Protein AF-A0A2N3BG70-F1 (afdb_monomer_lite)

pLDDT: mean 71.89, std 24.48, range [23.64, 97.94]

Sequence (502 aa):
MFNMMNWIKLAGASIATLLVFLLGNWAANTLYSTGSGAEVAHAPAATSTPAATAPAAPAAPAAPAAPAAPAAEAAAPAAGPFVAPALSAPVDTLLAAADLTAGEKVWAKCKACHRLDGKNGVGPALDGIFGRHTGSVEGYKYSDANKGANITWTPAVMIDYLSDPKGFMPGTKMTLAGIASEADRVNVVAWLAANGGDASAAPAAEAAAPAAEAAAPAAAPAAEAVAAAGDATTLVARLATADVAAGGKVFEQCAACHTLDGTNSVGPYLNGVLGRATGQATGYEYSEANIAAAQTWTASTIYKYLVDPQSVLPGTKMTFAGLPNDQDRINVIAWLLSNGGVADKDVTSAQDALALGAAQAAAAAATPAAAAPAAVADAAAPAVAAEAPAAAGSDFAARMAAADVEAGAKVFAKCKACHKVDGKNAVGPHLDGLFGRVSGAVEGFKYSDANKEAGVTWTAEVLDAYLADPKAYMPGNKMTFVGLPKPEDRANVIAWLQANGG

Secondary structure (DSSP, 8-state):
---HHHHHHHHHHHHHHHHHHHHHHHHHHHH-----PPP-------------------------PPPPPPPP--PPPPPPSP-PPPPSS-HHHHHHT--HHHHHHHHTTTTT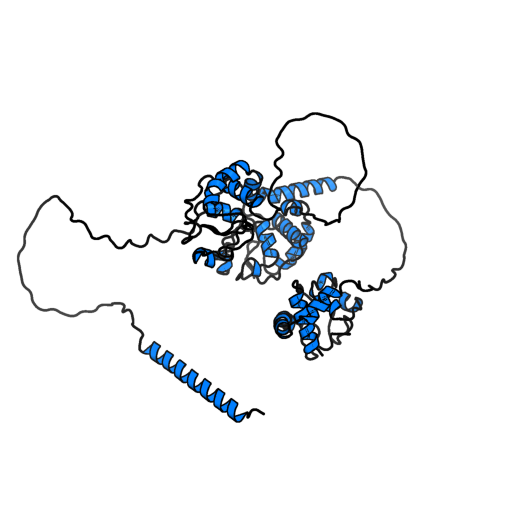T--SSS---SS---TT-TTPBTT-STT----HHHHHT--B--HHHHHHHTT-HHHHSTT----------HHHHHHHHHHHHHHSS-SS-----PPP--------------------------HHHHHHT--HHHHHHHHHHHHTT--SSS---SS---TT-TTPBTT-STT----HHHHHT--B--HHHHHHHTT-HHHHSTT-S--------HHHHHHHHHHHHHHT--S-GGGHHHHHHHHHHHHHHHHHT-S------------PPPP---------HHHHHHHHHT--HHHHHHHHTTTTTT--SSS--SSS---TT-TTPBTT-STT----HHHHHS--B--HHHHHHHHH-HHHHSTT-S-------SHHHHHHHHHHHHHH--

Structure (mmCIF, N/CA/C/O backbone):
data_AF-A0A2N3BG70-F1
#
_entry.id   AF-A0A2N3BG70-F1
#
loop_
_atom_site.group_PDB
_atom_site.id
_atom_site.type_symbol
_atom_site.label_atom_id
_atom_site.label_alt_id
_atom_site.label_comp_id
_atom_site.label_asym_id
_atom_site.label_entity_id
_atom_site.label_seq_id
_atom_site.pdbx_PDB_ins_code
_atom_site.Cartn_x
_atom_site.Cartn_y
_atom_site.Cartn_z
_atom_site.occupancy
_atom_site.B_iso_or_equiv
_atom_site.auth_seq_id
_atom_site.auth_comp_id
_atom_site.auth_asym_id
_atom_site.auth_atom_id
_atom_site.pdbx_PDB_model_num
ATOM 1 N N . MET A 1 1 ? -51.391 -9.653 -7.844 1.00 53.22 1 MET A N 1
ATOM 2 C CA . MET A 1 1 ? -51.138 -10.736 -6.866 1.00 53.22 1 MET A CA 1
ATOM 3 C C . MET A 1 1 ? -50.565 -11.924 -7.625 1.00 53.22 1 MET A C 1
ATOM 5 O O . MET A 1 1 ? -51.257 -12.441 -8.492 1.00 53.22 1 MET A O 1
ATOM 9 N N . PHE A 1 2 ? -49.314 -12.318 -7.378 1.00 67.00 2 PHE A N 1
ATOM 10 C CA . PHE A 1 2 ? -48.713 -13.476 -8.055 1.00 67.00 2 PHE A CA 1
ATOM 11 C C . PHE A 1 2 ? -49.004 -14.758 -7.267 1.00 67.00 2 PHE A C 1
ATOM 13 O O . PHE A 1 2 ? -48.823 -14.796 -6.054 1.00 67.00 2 PHE A O 1
ATOM 20 N N . ASN A 1 3 ? -49.492 -15.798 -7.946 1.00 83.38 3 ASN A N 1
ATOM 21 C CA . ASN A 1 3 ? -49.908 -17.036 -7.291 1.00 83.38 3 ASN A CA 1
ATOM 22 C C . ASN A 1 3 ? -48.685 -17.899 -6.925 1.00 83.38 3 ASN A C 1
ATOM 24 O O . ASN A 1 3 ? -47.957 -18.347 -7.812 1.00 83.38 3 ASN A O 1
ATOM 28 N N . MET A 1 4 ? -48.505 -18.173 -5.628 1.00 84.62 4 MET A N 1
ATOM 29 C CA . MET A 1 4 ? -47.436 -19.021 -5.073 1.00 84.62 4 MET A CA 1
ATOM 30 C C . MET A 1 4 ? -47.332 -20.387 -5.779 1.00 84.62 4 MET A C 1
ATOM 32 O O . MET A 1 4 ? -46.237 -20.889 -6.028 1.00 84.62 4 MET A O 1
ATOM 36 N N . MET A 1 5 ? -48.473 -20.955 -6.188 1.00 90.25 5 MET A N 1
ATOM 37 C CA . MET A 1 5 ? -48.559 -22.235 -6.897 1.00 90.25 5 MET A CA 1
ATOM 38 C C . MET A 1 5 ? -47.812 -22.236 -8.244 1.00 90.25 5 MET A C 1
ATOM 40 O O . MET A 1 5 ? -47.326 -23.279 -8.679 1.00 90.25 5 MET A O 1
ATOM 44 N N . ASN A 1 6 ? -47.696 -21.082 -8.910 1.00 91.06 6 ASN A N 1
ATOM 45 C CA . ASN A 1 6 ? -46.983 -20.972 -10.185 1.00 91.06 6 ASN A CA 1
ATOM 46 C C . ASN A 1 6 ? -45.465 -20.874 -9.980 1.00 91.06 6 ASN A C 1
ATOM 48 O O . ASN A 1 6 ? -44.716 -21.464 -10.754 1.00 91.06 6 ASN A O 1
ATOM 52 N N . TRP A 1 7 ? -45.013 -20.210 -8.910 1.00 89.25 7 TRP A N 1
ATOM 53 C CA . TRP A 1 7 ? -43.594 -20.162 -8.540 1.00 89.25 7 TRP A CA 1
ATOM 54 C C . TRP A 1 7 ? -43.045 -21.544 -8.176 1.00 89.25 7 TRP A C 1
ATOM 56 O O . TRP A 1 7 ? -41.981 -21.920 -8.663 1.00 89.25 7 TRP A O 1
ATOM 66 N N . ILE A 1 8 ? -43.802 -22.337 -7.409 1.00 92.88 8 ILE A N 1
ATOM 67 C CA . ILE A 1 8 ? -43.425 -23.719 -7.059 1.00 92.88 8 ILE A CA 1
ATOM 68 C C . ILE A 1 8 ? -43.271 -24.583 -8.323 1.00 92.88 8 ILE A C 1
ATOM 70 O O . ILE A 1 8 ? -42.290 -25.314 -8.458 1.00 92.88 8 ILE A O 1
ATOM 74 N N . LYS A 1 9 ? -44.195 -24.465 -9.287 1.00 88.94 9 LYS A N 1
ATOM 75 C CA . LYS A 1 9 ? -44.122 -25.191 -10.569 1.00 88.94 9 LYS A CA 1
ATOM 76 C C . LYS A 1 9 ? -42.919 -24.768 -11.418 1.00 88.94 9 LYS A C 1
ATOM 78 O O . LYS A 1 9 ? -42.254 -25.630 -11.986 1.00 88.94 9 LYS A O 1
ATOM 83 N N . LEU A 1 10 ? -42.625 -23.468 -11.482 1.00 90.69 10 LEU A N 1
ATOM 84 C CA . LEU A 1 10 ? -41.489 -22.937 -12.240 1.00 90.69 10 LEU A CA 1
ATOM 85 C C . LEU A 1 10 ? -40.144 -23.388 -11.643 1.00 90.69 10 LEU A C 1
ATOM 87 O O . LEU A 1 10 ? -39.274 -23.846 -12.380 1.00 90.69 10 LEU A O 1
ATOM 91 N N . ALA A 1 11 ? -40.004 -23.331 -10.314 1.00 89.75 11 ALA A N 1
ATOM 92 C CA . ALA A 1 11 ? -38.816 -23.805 -9.602 1.00 89.75 11 ALA A CA 1
ATOM 93 C C . ALA A 1 11 ? -38.620 -25.328 -9.728 1.00 89.75 11 ALA A C 1
ATOM 95 O O . ALA A 1 11 ? -37.500 -25.796 -9.922 1.00 89.75 11 ALA A O 1
ATOM 96 N N . GLY A 1 12 ? -39.702 -26.112 -9.679 1.00 93.81 12 GLY A N 1
ATOM 97 C CA . GLY A 1 12 ? -39.631 -27.559 -9.901 1.00 93.81 12 GLY A CA 1
ATOM 98 C C . GLY A 1 12 ? -39.123 -27.920 -11.304 1.00 93.81 12 GLY A C 1
ATOM 99 O O . GLY A 1 12 ? -38.288 -28.813 -11.445 1.00 93.81 12 GLY A O 1
ATOM 100 N N . ALA A 1 13 ? -39.570 -27.195 -12.335 1.00 93.12 13 ALA A N 1
ATOM 101 C CA . ALA A 1 13 ? -39.145 -27.421 -13.718 1.00 93.12 13 ALA A CA 1
ATOM 102 C C . ALA A 1 13 ? -37.658 -27.096 -13.956 1.00 93.12 13 ALA A C 1
ATOM 104 O O . ALA A 1 13 ? -36.964 -27.859 -14.635 1.00 93.12 13 ALA A O 1
ATOM 105 N N . SER A 1 14 ? -37.140 -26.002 -13.385 1.00 91.06 14 SER A N 1
ATOM 106 C CA . SER A 1 14 ? -35.718 -25.655 -13.513 1.00 91.06 14 SER A CA 1
ATOM 107 C C . SER A 1 14 ? -34.808 -26.635 -12.762 1.00 91.06 14 SER A C 1
ATOM 109 O O . SER A 1 14 ? -33.800 -27.065 -13.323 1.00 91.06 14 SER A O 1
ATOM 111 N N . ILE A 1 15 ? -35.191 -27.076 -11.557 1.00 92.62 15 ILE A N 1
ATOM 112 C CA . ILE A 1 15 ? -34.446 -28.096 -10.794 1.00 92.62 15 ILE A CA 1
ATOM 113 C C . ILE A 1 15 ? -34.413 -29.436 -11.546 1.00 92.62 15 ILE A C 1
ATOM 115 O O . ILE A 1 15 ? -33.344 -30.030 -11.688 1.00 92.62 15 ILE A O 1
ATOM 119 N N . ALA A 1 16 ? -35.549 -29.895 -12.084 1.00 93.88 16 ALA A N 1
ATOM 120 C CA . ALA A 1 16 ? -35.607 -31.130 -12.870 1.00 93.88 16 ALA A CA 1
ATOM 121 C C . ALA A 1 16 ? -34.701 -31.069 -14.116 1.00 93.88 16 ALA A C 1
ATOM 123 O O . ALA A 1 16 ? -33.982 -32.024 -14.410 1.00 93.88 16 ALA A O 1
ATOM 124 N N . THR A 1 17 ? -34.684 -29.926 -14.808 1.00 94.50 17 THR A N 1
ATOM 125 C CA . THR A 1 17 ? -33.840 -29.707 -15.995 1.00 94.50 17 THR A CA 1
ATOM 126 C C . THR A 1 17 ? -32.347 -29.740 -15.643 1.00 94.50 17 THR A C 1
ATOM 128 O O . THR A 1 17 ? -31.560 -30.377 -16.344 1.00 94.50 17 THR A O 1
ATOM 131 N N . LEU A 1 18 ? -31.956 -29.117 -14.524 1.00 94.19 18 LEU A N 1
ATOM 132 C CA . LEU A 1 18 ? -30.574 -29.115 -14.036 1.00 94.19 18 LEU A CA 1
ATOM 133 C C . LEU A 1 18 ? -30.085 -30.529 -13.678 1.00 94.19 18 LEU A C 1
ATOM 135 O O . LEU A 1 18 ? -28.970 -30.905 -14.038 1.00 94.19 18 LEU A O 1
ATOM 139 N N . LEU A 1 19 ? -30.923 -31.332 -13.014 1.00 95.25 19 LEU A N 1
ATOM 140 C CA . LEU A 1 19 ? -30.589 -32.710 -12.636 1.00 95.25 19 LEU A CA 1
ATOM 141 C C . LEU A 1 19 ? -30.352 -33.610 -13.858 1.00 95.25 19 LEU A C 1
ATOM 143 O O . LEU A 1 19 ? -29.389 -34.376 -13.865 1.00 95.25 19 LEU A O 1
ATOM 147 N N . VAL A 1 20 ? -31.170 -33.482 -14.911 1.00 95.06 20 VAL A N 1
ATOM 148 C CA . VAL A 1 20 ? -30.963 -34.207 -16.180 1.00 95.06 20 VAL A CA 1
ATOM 149 C C . VAL A 1 20 ? -29.625 -33.827 -16.823 1.00 95.06 20 VAL A C 1
ATOM 151 O O . VAL A 1 20 ? -28.898 -34.707 -17.281 1.00 95.06 20 VAL A O 1
ATOM 154 N N . PHE A 1 21 ? -29.259 -32.541 -16.811 1.00 93.44 21 PHE A N 1
ATOM 155 C CA . PHE A 1 21 ? -27.990 -32.076 -17.379 1.00 93.44 21 PHE A CA 1
ATOM 156 C C . PHE A 1 21 ? -26.770 -32.608 -16.605 1.00 93.44 21 PHE A C 1
ATOM 158 O O . PHE A 1 21 ? -25.804 -33.077 -17.207 1.00 93.44 21 PHE A O 1
ATOM 165 N N . LEU A 1 22 ? -26.830 -32.605 -15.268 1.00 93.31 22 LEU A N 1
ATOM 166 C CA . LEU A 1 22 ? -25.765 -33.133 -14.406 1.00 93.31 22 LEU A CA 1
ATOM 167 C C . LEU A 1 22 ? -25.588 -34.655 -14.557 1.00 93.31 22 LEU A C 1
ATOM 169 O O . LEU A 1 22 ? -24.455 -35.131 -14.656 1.00 93.31 22 LEU A O 1
ATOM 173 N N . LEU A 1 23 ? -26.689 -35.411 -14.641 1.00 94.12 23 LEU A N 1
ATOM 174 C CA . LEU A 1 23 ? -26.664 -36.854 -14.920 1.00 94.12 23 LEU A CA 1
ATOM 175 C C . LEU A 1 23 ? -26.091 -37.159 -16.313 1.00 94.12 23 LEU A C 1
ATOM 177 O O . LEU A 1 23 ? -25.274 -38.069 -16.450 1.00 94.12 23 LEU A O 1
ATOM 181 N N . GLY A 1 24 ? -26.460 -36.372 -17.329 1.00 93.44 24 GLY A N 1
ATOM 182 C CA . GLY A 1 24 ? -25.904 -36.486 -18.680 1.00 93.44 24 GLY A CA 1
ATOM 183 C C . GLY A 1 24 ? -24.393 -36.240 -18.722 1.00 93.44 24 GLY A C 1
ATOM 184 O O . GLY A 1 24 ? -23.663 -37.010 -19.342 1.00 93.44 24 GLY A O 1
ATOM 185 N N . ASN A 1 25 ? -23.905 -35.225 -18.004 1.00 85.88 25 ASN A N 1
ATOM 186 C CA . ASN A 1 25 ? -22.475 -34.928 -17.908 1.00 85.88 25 ASN A CA 1
ATOM 187 C C . ASN A 1 25 ? -21.685 -36.056 -17.212 1.00 85.88 25 ASN A C 1
ATOM 189 O O . ASN A 1 25 ? -20.601 -36.425 -17.663 1.00 85.88 25 ASN A O 1
ATOM 193 N N . TRP A 1 26 ? -22.240 -36.657 -16.154 1.00 90.12 26 TRP A N 1
ATOM 194 C CA . TRP A 1 26 ? -21.634 -37.815 -15.482 1.00 90.12 26 TRP A CA 1
ATOM 195 C C . TRP A 1 26 ? -21.583 -39.065 -16.383 1.00 90.12 26 TRP A C 1
ATOM 197 O O . TRP A 1 26 ? -20.559 -39.752 -16.438 1.00 90.12 26 TRP A O 1
ATOM 207 N N . ALA A 1 27 ? -22.649 -39.327 -17.146 1.00 88.94 27 ALA A N 1
ATOM 208 C CA . ALA A 1 27 ? -22.694 -40.419 -18.120 1.00 88.94 27 ALA A CA 1
ATOM 209 C C . ALA A 1 27 ? -21.707 -40.209 -19.286 1.00 88.94 27 ALA A C 1
ATOM 211 O O . ALA A 1 27 ? -21.041 -41.148 -19.714 1.00 88.94 27 ALA A O 1
ATOM 212 N N . ALA A 1 28 ? -21.549 -38.975 -19.773 1.00 84.44 28 ALA A N 1
ATOM 213 C CA . ALA A 1 28 ? -20.567 -38.663 -20.811 1.00 84.44 28 ALA A CA 1
ATOM 214 C C . ALA A 1 28 ? -19.130 -38.922 -20.326 1.00 84.44 28 ALA A C 1
ATOM 216 O O . ALA A 1 28 ? -18.354 -39.590 -21.011 1.00 84.44 28 ALA A O 1
ATOM 217 N N . ASN A 1 29 ? -18.792 -38.462 -19.117 1.00 78.94 29 ASN A N 1
ATOM 218 C CA . ASN A 1 29 ? -17.437 -38.573 -18.570 1.00 78.94 29 ASN A CA 1
ATOM 219 C C . ASN A 1 29 ? -17.037 -40.022 -18.215 1.00 78.94 29 ASN A C 1
ATOM 221 O O . ASN A 1 29 ? -15.853 -40.344 -18.168 1.00 78.94 29 ASN A O 1
ATOM 225 N N . THR A 1 30 ? -18.015 -40.908 -17.992 1.00 79.88 30 THR A N 1
ATOM 226 C CA . THR A 1 30 ? -17.784 -42.350 -17.785 1.00 79.88 30 THR A CA 1
ATOM 227 C C . THR A 1 30 ? -17.702 -43.143 -19.094 1.00 79.88 30 THR A C 1
ATOM 229 O O . THR A 1 30 ? -17.025 -44.168 -19.126 1.00 79.88 30 THR A O 1
ATOM 232 N N . LEU A 1 31 ? -18.322 -42.668 -20.183 1.00 79.50 31 LEU A N 1
ATOM 233 C CA . LEU A 1 31 ? -18.295 -43.326 -21.498 1.00 79.50 31 LEU A CA 1
ATOM 234 C C . LEU A 1 31 ? -17.120 -42.902 -22.398 1.00 79.50 31 LEU A C 1
ATOM 236 O O . LEU A 1 31 ? -16.692 -43.695 -23.233 1.00 79.50 31 LEU A O 1
ATOM 240 N N . TYR A 1 32 ? -16.592 -41.681 -22.247 1.00 69.75 32 TYR A N 1
ATOM 241 C CA . TYR A 1 32 ? -15.592 -41.098 -23.162 1.00 69.75 32 TYR A CA 1
ATOM 242 C C . TYR A 1 32 ? -14.164 -40.981 -22.593 1.00 69.75 32 TYR A C 1
ATOM 244 O O . TYR A 1 32 ? -13.338 -40.248 -23.134 1.00 69.75 32 TYR A O 1
ATOM 252 N N . SER A 1 33 ? -13.832 -41.725 -21.534 1.00 64.44 33 SER A N 1
ATOM 253 C CA . SER A 1 33 ? -12.461 -41.772 -21.004 1.00 64.44 33 SER A CA 1
ATOM 254 C C . SER A 1 33 ? -11.533 -42.597 -21.910 1.00 64.44 33 SER A C 1
ATOM 256 O O . SER A 1 33 ? -11.440 -43.821 -21.797 1.00 64.44 33 SER A O 1
ATOM 258 N N . THR A 1 34 ? -10.833 -41.931 -22.833 1.00 51.03 34 THR A N 1
ATOM 259 C CA . THR A 1 34 ? -9.814 -42.552 -23.695 1.00 51.03 34 THR A CA 1
ATOM 260 C C . THR A 1 34 ? -8.520 -42.786 -22.912 1.00 51.03 34 THR A C 1
ATOM 262 O O . THR A 1 34 ? -7.638 -41.927 -22.875 1.00 51.03 34 THR A O 1
ATOM 265 N N . GLY A 1 35 ? -8.409 -43.945 -22.263 1.00 49.50 35 GLY A N 1
ATOM 266 C CA . GLY A 1 35 ? -7.236 -44.306 -21.466 1.00 49.50 35 GLY A CA 1
ATOM 267 C C . GLY A 1 35 ? -5.957 -44.453 -22.298 1.00 49.50 35 GLY A C 1
ATOM 268 O O . GLY A 1 35 ? -5.886 -45.284 -23.201 1.00 49.50 35 GLY A O 1
ATOM 269 N N . SER A 1 36 ? -4.916 -43.694 -21.949 1.00 45.22 36 SER A N 1
ATOM 270 C CA . SER A 1 36 ? -3.551 -43.906 -22.443 1.00 45.22 36 SER A CA 1
ATOM 271 C C . SER A 1 36 ? -2.963 -45.170 -21.806 1.00 45.22 36 SER A C 1
ATOM 273 O O . SER A 1 36 ? -2.548 -45.148 -20.646 1.00 45.22 36 SER A O 1
ATOM 275 N N . GLY A 1 37 ? -2.968 -46.282 -22.542 1.00 38.88 37 GLY A N 1
ATOM 276 C CA . GLY A 1 37 ? -2.495 -47.575 -22.044 1.00 38.88 37 GLY A CA 1
ATOM 277 C C . GLY A 1 37 ? -0.999 -47.579 -21.717 1.00 38.88 37 GLY A C 1
ATOM 278 O O . GLY A 1 37 ? -0.178 -47.248 -22.567 1.00 38.88 37 GLY A O 1
ATOM 279 N N . ALA A 1 38 ? -0.651 -47.998 -20.499 1.00 38.62 38 ALA A N 1
ATOM 280 C CA . ALA A 1 38 ? 0.714 -48.368 -20.138 1.00 38.62 38 ALA A CA 1
ATOM 281 C C . ALA A 1 38 ? 0.952 -49.845 -20.492 1.00 38.62 38 ALA A C 1
ATOM 283 O O . ALA A 1 38 ? 0.157 -50.711 -20.124 1.00 38.62 38 ALA A O 1
ATOM 284 N N . GLU A 1 39 ? 2.031 -50.130 -21.215 1.00 35.28 39 GLU A N 1
ATOM 285 C CA . GLU A 1 39 ? 2.307 -51.455 -21.774 1.00 35.28 39 GLU A CA 1
ATOM 286 C C . GLU A 1 39 ? 3.137 -52.315 -20.803 1.00 35.28 39 GLU A C 1
ATOM 288 O O . GLU A 1 39 ? 4.204 -51.901 -20.350 1.00 35.28 39 GLU A O 1
ATOM 293 N N . VAL A 1 40 ? 2.656 -53.522 -20.477 1.00 37.41 40 VAL A N 1
ATOM 294 C CA . VAL A 1 40 ? 3.380 -54.514 -19.661 1.00 37.41 40 VAL A CA 1
ATOM 295 C C . VAL A 1 40 ? 3.210 -55.894 -20.295 1.00 37.41 40 VAL A C 1
ATOM 297 O O . VAL A 1 40 ? 2.094 -56.318 -20.589 1.00 37.41 40 VAL A O 1
ATOM 300 N N . ALA A 1 41 ? 4.321 -56.589 -20.539 1.00 38.41 41 ALA A N 1
ATOM 301 C CA . ALA A 1 41 ? 4.366 -57.724 -21.458 1.00 38.41 41 ALA A CA 1
ATOM 302 C C . ALA A 1 41 ? 4.184 -59.108 -20.805 1.00 38.41 41 ALA A C 1
ATOM 304 O O . ALA A 1 41 ? 4.742 -59.399 -19.742 1.00 38.41 41 ALA A O 1
ATOM 305 N N . HIS A 1 42 ? 3.538 -60.022 -21.539 1.00 33.44 42 HIS A N 1
ATOM 306 C CA . HIS A 1 42 ? 3.841 -61.454 -21.460 1.00 33.44 42 HIS A CA 1
ATOM 307 C C . HIS A 1 42 ? 3.604 -62.181 -22.794 1.00 33.44 42 HIS A C 1
ATOM 309 O O . HIS A 1 42 ? 2.742 -61.789 -23.576 1.00 33.44 42 HIS A O 1
ATOM 315 N N . ALA A 1 43 ? 4.394 -63.227 -23.059 1.00 35.31 43 ALA A N 1
ATOM 316 C CA . ALA A 1 43 ? 4.344 -64.028 -24.291 1.00 35.31 43 ALA A CA 1
ATOM 317 C C . ALA A 1 43 ? 3.394 -65.243 -24.160 1.00 35.31 43 ALA A C 1
ATOM 319 O O . ALA A 1 43 ? 2.938 -65.534 -23.050 1.00 35.31 43 ALA A O 1
ATOM 320 N N . PRO A 1 44 ? 3.121 -65.992 -25.255 1.00 45.50 44 PRO A N 1
ATOM 321 C CA . PRO A 1 44 ? 3.968 -67.177 -25.493 1.00 45.50 44 PRO A CA 1
ATOM 322 C C . PRO A 1 44 ? 4.206 -67.630 -26.964 1.00 45.50 44 PRO A C 1
ATOM 324 O O . PRO A 1 44 ? 3.400 -67.413 -27.857 1.00 45.50 44 PRO A O 1
ATOM 327 N N . ALA A 1 45 ? 5.302 -68.386 -27.137 1.00 29.88 45 ALA A N 1
ATOM 328 C CA . ALA A 1 45 ? 5.486 -69.566 -28.012 1.00 29.88 45 ALA A CA 1
ATOM 329 C C . ALA A 1 45 ? 5.201 -69.540 -29.548 1.00 29.88 45 ALA A C 1
ATOM 331 O O . ALA A 1 45 ? 4.139 -69.932 -30.011 1.00 29.88 45 ALA A O 1
ATOM 332 N N . ALA A 1 46 ? 6.277 -69.298 -30.314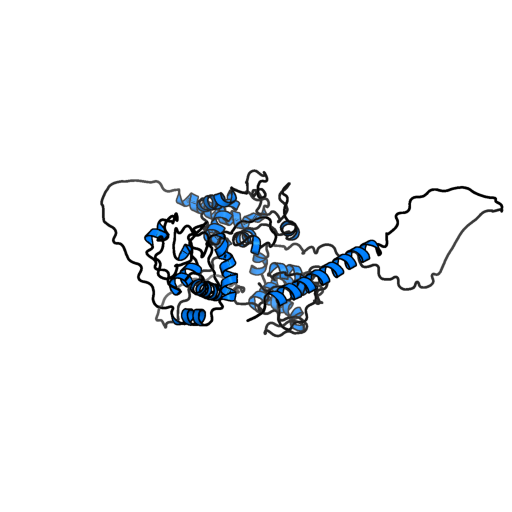 1.00 32.88 46 ALA A N 1
ATOM 333 C CA . ALA A 1 46 ? 6.902 -70.205 -31.309 1.00 32.88 46 ALA A CA 1
ATOM 334 C C . ALA A 1 46 ? 6.115 -70.908 -32.453 1.00 32.88 46 ALA A C 1
ATOM 336 O O . ALA A 1 46 ? 5.221 -71.714 -32.214 1.00 32.88 46 ALA A O 1
ATOM 337 N N . THR A 1 47 ? 6.672 -70.849 -33.681 1.00 31.30 47 THR A N 1
ATOM 338 C CA . THR A 1 47 ? 6.972 -72.052 -34.512 1.00 31.30 47 THR A CA 1
ATOM 339 C C . THR A 1 47 ? 7.971 -71.798 -35.673 1.00 31.30 47 THR A C 1
ATOM 341 O O . THR A 1 47 ? 7.905 -70.775 -36.340 1.00 31.30 47 THR A O 1
ATOM 344 N N . SER A 1 48 ? 8.879 -72.766 -35.898 1.00 34.50 48 SER A N 1
ATOM 345 C CA . SER A 1 48 ? 9.671 -73.097 -37.121 1.00 34.50 48 SER A CA 1
ATOM 346 C C . SER A 1 48 ? 10.416 -72.033 -37.977 1.00 34.50 48 SER A C 1
ATOM 348 O O . SER A 1 48 ? 9.820 -71.288 -38.747 1.00 34.50 48 SER A O 1
ATOM 350 N N . THR A 1 49 ? 11.756 -72.140 -37.969 1.00 34.91 49 THR A N 1
ATOM 351 C CA . THR A 1 49 ? 12.774 -71.734 -38.985 1.00 34.91 49 THR A CA 1
ATOM 352 C C . THR A 1 49 ? 12.787 -72.661 -40.232 1.00 34.91 49 THR A C 1
ATOM 354 O O . THR A 1 49 ? 11.972 -73.589 -40.243 1.00 34.91 49 THR A O 1
ATOM 357 N N . PRO A 1 50 ? 13.687 -72.535 -41.258 1.00 52.59 50 PRO A N 1
ATOM 358 C CA . PRO A 1 50 ? 14.866 -71.650 -41.487 1.00 52.59 50 PRO A CA 1
ATOM 359 C C . PRO A 1 50 ? 14.673 -70.702 -42.716 1.00 52.59 50 PRO A C 1
ATOM 361 O O . PRO A 1 50 ? 13.531 -70.497 -43.103 1.00 52.59 50 PRO A O 1
ATOM 364 N N . ALA A 1 51 ? 15.640 -70.040 -43.386 1.00 32.97 51 ALA A N 1
ATOM 365 C CA . ALA A 1 51 ? 17.127 -69.995 -43.427 1.00 32.97 51 ALA A CA 1
ATOM 366 C C . ALA A 1 51 ? 17.590 -68.551 -43.859 1.00 32.97 51 ALA A C 1
ATOM 368 O O . ALA A 1 51 ? 16.749 -67.660 -43.837 1.00 32.97 51 ALA A O 1
ATOM 369 N N . ALA A 1 52 ? 18.825 -68.169 -44.258 1.00 34.75 52 ALA A N 1
ATOM 370 C CA . ALA A 1 52 ? 20.107 -68.847 -44.540 1.00 34.75 52 ALA A CA 1
ATOM 371 C C . ALA A 1 52 ? 21.339 -67.886 -44.424 1.00 34.75 52 ALA A C 1
ATOM 373 O O . ALA A 1 52 ? 21.181 -66.675 -44.343 1.00 34.75 52 ALA A O 1
ATOM 374 N N . THR A 1 53 ? 22.547 -68.472 -44.464 1.00 35.59 53 THR A N 1
ATOM 375 C CA . THR A 1 53 ? 23.895 -68.002 -44.908 1.00 35.59 53 THR A CA 1
ATOM 376 C C . THR A 1 53 ? 24.296 -66.502 -44.935 1.00 35.59 53 THR A C 1
ATOM 378 O O . THR A 1 53 ? 23.723 -65.698 -45.659 1.00 35.59 53 THR A O 1
ATOM 381 N N . ALA A 1 54 ? 25.438 -66.184 -44.296 1.00 37.47 54 ALA A N 1
ATOM 382 C CA . ALA A 1 54 ? 26.255 -64.955 -44.456 1.00 37.47 54 ALA A CA 1
ATOM 383 C C . ALA A 1 54 ? 27.642 -65.298 -45.085 1.00 37.47 54 ALA A C 1
ATOM 385 O O . ALA A 1 54 ? 27.937 -66.498 -45.145 1.00 37.47 54 ALA A O 1
ATOM 386 N N . PRO A 1 55 ? 28.511 -64.347 -45.544 1.00 48.06 55 PRO A N 1
ATOM 387 C CA . PRO A 1 55 ? 29.384 -63.595 -44.605 1.00 48.06 55 PRO A CA 1
ATOM 388 C C . PRO A 1 55 ? 29.983 -62.213 -45.051 1.00 48.06 55 PRO A C 1
ATOM 390 O O . PRO A 1 55 ? 30.050 -61.887 -46.229 1.00 48.06 55 PRO A O 1
ATOM 393 N N . ALA A 1 56 ? 30.593 -61.513 -44.073 1.00 32.44 56 ALA A N 1
ATOM 394 C CA . ALA A 1 56 ? 31.767 -60.603 -44.166 1.00 32.44 56 ALA A CA 1
ATOM 395 C C . ALA A 1 56 ? 31.692 -59.203 -44.860 1.00 32.44 56 ALA A C 1
ATOM 397 O O . ALA A 1 56 ? 30.776 -58.875 -45.601 1.00 32.44 56 ALA A O 1
ATOM 398 N N . ALA A 1 57 ? 32.685 -58.356 -44.527 1.00 39.59 57 ALA A N 1
ATOM 399 C CA . ALA A 1 57 ? 32.836 -56.902 -44.800 1.00 39.59 57 ALA A CA 1
ATOM 400 C C . ALA A 1 57 ? 34.180 -56.625 -45.571 1.00 39.59 57 ALA A C 1
ATOM 402 O O . ALA A 1 57 ? 34.793 -57.636 -45.925 1.00 39.59 57 ALA A O 1
ATOM 403 N N . PRO A 1 58 ? 34.728 -55.386 -45.813 1.00 50.25 58 PRO A N 1
ATOM 404 C CA . PRO A 1 58 ? 34.419 -54.054 -45.230 1.00 50.25 58 PRO A CA 1
ATOM 405 C C . PRO A 1 58 ? 34.562 -52.769 -46.130 1.00 50.25 58 PRO A C 1
ATOM 407 O O . PRO A 1 58 ? 34.934 -52.833 -47.293 1.00 50.25 58 PRO A O 1
ATOM 410 N N . ALA A 1 59 ? 34.366 -51.593 -45.493 1.00 32.12 59 ALA A N 1
ATOM 411 C CA . ALA A 1 59 ? 34.994 -50.261 -45.729 1.00 32.12 59 ALA A CA 1
ATOM 412 C C . ALA A 1 59 ? 34.622 -49.326 -46.932 1.00 32.12 59 ALA A C 1
ATOM 414 O O . ALA A 1 59 ? 35.108 -49.510 -48.036 1.00 32.12 59 ALA A O 1
ATOM 415 N N . ALA A 1 60 ? 33.888 -48.231 -46.612 1.00 33.97 60 ALA A N 1
ATOM 416 C CA . ALA A 1 60 ? 34.174 -46.776 -46.823 1.00 33.97 60 ALA A CA 1
ATOM 417 C C . ALA A 1 60 ? 34.667 -46.178 -48.188 1.00 33.97 60 ALA A C 1
ATOM 419 O O . ALA A 1 60 ? 35.445 -46.831 -48.875 1.00 33.97 60 ALA A O 1
ATOM 420 N N . PRO A 1 61 ? 34.434 -44.864 -48.508 1.00 47.66 61 PRO A N 1
ATOM 421 C CA . PRO A 1 61 ? 33.467 -43.865 -47.979 1.00 47.66 61 PRO A CA 1
ATOM 422 C C . PRO A 1 61 ? 32.784 -42.924 -49.041 1.00 47.66 61 PRO A C 1
ATOM 424 O O . PRO A 1 61 ? 33.079 -42.977 -50.227 1.00 47.66 61 PRO A O 1
ATOM 427 N N . ALA A 1 62 ? 31.984 -41.960 -48.536 1.00 31.67 62 ALA A N 1
ATOM 428 C CA . ALA A 1 62 ? 31.788 -40.564 -49.019 1.00 31.67 62 ALA A CA 1
ATOM 429 C C . ALA A 1 62 ? 30.681 -40.152 -50.044 1.00 31.67 62 ALA A C 1
ATOM 431 O O . ALA A 1 62 ? 30.864 -40.245 -51.250 1.00 31.67 62 ALA A O 1
ATOM 432 N N . ALA A 1 63 ? 29.671 -39.440 -49.496 1.00 31.72 63 ALA A N 1
ATOM 433 C CA . ALA A 1 63 ? 28.967 -38.241 -50.022 1.00 31.72 63 ALA A CA 1
ATOM 434 C C . ALA A 1 63 ? 28.057 -38.326 -51.285 1.00 31.72 63 ALA A C 1
ATOM 436 O O . ALA A 1 63 ? 28.208 -39.233 -52.096 1.00 31.72 63 ALA A O 1
ATOM 437 N N . PRO A 1 64 ? 27.138 -37.346 -51.508 1.00 40.75 64 PRO A N 1
ATOM 438 C CA . PRO A 1 64 ? 26.692 -36.240 -50.640 1.00 40.75 64 PRO A CA 1
ATOM 439 C C . PRO A 1 64 ? 25.243 -36.408 -50.117 1.00 40.75 64 PRO A C 1
ATOM 441 O O . PRO A 1 64 ? 24.526 -37.327 -50.503 1.00 40.75 64 PRO A O 1
ATOM 444 N N . ALA A 1 65 ? 24.793 -35.503 -49.240 1.00 34.47 65 ALA A N 1
ATOM 445 C CA . ALA A 1 65 ? 23.428 -35.509 -48.702 1.00 34.47 65 ALA A CA 1
ATOM 446 C C . ALA A 1 65 ? 22.407 -34.830 -49.638 1.00 34.47 65 ALA A C 1
ATOM 448 O O . ALA A 1 65 ? 22.684 -33.777 -50.213 1.00 34.47 65 ALA A O 1
ATOM 449 N N . ALA A 1 66 ? 21.200 -35.395 -49.723 1.00 35.41 66 ALA A N 1
ATOM 450 C CA . ALA A 1 66 ? 20.022 -34.704 -50.250 1.00 35.41 66 ALA A CA 1
ATOM 451 C C . ALA A 1 66 ? 19.463 -33.719 -49.195 1.00 35.41 66 ALA A C 1
ATOM 453 O O . ALA A 1 66 ? 19.615 -33.976 -47.997 1.00 35.41 66 ALA A O 1
ATOM 454 N N . PRO A 1 67 ? 18.814 -32.608 -49.595 1.00 35.72 67 PRO A N 1
ATOM 455 C CA . PRO A 1 67 ? 18.263 -31.650 -48.643 1.00 35.72 67 PRO A CA 1
ATOM 456 C C . PRO A 1 67 ? 17.108 -32.274 -47.854 1.00 35.72 67 PRO A C 1
ATOM 458 O O . PRO A 1 67 ? 16.112 -32.715 -48.429 1.00 35.72 67 PRO A O 1
ATOM 461 N N . ALA A 1 68 ? 17.229 -32.282 -46.527 1.00 33.31 68 ALA A N 1
ATOM 462 C CA . ALA A 1 68 ? 16.105 -32.590 -45.656 1.00 33.31 68 ALA A CA 1
ATOM 463 C C . ALA A 1 68 ? 15.018 -31.512 -45.804 1.00 33.31 68 ALA A C 1
ATOM 465 O O . ALA A 1 68 ? 15.322 -30.327 -45.965 1.00 33.31 68 ALA A O 1
ATOM 466 N N . ALA A 1 69 ? 13.750 -31.917 -45.704 1.00 33.69 69 ALA A N 1
ATOM 467 C CA . ALA A 1 69 ? 12.664 -30.972 -45.464 1.00 33.69 69 ALA A CA 1
ATOM 468 C C . ALA A 1 69 ? 12.957 -30.174 -44.175 1.00 33.69 69 ALA A C 1
ATOM 470 O O . ALA A 1 69 ? 13.594 -30.726 -43.270 1.00 33.69 69 ALA A O 1
ATOM 471 N N . PRO A 1 70 ? 12.515 -28.906 -44.061 1.00 33.38 70 PRO A N 1
ATOM 472 C CA . PRO A 1 70 ? 12.704 -28.147 -42.833 1.00 33.38 70 PRO A CA 1
ATOM 473 C C . PRO A 1 70 ? 12.081 -28.924 -41.674 1.00 33.38 70 PRO A C 1
ATOM 475 O O . PRO A 1 70 ? 10.883 -29.215 -41.682 1.00 33.38 70 PRO A O 1
ATOM 478 N N . ALA A 1 71 ? 12.908 -29.280 -40.690 1.00 30.12 71 ALA A N 1
ATOM 479 C CA . ALA A 1 71 ? 12.404 -29.797 -39.432 1.00 30.12 71 ALA A CA 1
ATOM 480 C C . ALA A 1 71 ? 11.430 -28.763 -38.859 1.00 30.12 71 ALA A C 1
ATOM 482 O O . ALA A 1 71 ? 11.719 -27.564 -38.892 1.00 30.12 71 ALA A O 1
ATOM 483 N N . ALA A 1 72 ? 10.289 -29.218 -38.336 1.00 31.02 72 ALA A N 1
ATOM 484 C CA . ALA A 1 72 ? 9.465 -28.357 -37.503 1.00 31.02 72 ALA A CA 1
ATOM 485 C C . ALA A 1 72 ? 10.364 -27.832 -36.379 1.00 31.02 72 ALA A C 1
ATOM 487 O O . ALA A 1 72 ? 10.990 -28.634 -35.682 1.00 31.02 72 ALA A O 1
ATOM 488 N N . GLU A 1 73 ? 10.489 -26.508 -36.275 1.00 31.58 73 GLU A N 1
ATOM 489 C CA . GLU A 1 73 ? 11.401 -25.867 -35.332 1.00 31.58 73 GLU A CA 1
ATOM 490 C C . GLU A 1 73 ? 11.023 -26.323 -33.923 1.00 31.58 73 GLU A C 1
ATOM 492 O O . GLU A 1 73 ? 9.963 -25.966 -33.403 1.00 31.58 73 GLU A O 1
ATOM 497 N N . ALA A 1 74 ? 11.849 -27.204 -33.349 1.00 29.86 74 ALA A N 1
ATOM 498 C CA . ALA A 1 74 ? 11.616 -27.742 -32.022 1.00 29.86 74 ALA A CA 1
ATOM 499 C C . ALA A 1 74 ? 11.600 -26.552 -31.068 1.00 29.86 74 ALA A C 1
ATOM 501 O O . ALA A 1 74 ? 12.613 -25.860 -30.956 1.00 29.86 74 ALA A O 1
ATOM 502 N N . ALA A 1 75 ? 10.431 -26.290 -30.470 1.00 31.42 75 ALA A N 1
ATOM 503 C CA . ALA A 1 75 ? 10.167 -25.056 -29.744 1.00 31.42 75 ALA A CA 1
ATOM 504 C C . ALA A 1 75 ? 11.330 -24.764 -28.795 1.00 31.42 75 ALA A C 1
ATOM 506 O O . ALA A 1 75 ? 11.644 -25.599 -27.940 1.00 31.42 75 ALA A O 1
ATOM 507 N N . ALA A 1 76 ? 11.993 -23.620 -29.010 1.00 32.47 76 ALA A N 1
ATOM 508 C CA . ALA A 1 76 ? 13.209 -23.274 -28.288 1.00 32.47 76 ALA A CA 1
ATOM 509 C C . ALA A 1 76 ? 12.967 -23.464 -26.782 1.00 32.47 76 ALA A C 1
ATOM 511 O O . ALA A 1 76 ? 11.909 -23.040 -26.299 1.00 32.47 76 ALA A O 1
ATOM 512 N N . PRO A 1 77 ? 13.884 -24.136 -26.054 1.00 32.69 77 PRO A N 1
ATOM 513 C CA . PRO A 1 77 ? 13.663 -24.477 -24.655 1.00 32.69 77 PRO A CA 1
ATOM 514 C C . PRO A 1 77 ? 13.285 -23.204 -23.908 1.00 32.69 77 PRO A C 1
ATOM 516 O O . PRO A 1 77 ? 13.985 -22.198 -24.036 1.00 32.69 77 PRO A O 1
ATOM 519 N N . ALA A 1 78 ? 12.139 -23.248 -23.218 1.00 32.97 78 ALA A N 1
ATOM 520 C CA . ALA A 1 78 ? 11.504 -22.064 -22.654 1.00 32.97 78 ALA A CA 1
ATOM 521 C C . ALA A 1 78 ? 12.546 -21.230 -21.907 1.00 32.97 78 ALA A C 1
ATOM 523 O O . ALA A 1 78 ? 13.220 -21.749 -21.013 1.00 32.97 78 ALA A O 1
ATOM 524 N N . ALA A 1 79 ? 12.713 -19.975 -22.337 1.00 39.59 79 ALA A N 1
ATOM 525 C CA . ALA A 1 79 ? 13.747 -19.104 -21.802 1.00 39.59 79 ALA A CA 1
ATOM 526 C C . ALA A 1 79 ? 13.643 -19.086 -20.274 1.00 39.59 79 ALA A C 1
ATOM 528 O O . ALA A 1 79 ? 12.548 -18.930 -19.727 1.00 39.59 79 ALA A O 1
ATOM 529 N N . GLY A 1 80 ? 14.778 -19.301 -19.602 1.00 41.06 80 GLY A N 1
ATOM 530 C CA . GLY A 1 80 ? 14.828 -19.289 -18.144 1.00 41.06 80 GLY A CA 1
ATOM 531 C C . GLY A 1 80 ? 14.294 -17.966 -17.581 1.00 41.06 80 GLY A C 1
ATOM 532 O O . GLY A 1 80 ? 14.259 -16.970 -18.311 1.00 41.06 80 GLY A O 1
ATOM 533 N N . PRO A 1 81 ? 13.879 -17.937 -16.301 1.00 55.16 81 PRO A N 1
ATOM 534 C CA . PRO A 1 81 ? 13.397 -16.712 -15.674 1.00 55.16 81 PRO A CA 1
ATOM 535 C C . PRO A 1 81 ? 14.408 -15.586 -15.901 1.00 55.16 81 PRO A C 1
ATOM 537 O O . PRO A 1 81 ? 15.607 -15.775 -15.689 1.00 55.16 81 PRO A O 1
ATOM 540 N N . PHE A 1 82 ? 13.919 -14.442 -16.380 1.00 65.06 82 PHE A N 1
ATOM 541 C CA . PHE A 1 82 ? 14.763 -13.308 -16.732 1.00 65.06 82 PHE A CA 1
ATOM 542 C C . PHE A 1 82 ? 15.639 -12.892 -15.547 1.00 65.06 82 PHE A C 1
ATOM 544 O O . PHE A 1 82 ? 15.145 -12.639 -14.449 1.00 65.06 82 PHE A O 1
ATOM 551 N N . VAL A 1 83 ? 16.944 -12.800 -15.798 1.00 67.06 83 VAL A N 1
ATOM 552 C CA . VAL A 1 83 ? 17.928 -12.311 -14.834 1.00 67.06 83 VAL A CA 1
ATOM 553 C C . VAL A 1 83 ? 18.309 -10.897 -15.247 1.00 67.06 83 VAL A C 1
ATOM 555 O O . VAL A 1 83 ? 18.954 -10.703 -16.279 1.00 67.06 83 VAL A O 1
ATOM 558 N N . ALA A 1 84 ? 17.910 -9.913 -14.441 1.00 68.81 84 ALA A N 1
ATOM 559 C CA . ALA A 1 84 ? 18.330 -8.532 -14.631 1.00 68.81 84 ALA A CA 1
ATOM 560 C C . ALA A 1 84 ? 19.865 -8.422 -14.537 1.00 68.81 84 ALA A C 1
ATOM 562 O O . ALA A 1 84 ? 20.465 -9.062 -13.666 1.00 68.81 84 ALA A O 1
ATOM 563 N N . PRO A 1 85 ? 20.527 -7.610 -15.383 1.00 75.94 85 PRO A N 1
ATOM 564 C CA . PRO A 1 85 ? 21.929 -7.277 -15.176 1.00 75.94 85 PRO A CA 1
ATOM 565 C C . PRO A 1 85 ? 22.096 -6.597 -13.815 1.00 75.94 85 PRO A C 1
ATOM 567 O O . PRO A 1 85 ? 21.441 -5.589 -13.551 1.00 75.94 85 PRO A O 1
ATOM 570 N N . ALA A 1 86 ? 22.973 -7.139 -12.968 1.00 75.00 86 ALA A N 1
ATOM 571 C CA . ALA A 1 86 ? 23.269 -6.550 -11.667 1.00 75.00 86 ALA A CA 1
ATOM 572 C C . ALA A 1 86 ? 23.740 -5.096 -11.835 1.00 75.00 86 ALA A C 1
ATOM 574 O O . ALA A 1 86 ? 24.628 -4.826 -12.645 1.00 75.00 86 ALA A O 1
ATOM 575 N N . LEU A 1 87 ? 23.125 -4.184 -11.081 1.00 73.88 87 LEU A N 1
ATOM 576 C CA . LEU A 1 87 ? 23.396 -2.752 -11.167 1.00 73.88 87 LEU A CA 1
ATOM 577 C C . LEU A 1 87 ? 24.646 -2.375 -10.363 1.00 73.88 87 LEU A C 1
ATOM 579 O O . LEU A 1 87 ? 24.886 -2.934 -9.292 1.00 73.88 87 LEU A O 1
ATOM 583 N N . SER A 1 88 ? 25.426 -1.411 -10.853 1.00 85.69 88 SER A N 1
ATOM 584 C CA . SER A 1 88 ? 26.686 -0.995 -10.216 1.00 85.69 88 SER A CA 1
ATOM 585 C C . SER A 1 88 ? 26.510 -0.257 -8.880 1.00 85.69 88 SER A C 1
ATOM 587 O O . SER A 1 88 ? 27.442 -0.208 -8.078 1.00 85.69 88 SER A O 1
ATOM 589 N N . ALA A 1 89 ? 25.318 0.290 -8.626 1.00 77.94 89 ALA A N 1
ATOM 590 C CA . ALA A 1 89 ? 24.915 0.930 -7.376 1.00 77.94 89 ALA A CA 1
ATOM 591 C C . ALA A 1 89 ? 23.381 0.823 -7.184 1.00 77.94 89 ALA A C 1
ATOM 593 O O . ALA A 1 89 ? 22.673 0.426 -8.116 1.00 77.94 89 ALA A O 1
ATOM 594 N N . PRO A 1 90 ? 22.826 1.177 -6.006 1.00 78.62 90 PRO A N 1
ATOM 595 C CA . PRO A 1 90 ? 21.379 1.236 -5.806 1.00 78.62 90 PRO A CA 1
ATOM 596 C C . PRO A 1 90 ? 20.689 2.168 -6.811 1.00 78.62 90 PRO A C 1
ATOM 598 O O . PRO A 1 90 ? 21.218 3.225 -7.154 1.00 78.62 90 PRO A O 1
ATOM 601 N N . VAL A 1 91 ? 19.475 1.808 -7.241 1.00 65.62 91 VAL A N 1
ATOM 602 C CA . VAL A 1 91 ? 18.713 2.551 -8.266 1.00 65.62 91 VAL A CA 1
ATOM 603 C C . VAL A 1 91 ? 18.559 4.034 -7.920 1.00 65.62 91 VAL A C 1
ATOM 605 O O . VAL A 1 91 ? 18.761 4.876 -8.788 1.00 65.62 91 VAL A O 1
ATOM 608 N N . ASP A 1 92 ? 18.279 4.370 -6.660 1.00 64.56 92 ASP A N 1
ATOM 609 C CA . ASP A 1 92 ? 18.121 5.765 -6.233 1.00 64.56 92 ASP A CA 1
ATOM 610 C C . ASP A 1 92 ? 19.447 6.551 -6.323 1.00 64.56 92 ASP A C 1
ATOM 612 O O . ASP A 1 92 ? 19.449 7.717 -6.712 1.00 64.56 92 ASP A O 1
ATOM 616 N N . THR A 1 93 ? 20.589 5.906 -6.050 1.00 68.69 93 THR A N 1
ATOM 617 C CA . THR A 1 93 ? 21.933 6.487 -6.233 1.00 68.69 93 THR A CA 1
ATOM 618 C C . THR A 1 93 ? 22.242 6.714 -7.710 1.00 68.69 93 THR A C 1
ATOM 620 O O . THR A 1 93 ? 22.733 7.777 -8.082 1.00 68.69 93 THR A O 1
ATOM 623 N N . LEU A 1 94 ? 21.921 5.735 -8.560 1.00 74.75 94 LEU A N 1
ATOM 624 C CA . LEU A 1 94 ? 22.111 5.827 -10.006 1.00 74.75 94 LEU A CA 1
ATOM 625 C C . LEU A 1 94 ? 21.255 6.945 -10.617 1.00 74.75 94 LEU A C 1
ATOM 627 O O . LEU A 1 94 ? 21.761 7.742 -11.402 1.00 74.75 94 LEU A O 1
ATOM 631 N N . LEU A 1 95 ? 19.982 7.049 -10.225 1.00 69.19 95 LEU A N 1
ATOM 632 C CA . LEU A 1 95 ? 19.068 8.092 -10.703 1.00 69.19 95 LEU A CA 1
ATOM 633 C C . LEU A 1 95 ? 19.441 9.489 -10.187 1.00 69.19 95 LEU A C 1
ATOM 635 O O . LEU A 1 95 ? 19.292 10.459 -10.926 1.00 69.19 95 LEU A O 1
ATOM 639 N N . ALA A 1 96 ? 19.966 9.605 -8.963 1.00 73.38 96 ALA A N 1
ATOM 640 C CA . ALA A 1 96 ? 20.497 10.867 -8.442 1.00 73.38 96 ALA A CA 1
ATOM 641 C C . ALA A 1 96 ? 21.785 11.317 -9.161 1.00 73.38 96 ALA A C 1
ATOM 643 O O . ALA A 1 96 ? 22.033 12.514 -9.279 1.00 73.38 96 ALA A O 1
ATOM 644 N N . ALA A 1 97 ? 22.583 10.372 -9.668 1.00 81.88 97 ALA A N 1
ATOM 645 C CA . ALA A 1 97 ? 23.794 10.624 -10.454 1.00 81.88 97 ALA A CA 1
ATOM 646 C C . ALA A 1 97 ? 23.552 10.683 -11.981 1.00 81.88 97 ALA A C 1
ATOM 648 O O . ALA A 1 97 ? 24.511 10.712 -12.754 1.00 81.88 97 ALA A O 1
ATOM 649 N N . ALA A 1 98 ? 22.294 10.668 -12.434 1.00 83.94 98 ALA A N 1
ATOM 650 C CA . ALA A 1 98 ? 21.954 10.520 -13.845 1.00 83.94 98 ALA A CA 1
ATOM 651 C C . ALA A 1 98 ? 22.191 11.796 -14.676 1.00 83.94 98 ALA A C 1
ATOM 653 O O . ALA A 1 98 ? 21.697 12.878 -14.354 1.00 83.94 98 ALA A O 1
ATOM 654 N N . ASP A 1 99 ? 22.856 11.654 -15.827 1.00 90.44 99 ASP A N 1
ATOM 655 C CA . ASP A 1 99 ? 22.952 12.720 -16.829 1.00 90.44 99 ASP A CA 1
ATOM 656 C C . ASP A 1 99 ? 21.661 12.767 -17.660 1.00 90.44 99 ASP A C 1
ATOM 658 O O . ASP A 1 99 ? 21.472 12.003 -18.612 1.00 90.44 99 ASP A O 1
ATOM 662 N N . LEU A 1 100 ? 20.776 13.710 -17.330 1.00 82.50 100 LEU A N 1
ATOM 663 C CA . LEU A 1 100 ? 19.534 13.957 -18.070 1.00 82.50 100 LEU A CA 1
ATOM 664 C C . LEU A 1 100 ? 19.792 14.330 -19.547 1.00 82.50 100 LEU A C 1
ATOM 666 O O . LEU A 1 100 ? 18.991 13.988 -20.415 1.00 82.50 100 LEU A O 1
ATOM 670 N N . THR A 1 101 ? 20.930 14.952 -19.869 1.00 90.38 101 THR A N 1
ATOM 671 C CA . THR A 1 101 ? 21.326 15.304 -21.248 1.00 90.38 101 THR A CA 1
ATOM 672 C C . THR A 1 101 ? 21.749 14.068 -22.042 1.00 90.38 101 THR A C 1
ATOM 674 O O . THR A 1 101 ? 21.526 13.989 -23.253 1.00 90.38 101 THR A O 1
ATOM 677 N N . ALA A 1 102 ? 22.372 13.080 -21.398 1.00 90.00 102 ALA A N 1
ATOM 678 C CA . ALA A 1 102 ? 22.542 11.748 -21.977 1.00 90.00 102 ALA A CA 1
ATOM 679 C C . ALA A 1 102 ? 21.195 11.019 -22.082 1.00 90.00 102 ALA A C 1
ATOM 681 O O . ALA A 1 102 ? 20.927 10.384 -23.102 1.00 90.00 102 ALA A O 1
ATOM 682 N N . GLY A 1 103 ? 20.320 11.172 -21.088 1.00 92.31 103 GLY A N 1
ATOM 683 C CA . GLY A 1 103 ? 18.974 10.603 -21.073 1.00 92.31 103 GLY A CA 1
ATOM 684 C C . GLY A 1 103 ? 18.134 11.016 -22.279 1.00 92.31 103 GLY A C 1
ATOM 685 O O . GLY A 1 103 ? 17.577 10.152 -22.954 1.00 92.31 103 GLY A O 1
ATOM 686 N N . GLU A 1 104 ? 18.137 12.301 -22.641 1.00 92.56 104 GLU A N 1
ATOM 687 C CA . GLU A 1 104 ? 17.457 12.804 -23.843 1.00 92.56 104 GLU A CA 1
ATOM 688 C C . GLU A 1 104 ? 18.020 12.184 -25.140 1.00 92.56 104 GLU A C 1
ATOM 690 O O . GLU A 1 104 ? 17.278 11.806 -26.056 1.00 92.56 104 GLU A O 1
ATOM 695 N N . LYS A 1 105 ? 19.348 12.015 -25.217 1.00 94.56 105 LYS A N 1
ATOM 696 C CA . LYS A 1 105 ? 20.022 11.381 -26.366 1.00 94.56 105 LYS A CA 1
ATOM 697 C C . LYS A 1 105 ? 19.651 9.901 -26.485 1.00 94.56 105 LYS A C 1
ATOM 699 O O . LYS A 1 105 ? 19.481 9.408 -27.599 1.00 94.56 105 LYS A O 1
ATOM 704 N N . VAL A 1 106 ? 19.468 9.194 -25.368 1.00 95.19 106 VAL A N 1
ATOM 705 C CA . VAL A 1 106 ? 18.955 7.813 -25.368 1.00 95.19 106 VAL A CA 1
ATOM 706 C C . VAL A 1 106 ? 17.458 7.782 -25.696 1.00 95.19 106 VAL A C 1
ATOM 708 O O . VAL A 1 106 ? 17.041 6.941 -26.493 1.00 95.19 106 VAL A O 1
ATOM 711 N N . TRP A 1 107 ? 16.659 8.733 -25.202 1.00 93.31 107 TRP A N 1
ATOM 712 C CA . TRP A 1 107 ? 15.236 8.884 -25.538 1.00 93.31 107 TRP A CA 1
ATOM 713 C C . TRP A 1 107 ? 14.989 9.084 -27.043 1.00 93.31 107 TRP A C 1
ATOM 715 O O . TRP A 1 107 ? 13.936 8.697 -27.560 1.00 93.31 107 TRP A O 1
ATOM 725 N N . ALA A 1 108 ? 15.973 9.582 -27.799 1.00 90.31 108 ALA A N 1
ATOM 726 C CA . ALA A 1 108 ? 15.906 9.615 -29.261 1.00 90.31 108 ALA A CA 1
ATOM 727 C C . ALA A 1 108 ? 15.675 8.229 -29.905 1.00 90.31 108 ALA A C 1
ATOM 729 O O . ALA A 1 108 ? 15.066 8.163 -30.973 1.00 90.31 108 ALA A O 1
ATOM 730 N N . LYS A 1 109 ? 16.079 7.133 -29.241 1.00 91.19 109 LYS A N 1
ATOM 731 C CA . LYS A 1 109 ? 15.792 5.739 -29.639 1.00 91.19 109 LYS A CA 1
ATOM 732 C C . LYS A 1 109 ? 14.311 5.366 -29.418 1.00 91.19 109 LYS A C 1
ATOM 734 O O . LYS A 1 109 ? 13.774 4.526 -30.133 1.00 91.19 109 LYS A O 1
ATOM 739 N N . CYS A 1 110 ? 13.643 5.999 -28.451 1.00 93.44 110 CYS A N 1
ATOM 740 C CA . CYS A 1 110 ? 12.277 5.687 -28.010 1.00 93.44 110 CYS A CA 1
ATOM 741 C C . CYS A 1 110 ? 11.202 6.534 -28.717 1.00 93.44 110 CYS A C 1
ATOM 743 O O . CYS A 1 110 ? 10.134 6.018 -29.065 1.00 93.44 110 CYS A O 1
ATOM 745 N N . LYS A 1 111 ? 11.488 7.820 -28.973 1.00 92.06 111 LYS A N 1
ATOM 746 C CA . LYS A 1 111 ? 10.530 8.811 -29.516 1.00 92.06 111 LYS A CA 1
ATOM 747 C C . LYS A 1 111 ? 10.031 8.548 -30.944 1.00 92.06 111 LYS A C 1
ATOM 749 O O . LYS A 1 111 ? 9.116 9.218 -31.411 1.00 92.06 111 LYS A O 1
ATOM 754 N N . ALA A 1 112 ? 10.621 7.575 -31.641 1.00 90.38 112 ALA A N 1
ATOM 755 C CA . ALA A 1 112 ? 10.113 7.076 -32.919 1.00 90.38 112 ALA A CA 1
ATOM 756 C C . ALA A 1 112 ? 8.821 6.247 -32.758 1.00 90.38 112 ALA A C 1
ATOM 758 O O . ALA A 1 112 ? 7.991 6.220 -33.665 1.00 90.38 112 ALA A O 1
ATOM 759 N N . CYS A 1 113 ? 8.638 5.597 -31.602 1.00 94.50 113 CYS A N 1
ATOM 760 C CA . CYS A 1 113 ? 7.484 4.742 -31.318 1.00 94.50 113 CYS A CA 1
ATOM 761 C C . CYS A 1 113 ? 6.557 5.322 -30.244 1.00 94.50 113 CYS A C 1
ATOM 763 O O . CYS A 1 113 ? 5.338 5.172 -30.353 1.00 94.50 113 CYS A O 1
ATOM 765 N N . HIS A 1 114 ? 7.130 5.964 -29.225 1.00 95.12 114 HIS A N 1
ATOM 766 C CA . HIS A 1 114 ? 6.440 6.456 -28.034 1.00 95.12 114 HIS A CA 1
ATOM 767 C C . HIS A 1 114 ? 6.319 7.983 -28.009 1.00 95.12 114 HIS A C 1
ATOM 769 O O . HIS A 1 114 ? 7.088 8.689 -28.663 1.00 95.12 114 HIS A O 1
ATOM 775 N N . ARG A 1 115 ? 5.371 8.492 -27.216 1.00 89.75 115 ARG A N 1
ATOM 776 C CA . ARG A 1 115 ? 5.139 9.927 -26.991 1.00 89.75 115 ARG A CA 1
ATOM 777 C C . ARG A 1 115 ? 4.913 10.221 -25.509 1.00 89.75 115 ARG A C 1
ATOM 779 O O . ARG A 1 115 ? 4.684 9.289 -24.743 1.00 89.75 115 ARG A O 1
ATOM 786 N N . LEU A 1 116 ? 4.978 11.505 -25.155 1.00 87.50 116 LEU A N 1
ATOM 787 C CA . LEU A 1 116 ? 4.764 12.059 -23.808 1.00 87.50 116 LEU A CA 1
ATOM 788 C C . LEU A 1 116 ? 3.672 13.151 -23.823 1.00 87.50 116 LEU A C 1
ATOM 790 O O . LEU A 1 116 ? 3.701 14.088 -23.035 1.00 87.50 116 LEU A O 1
ATOM 794 N N . ASP A 1 117 ? 2.764 13.090 -24.800 1.00 84.25 117 ASP A N 1
ATOM 795 C CA . ASP A 1 117 ? 1.718 14.087 -25.060 1.00 84.25 117 ASP A CA 1
ATOM 796 C C . ASP A 1 117 ? 0.298 13.500 -24.934 1.00 84.25 117 ASP A C 1
ATOM 798 O O . ASP A 1 117 ? -0.639 13.987 -25.586 1.00 84.25 117 ASP A O 1
ATOM 802 N N . GLY A 1 118 ? 0.162 12.412 -24.165 1.00 82.81 118 GLY A N 1
ATOM 803 C CA . GLY A 1 118 ? -1.061 11.631 -23.967 1.00 82.81 118 GLY A CA 1
ATOM 804 C C . GLY A 1 118 ? -1.444 10.738 -25.149 1.00 82.81 118 GLY A C 1
ATOM 805 O O . GLY A 1 118 ? -2.418 9.989 -25.069 1.00 82.81 118 GLY A O 1
ATOM 806 N N . LYS A 1 119 ? -0.725 10.807 -26.281 1.00 88.88 119 LYS A N 1
ATOM 807 C CA . LYS A 1 119 ? -1.143 10.159 -27.532 1.00 88.88 119 LYS A CA 1
ATOM 808 C C . LYS A 1 119 ? -0.371 8.873 -27.787 1.00 88.88 119 LYS A C 1
ATOM 810 O O . LYS A 1 119 ? 0.856 8.840 -27.844 1.00 88.88 119 LYS A O 1
ATOM 815 N N . ASN A 1 120 ? -1.117 7.806 -28.044 1.00 90.81 120 ASN A N 1
ATOM 816 C CA . ASN A 1 120 ? -0.554 6.547 -28.511 1.00 90.81 120 ASN A CA 1
ATOM 817 C C . ASN A 1 120 ? 0.114 6.701 -29.894 1.00 90.81 120 ASN A C 1
ATOM 819 O O . ASN A 1 120 ? -0.304 7.504 -30.732 1.00 90.81 120 ASN A O 1
ATOM 823 N N . GLY A 1 121 ? 1.157 5.909 -30.134 1.00 88.62 121 GLY A N 1
ATOM 824 C CA . GLY A 1 121 ? 1.896 5.833 -31.393 1.00 88.62 121 GLY A CA 1
ATOM 825 C C . GLY A 1 121 ? 2.055 4.384 -31.851 1.00 88.62 121 GLY A C 1
ATOM 826 O O . GLY A 1 121 ? 1.103 3.605 -31.816 1.00 88.62 121 GLY A O 1
ATOM 827 N N . VAL A 1 122 ? 3.269 4.015 -32.268 1.00 94.06 122 VAL A N 1
ATOM 828 C CA . VAL A 1 122 ? 3.632 2.604 -32.513 1.00 94.06 122 VAL A CA 1
ATOM 829 C C . VAL A 1 122 ? 3.737 1.846 -31.183 1.00 94.06 122 VAL A C 1
ATOM 831 O O . VAL A 1 122 ? 3.416 0.663 -31.126 1.00 94.06 122 VAL A O 1
ATOM 834 N N . GLY A 1 123 ? 4.143 2.538 -30.113 1.00 92.88 123 GLY A N 1
ATOM 835 C CA . GLY A 1 123 ? 3.991 2.116 -28.721 1.00 92.88 123 GLY A CA 1
ATOM 836 C C . GLY A 1 123 ? 2.927 2.946 -27.981 1.00 92.88 123 GLY A C 1
ATOM 837 O O . GLY A 1 123 ? 2.427 3.935 -28.525 1.00 92.88 123 GLY A O 1
ATOM 838 N N . PRO A 1 124 ? 2.573 2.576 -26.737 1.00 94.31 124 PRO A N 1
ATOM 839 C CA . PRO A 1 124 ? 1.684 3.376 -25.898 1.00 94.31 124 PRO A CA 1
ATOM 840 C C . PRO A 1 124 ? 2.319 4.721 -25.515 1.00 94.31 124 PRO A C 1
ATOM 842 O O . PRO A 1 124 ? 3.549 4.861 -25.526 1.00 94.31 124 PRO A O 1
ATOM 845 N N . ALA A 1 125 ? 1.478 5.677 -25.121 1.00 91.69 125 ALA A N 1
ATOM 846 C CA . ALA A 1 125 ? 1.900 6.903 -24.444 1.00 91.69 125 ALA A CA 1
ATOM 847 C C . ALA A 1 125 ? 2.700 6.581 -23.161 1.00 91.69 125 ALA A C 1
ATOM 849 O O . ALA A 1 125 ? 2.344 5.664 -22.414 1.00 91.69 125 ALA A O 1
ATOM 850 N N . LEU A 1 126 ? 3.802 7.295 -22.918 1.00 92.44 126 LEU A N 1
ATOM 851 C CA . LEU A 1 126 ? 4.698 7.080 -21.770 1.00 92.44 126 LEU A CA 1
ATOM 852 C C . LEU A 1 126 ? 4.692 8.235 -20.761 1.00 92.44 126 LEU A C 1
ATOM 854 O O . LEU A 1 126 ? 5.315 8.095 -19.716 1.00 92.44 126 LEU A O 1
ATOM 858 N N . ASP A 1 127 ? 3.952 9.315 -21.018 1.00 82.75 127 ASP A N 1
ATOM 859 C CA . ASP A 1 127 ? 3.543 10.255 -19.970 1.00 82.75 127 ASP A CA 1
ATOM 860 C C . ASP A 1 127 ? 2.813 9.518 -18.835 1.00 82.75 127 ASP A C 1
ATOM 862 O O . ASP A 1 127 ? 2.066 8.566 -19.080 1.00 82.75 127 ASP A O 1
ATOM 866 N N . GLY A 1 128 ? 3.081 9.905 -17.586 1.00 76.50 128 GLY A N 1
ATOM 867 C CA . GLY A 1 128 ? 2.506 9.278 -16.394 1.00 76.50 128 GLY A CA 1
ATOM 868 C C . GLY A 1 128 ? 2.831 7.785 -16.252 1.00 76.50 128 GLY A C 1
ATOM 869 O O . GLY A 1 128 ? 1.998 7.030 -15.750 1.00 76.50 128 GLY A O 1
ATOM 870 N N . ILE A 1 129 ? 3.982 7.309 -16.752 1.00 84.38 129 ILE A N 1
ATOM 871 C CA . ILE A 1 129 ? 4.288 5.870 -16.706 1.00 84.38 129 ILE A CA 1
ATOM 872 C C . ILE A 1 129 ? 4.642 5.358 -15.309 1.00 84.38 129 ILE A C 1
ATOM 874 O O . ILE A 1 129 ? 4.225 4.257 -14.956 1.00 84.38 129 ILE A O 1
ATOM 878 N N . PHE A 1 130 ? 5.392 6.109 -14.504 1.00 80.38 130 PHE A N 1
ATOM 879 C CA . PHE A 1 130 ? 5.814 5.619 -13.192 1.00 80.38 130 PHE A CA 1
ATOM 880 C C . PHE A 1 130 ? 4.637 5.592 -12.208 1.00 80.38 130 PHE A C 1
ATOM 882 O O . PHE A 1 130 ? 3.885 6.553 -12.094 1.00 80.38 130 PHE A O 1
ATOM 889 N N . GLY A 1 131 ? 4.448 4.452 -11.539 1.00 58.97 131 GLY A N 1
ATOM 890 C CA . GLY A 1 131 ? 3.260 4.147 -10.732 1.00 58.97 131 GLY A CA 1
ATOM 891 C C . GLY A 1 131 ? 2.096 3.517 -11.515 1.00 58.97 131 GLY A C 1
ATOM 892 O O . GLY A 1 131 ? 1.159 3.011 -10.902 1.00 58.97 131 GLY A O 1
ATOM 893 N N . ARG A 1 132 ? 2.149 3.474 -12.854 1.00 80.00 132 ARG A N 1
ATOM 894 C CA . ARG A 1 132 ? 1.098 2.889 -13.705 1.00 80.00 132 ARG A CA 1
ATOM 895 C C . ARG A 1 132 ? 1.356 1.403 -13.987 1.00 80.00 132 ARG A C 1
ATOM 897 O O . ARG A 1 132 ? 2.500 0.982 -14.132 1.00 80.00 132 ARG A O 1
ATOM 904 N N . HIS A 1 133 ? 0.302 0.594 -14.114 1.00 79.94 133 HIS A N 1
ATOM 905 C CA . HIS A 1 133 ? 0.430 -0.839 -14.429 1.00 79.94 133 HIS A CA 1
ATOM 906 C C . HIS A 1 133 ? 0.711 -1.111 -15.918 1.00 79.94 133 HIS A C 1
ATOM 908 O O . HIS A 1 133 ? 0.294 -0.357 -16.805 1.00 79.94 133 HIS A O 1
ATOM 914 N N . THR A 1 134 ? 1.369 -2.230 -16.219 1.00 79.75 134 THR A N 1
ATOM 915 C CA . THR A 1 134 ? 1.473 -2.790 -17.573 1.00 79.75 134 THR A CA 1
ATOM 916 C C . THR A 1 134 ? 0.090 -2.972 -18.202 1.00 79.75 134 THR A C 1
ATOM 918 O O . THR A 1 134 ? -0.846 -3.403 -17.536 1.00 79.75 134 THR A O 1
ATOM 921 N N . GLY A 1 135 ? -0.045 -2.662 -19.495 1.00 82.94 135 GLY A N 1
ATOM 922 C CA . GLY A 1 135 ? -1.277 -2.942 -20.241 1.00 82.94 135 GLY A CA 1
ATOM 923 C C . GLY A 1 135 ? -2.424 -1.937 -20.062 1.00 82.94 135 GLY A C 1
ATOM 924 O O . GLY A 1 135 ? -3.497 -2.173 -20.610 1.00 82.94 135 GLY A O 1
ATOM 925 N N . SER A 1 136 ? -2.217 -0.837 -19.326 1.00 84.69 136 SER A N 1
ATOM 926 C CA . SER A 1 136 ? -3.305 0.030 -18.834 1.00 84.69 136 SER A CA 1
ATOM 927 C C . SER A 1 136 ? -3.564 1.341 -19.597 1.00 84.69 136 SER A C 1
ATOM 929 O O . SER A 1 136 ? -4.552 2.006 -19.297 1.00 84.69 136 SER A O 1
ATOM 931 N N . VAL A 1 137 ? -2.738 1.740 -20.577 1.00 86.06 137 VAL A N 1
ATOM 932 C CA . VAL A 1 137 ? -3.004 2.969 -21.358 1.00 86.06 137 VAL A CA 1
ATOM 933 C C . VAL A 1 137 ? -4.212 2.769 -22.274 1.00 86.06 137 VAL A C 1
ATOM 935 O O . VAL A 1 137 ? -4.226 1.866 -23.116 1.00 86.06 137 VAL A O 1
ATOM 938 N N . GLU A 1 138 ? -5.215 3.635 -22.124 1.00 86.12 138 GLU A N 1
ATOM 939 C CA . GLU A 1 138 ? -6.466 3.566 -22.877 1.00 86.12 138 GLU A CA 1
ATOM 940 C C . GLU A 1 138 ? -6.233 3.646 -24.397 1.00 86.12 138 GLU A C 1
ATOM 942 O O . GLU A 1 138 ? -5.312 4.300 -24.893 1.00 86.12 138 GLU A O 1
ATOM 947 N N . GLY A 1 139 ? -7.054 2.920 -25.160 1.00 87.75 139 GLY A N 1
ATOM 948 C CA . GLY A 1 139 ? -7.000 2.880 -26.623 1.00 87.75 139 GLY A CA 1
ATOM 949 C C . GLY A 1 139 ? -5.812 2.116 -27.232 1.00 87.75 139 GLY A C 1
ATOM 950 O O . GLY A 1 139 ? -5.834 1.851 -28.437 1.00 87.75 139 GLY A O 1
ATOM 951 N N . TYR A 1 140 ? -4.795 1.717 -26.456 1.00 93.25 140 TYR A N 1
ATOM 952 C CA . TYR A 1 140 ? -3.621 1.022 -26.995 1.00 93.25 140 TYR A CA 1
ATOM 953 C C . TYR A 1 140 ? -3.792 -0.507 -27.080 1.00 93.25 140 TYR A C 1
ATOM 955 O O . TYR A 1 140 ? -4.256 -1.179 -26.158 1.00 93.25 140 TYR A O 1
ATOM 963 N N . LYS A 1 141 ? -3.354 -1.102 -28.199 1.00 94.12 141 LYS A N 1
ATOM 964 C CA . LYS A 1 141 ? -3.499 -2.541 -28.490 1.00 94.12 141 LYS A CA 1
ATOM 965 C C . LYS A 1 141 ? -2.290 -3.364 -28.026 1.00 94.12 141 LYS A C 1
ATOM 967 O O . LYS A 1 141 ? -1.547 -3.923 -28.841 1.00 94.12 141 LYS A O 1
ATOM 972 N N . TYR A 1 142 ? -2.136 -3.480 -26.709 1.00 91.31 142 TYR A N 1
ATOM 973 C CA . TYR A 1 142 ? -1.154 -4.337 -26.023 1.00 91.31 142 TYR A CA 1
ATOM 974 C C . TYR A 1 142 ? -1.142 -5.806 -26.498 1.00 91.31 142 TYR A C 1
ATOM 976 O O . TYR A 1 142 ? -2.087 -6.277 -27.139 1.00 91.31 142 TYR A O 1
ATOM 984 N N . SER A 1 143 ? -0.060 -6.547 -26.233 1.00 92.31 143 SER A N 1
ATOM 985 C CA . SER A 1 143 ? -0.103 -8.020 -26.245 1.00 92.31 143 SER A CA 1
ATOM 986 C C . SER A 1 143 ? -0.661 -8.549 -24.929 1.00 92.31 143 SER A C 1
ATOM 988 O O . SER A 1 143 ? -0.756 -7.820 -23.943 1.00 92.31 143 SER A O 1
ATOM 990 N N . ASP A 1 144 ? -1.022 -9.825 -24.905 1.00 86.12 144 ASP A N 1
ATOM 991 C CA . ASP A 1 144 ? -1.606 -10.444 -23.717 1.00 86.12 144 ASP A CA 1
ATOM 992 C C . ASP A 1 144 ? -0.573 -10.627 -22.594 1.00 86.12 144 ASP A C 1
ATOM 994 O O . AS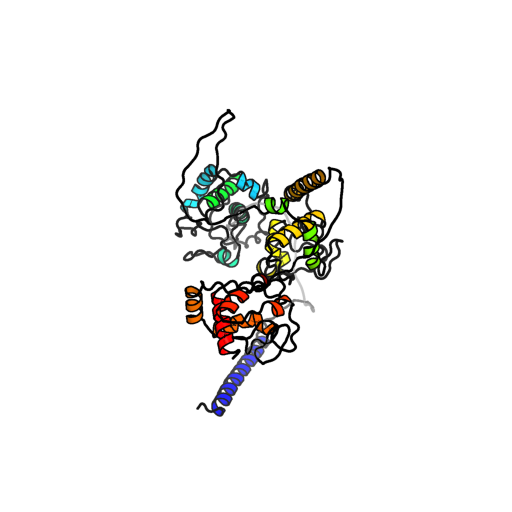P A 1 144 ? -0.935 -10.508 -21.429 1.00 86.12 144 ASP A O 1
ATOM 998 N N . ALA A 1 145 ? 0.723 -10.726 -22.924 1.00 77.44 145 ALA A N 1
ATOM 999 C CA . ALA A 1 145 ? 1.820 -10.612 -21.958 1.00 77.44 145 ALA A CA 1
ATOM 1000 C C . ALA A 1 145 ? 1.808 -9.256 -21.221 1.00 77.44 145 ALA A C 1
ATOM 1002 O O . ALA A 1 145 ? 1.816 -9.217 -19.993 1.00 77.44 145 ALA A O 1
ATOM 1003 N N . ASN A 1 146 ? 1.688 -8.136 -21.951 1.00 84.69 146 ASN A N 1
ATOM 1004 C CA . ASN A 1 146 ? 1.585 -6.807 -21.336 1.00 84.69 146 ASN A CA 1
ATOM 1005 C C . ASN A 1 146 ? 0.308 -6.626 -20.490 1.00 84.69 146 ASN A C 1
ATOM 1007 O O . ASN A 1 146 ? 0.314 -5.786 -19.597 1.00 84.69 146 ASN A O 1
ATOM 1011 N N . LYS A 1 147 ? -0.782 -7.355 -20.769 1.00 83.56 147 LYS A N 1
ATOM 1012 C CA . LYS A 1 147 ? -2.018 -7.304 -19.961 1.00 83.56 147 LYS A CA 1
ATOM 1013 C C . LYS A 1 147 ? -1.919 -8.185 -18.713 1.00 83.56 147 LYS A C 1
ATOM 1015 O O . LYS A 1 147 ? -2.324 -7.767 -17.637 1.00 83.56 147 LYS A O 1
ATOM 1020 N N . GLY A 1 148 ? -1.402 -9.405 -18.868 1.00 65.25 148 GLY A N 1
ATOM 1021 C CA . GLY A 1 148 ? -1.367 -10.428 -17.823 1.00 65.25 148 GLY A CA 1
ATOM 1022 C C . GLY A 1 148 ? -0.266 -10.239 -16.781 1.00 65.25 148 GLY A C 1
ATOM 1023 O O . GLY A 1 148 ? -0.402 -10.750 -15.677 1.00 65.25 148 GLY A O 1
ATOM 1024 N N . ALA A 1 149 ? 0.797 -9.490 -17.096 1.00 63.69 149 ALA A N 1
ATOM 1025 C CA . ALA A 1 149 ? 1.920 -9.290 -16.179 1.00 63.69 149 ALA A CA 1
ATOM 1026 C C . ALA A 1 149 ? 1.546 -8.555 -14.875 1.00 63.69 149 ALA A C 1
ATOM 1028 O O . ALA A 1 149 ? 2.168 -8.798 -13.847 1.00 63.69 149 ALA A O 1
ATOM 1029 N N . ASN A 1 150 ? 0.555 -7.653 -14.909 1.00 67.62 150 ASN A N 1
ATOM 1030 C CA . ASN A 1 150 ? 0.120 -6.814 -13.777 1.00 67.62 150 ASN A CA 1
ATOM 1031 C C . ASN A 1 150 ? 1.235 -5.986 -13.081 1.00 67.62 150 ASN A C 1
ATOM 1033 O O . ASN A 1 150 ? 1.040 -5.465 -11.984 1.00 67.62 150 ASN A O 1
ATOM 1037 N N . ILE A 1 151 ? 2.403 -5.823 -13.708 1.00 69.56 151 ILE A N 1
ATOM 1038 C CA . ILE A 1 151 ? 3.561 -5.149 -13.107 1.00 69.56 151 ILE A CA 1
ATOM 1039 C C . ILE A 1 151 ? 3.303 -3.640 -13.030 1.00 69.56 151 ILE A C 1
ATOM 1041 O O . ILE A 1 151 ? 2.931 -3.018 -14.024 1.00 69.56 151 ILE A O 1
ATOM 1045 N N . THR A 1 152 ? 3.549 -3.025 -11.874 1.00 71.69 152 THR A N 1
ATOM 1046 C CA . THR A 1 152 ? 3.624 -1.563 -11.748 1.00 71.69 152 THR A CA 1
ATOM 1047 C C . THR A 1 152 ? 4.973 -1.072 -12.271 1.00 71.69 152 THR A C 1
ATOM 1049 O O . THR A 1 152 ? 6.024 -1.511 -11.799 1.00 71.69 152 THR A O 1
ATOM 1052 N N . TRP A 1 153 ? 4.972 -0.137 -13.221 1.00 78.62 153 TRP A N 1
ATOM 1053 C CA . TRP A 1 153 ? 6.200 0.486 -13.705 1.00 78.62 153 TRP A CA 1
ATOM 1054 C C . TRP A 1 153 ? 6.824 1.354 -12.608 1.00 78.62 153 TRP A C 1
ATOM 1056 O O . TRP A 1 153 ? 6.291 2.397 -12.233 1.00 78.62 153 TRP A O 1
ATOM 1066 N N . THR A 1 154 ? 7.984 0.940 -12.111 1.00 78.56 154 THR A N 1
ATOM 1067 C CA . THR A 1 154 ? 8.861 1.751 -11.257 1.00 78.56 154 THR A CA 1
ATOM 1068 C C . THR A 1 154 ? 10.144 2.089 -12.023 1.00 78.56 154 THR A C 1
ATOM 1070 O O . THR A 1 154 ? 10.431 1.436 -13.031 1.00 78.56 154 THR A O 1
ATOM 1073 N N . PRO A 1 155 ? 10.945 3.073 -11.578 1.00 79.19 155 PRO A N 1
ATOM 1074 C CA . PRO A 1 155 ? 12.239 3.354 -12.196 1.00 79.19 155 PRO A CA 1
ATOM 1075 C C . PRO A 1 155 ? 13.157 2.122 -12.256 1.00 79.19 155 PRO A C 1
ATOM 1077 O O . PRO A 1 155 ? 13.722 1.845 -13.309 1.00 79.19 155 PRO A O 1
ATOM 1080 N N . ALA A 1 156 ? 13.212 1.320 -11.185 1.00 73.50 156 ALA A N 1
ATOM 1081 C CA . ALA A 1 156 ? 13.953 0.054 -11.145 1.00 73.50 156 ALA A CA 1
ATOM 1082 C C . ALA A 1 156 ? 13.452 -0.946 -12.204 1.00 73.50 156 ALA A C 1
ATOM 1084 O O . ALA A 1 156 ? 14.207 -1.358 -13.079 1.00 73.50 156 ALA A O 1
ATOM 1085 N N . VAL A 1 157 ? 12.146 -1.239 -12.200 1.00 74.12 157 VAL A N 1
ATOM 1086 C CA . VAL A 1 157 ? 11.499 -2.143 -13.170 1.00 74.12 157 VAL A CA 1
ATOM 1087 C C . VAL A 1 157 ? 11.723 -1.684 -14.615 1.00 74.12 157 VAL A C 1
ATOM 1089 O O . VAL A 1 157 ? 11.871 -2.514 -15.508 1.00 74.12 157 VAL A O 1
ATOM 1092 N N . MET A 1 158 ? 11.765 -0.372 -14.865 1.00 88.88 158 MET A N 1
ATOM 1093 C CA . MET A 1 158 ? 12.055 0.172 -16.191 1.00 88.88 158 MET A CA 1
ATOM 1094 C C . MET A 1 158 ? 13.536 0.022 -16.572 1.00 88.88 158 MET A C 1
ATOM 1096 O O . MET A 1 158 ? 13.820 -0.318 -17.717 1.00 88.88 158 MET A O 1
ATOM 1100 N N . ILE A 1 159 ? 14.480 0.220 -15.643 1.00 85.50 159 ILE A N 1
ATOM 1101 C CA . ILE A 1 159 ? 15.912 -0.044 -15.875 1.00 85.50 159 ILE A CA 1
ATOM 1102 C C . ILE A 1 159 ? 16.136 -1.526 -16.212 1.00 85.50 159 ILE A C 1
ATOM 1104 O O . ILE A 1 159 ? 16.902 -1.826 -17.129 1.00 85.50 159 ILE A O 1
ATOM 1108 N N . ASP A 1 160 ? 15.444 -2.444 -15.542 1.00 81.38 160 ASP A N 1
ATOM 1109 C CA . ASP A 1 160 ? 15.554 -3.879 -15.816 1.00 81.38 160 ASP A CA 1
ATOM 1110 C C . ASP A 1 160 ? 14.914 -4.240 -17.165 1.00 81.38 160 ASP A C 1
ATOM 1112 O O . ASP A 1 160 ? 15.565 -4.840 -18.023 1.00 81.38 160 ASP A O 1
ATOM 1116 N N . TYR A 1 161 ? 13.677 -3.798 -17.412 1.00 88.75 161 TYR A N 1
ATOM 1117 C CA . TYR A 1 161 ? 12.955 -4.030 -18.669 1.00 88.75 161 TYR A CA 1
ATOM 1118 C C . TYR A 1 161 ? 13.674 -3.447 -19.894 1.00 88.75 161 TYR A C 1
ATOM 1120 O O . TYR A 1 161 ? 13.643 -4.041 -20.968 1.00 88.75 161 TYR A O 1
ATOM 1128 N N . LEU A 1 162 ? 14.366 -2.312 -19.756 1.00 95.81 162 LEU A N 1
ATOM 1129 C CA . LEU A 1 162 ? 15.162 -1.728 -20.840 1.00 95.81 162 LEU A CA 1
ATOM 1130 C C . LEU A 1 162 ? 16.454 -2.506 -21.144 1.00 95.81 162 LEU A C 1
ATOM 1132 O O . LEU A 1 162 ? 17.071 -2.236 -22.175 1.00 95.81 162 LEU A O 1
ATOM 1136 N N . SER A 1 163 ? 16.880 -3.451 -20.298 1.00 92.69 163 SER A N 1
ATOM 1137 C CA . SER A 1 163 ? 18.072 -4.270 -20.565 1.00 92.69 163 SER A CA 1
ATOM 1138 C C . SER A 1 163 ? 17.812 -5.373 -21.596 1.00 92.69 163 SER A C 1
ATOM 1140 O O . SER A 1 163 ? 18.590 -5.489 -22.538 1.00 92.69 163 SER A O 1
ATOM 1142 N N . ASP A 1 164 ? 16.686 -6.084 -21.488 1.00 91.88 164 ASP A N 1
ATOM 1143 C CA . ASP A 1 164 ? 16.096 -6.929 -22.534 1.00 91.88 164 ASP A CA 1
ATOM 1144 C C . ASP A 1 164 ? 14.562 -6.979 -22.359 1.00 91.88 164 ASP A C 1
ATOM 1146 O O . ASP A 1 164 ? 14.053 -7.756 -21.545 1.00 91.88 164 ASP A O 1
ATOM 1150 N N . PRO A 1 165 ? 13.797 -6.201 -23.149 1.00 92.69 165 PRO A N 1
ATOM 1151 C CA . PRO A 1 165 ? 12.338 -6.195 -23.075 1.00 92.69 165 PRO A CA 1
ATOM 1152 C C . PRO A 1 165 ? 11.684 -7.553 -23.356 1.00 92.69 165 PRO A C 1
ATOM 1154 O O . PRO A 1 165 ? 10.592 -7.818 -22.850 1.00 92.69 165 PRO A O 1
ATOM 1157 N N . LYS A 1 166 ? 12.309 -8.401 -24.186 1.00 90.69 166 LYS A N 1
ATOM 1158 C CA . LYS A 1 166 ? 11.737 -9.679 -24.640 1.00 90.69 166 LYS A CA 1
ATOM 1159 C C . LYS A 1 166 ? 12.050 -10.823 -23.688 1.00 90.69 166 LYS A C 1
ATOM 1161 O O . LYS A 1 166 ? 11.187 -11.678 -23.506 1.00 90.69 166 LYS A O 1
ATOM 1166 N N . GLY A 1 167 ? 13.230 -10.816 -23.074 1.00 86.31 167 GLY A N 1
ATOM 1167 C CA . GLY A 1 167 ? 13.558 -11.667 -21.935 1.00 86.31 167 GLY A CA 1
ATOM 1168 C C . GLY A 1 167 ? 12.706 -11.313 -20.719 1.00 86.31 167 GLY A C 1
ATOM 1169 O O . GLY A 1 167 ? 12.030 -12.187 -20.185 1.00 86.31 167 GLY A O 1
ATOM 1170 N N . PHE A 1 168 ? 12.661 -10.031 -20.331 1.00 84.62 168 PHE A N 1
ATOM 1171 C CA . PHE A 1 168 ? 11.867 -9.552 -19.189 1.00 84.62 168 PHE A CA 1
ATOM 1172 C C . PHE A 1 168 ? 10.371 -9.852 -19.358 1.00 84.62 168 PHE A C 1
ATOM 1174 O O . PHE A 1 168 ? 9.700 -10.252 -18.409 1.00 84.62 168 PHE A O 1
ATOM 1181 N N . MET A 1 169 ? 9.827 -9.656 -20.564 1.00 80.62 169 MET A N 1
ATOM 1182 C CA . MET A 1 169 ? 8.416 -9.904 -20.859 1.00 80.62 169 MET A CA 1
ATOM 1183 C C . MET A 1 169 ? 8.250 -10.717 -22.150 1.00 80.62 169 MET A C 1
ATOM 1185 O O . MET A 1 169 ? 8.004 -10.141 -23.219 1.00 80.62 169 MET A O 1
ATOM 1189 N N . PRO A 1 170 ? 8.328 -12.058 -22.071 1.00 87.44 170 PRO A N 1
ATOM 1190 C CA . PRO A 1 170 ? 8.112 -12.935 -23.215 1.00 87.44 170 PRO A CA 1
ATOM 1191 C C . PRO A 1 170 ? 6.746 -12.667 -23.858 1.00 87.44 170 PRO A C 1
ATOM 1193 O O . PRO A 1 170 ? 5.706 -12.719 -23.205 1.00 87.44 170 PRO A O 1
ATOM 1196 N N . GLY A 1 171 ? 6.746 -12.324 -25.148 1.00 87.69 171 GLY A N 1
ATOM 1197 C CA . GLY A 1 171 ? 5.536 -11.906 -25.865 1.00 87.69 171 GLY A CA 1
ATOM 1198 C C . GLY A 1 171 ? 5.183 -10.414 -25.760 1.00 87.69 171 GLY A C 1
ATOM 1199 O O . GLY A 1 171 ? 4.097 -10.021 -26.197 1.00 87.69 171 GLY A O 1
ATOM 1200 N N . THR A 1 172 ? 6.059 -9.547 -25.236 1.00 91.88 172 THR A N 1
ATOM 1201 C CA . THR A 1 172 ? 5.939 -8.091 -25.451 1.00 91.88 172 THR A CA 1
ATOM 1202 C C . THR A 1 172 ? 5.966 -7.756 -26.946 1.00 91.88 172 THR A C 1
ATOM 1204 O O . THR A 1 172 ? 6.672 -8.385 -27.736 1.00 91.88 172 THR A O 1
ATOM 1207 N N . LYS A 1 173 ? 5.218 -6.723 -27.350 1.00 93.19 173 LYS A N 1
ATOM 1208 C CA . LYS A 1 173 ? 5.311 -6.142 -28.707 1.00 93.19 173 LYS A CA 1
ATOM 1209 C C . LYS A 1 173 ? 6.497 -5.182 -28.864 1.00 93.19 173 LYS A C 1
ATOM 1211 O O . LYS A 1 173 ? 6.735 -4.691 -29.964 1.00 93.19 173 LYS A O 1
ATOM 1216 N N . MET A 1 174 ? 7.229 -4.895 -27.788 1.00 92.44 174 MET A N 1
ATOM 1217 C CA . MET A 1 174 ? 8.380 -3.997 -27.815 1.00 92.44 174 MET A CA 1
ATOM 1218 C C . MET A 1 174 ? 9.543 -4.616 -28.602 1.00 92.44 174 MET A C 1
ATOM 1220 O O . MET A 1 174 ? 10.050 -5.686 -28.273 1.00 92.44 174 MET A O 1
ATOM 1224 N N . THR A 1 175 ? 9.962 -3.935 -29.667 1.00 91.56 175 THR A N 1
ATOM 1225 C CA . THR A 1 175 ? 11.017 -4.395 -30.586 1.00 91.56 175 THR A CA 1
ATOM 1226 C C . THR A 1 175 ? 12.414 -3.877 -30.241 1.00 91.56 175 THR A C 1
ATOM 1228 O O . THR A 1 175 ? 13.369 -4.254 -30.916 1.00 91.56 175 THR A O 1
ATOM 1231 N N . LEU A 1 176 ? 12.549 -3.050 -29.195 1.00 92.31 176 LEU A N 1
ATOM 1232 C CA . LEU A 1 176 ? 13.842 -2.604 -28.671 1.00 92.31 176 LEU A CA 1
ATOM 1233 C C . LEU A 1 176 ? 14.688 -3.829 -28.283 1.00 92.31 176 LEU A C 1
ATOM 1235 O O . LEU A 1 176 ? 14.253 -4.653 -27.485 1.00 92.31 176 LEU A O 1
ATOM 1239 N N . ALA A 1 177 ? 15.899 -3.925 -28.831 1.00 89.06 177 ALA A N 1
ATOM 1240 C CA . ALA A 1 177 ? 16.807 -5.063 -28.655 1.00 89.06 177 ALA A CA 1
ATOM 1241 C C . ALA A 1 177 ? 17.581 -5.060 -27.317 1.00 89.06 177 ALA A C 1
ATOM 1243 O O . ALA A 1 177 ? 18.613 -5.715 -27.209 1.00 89.06 177 ALA A O 1
ATOM 1244 N N . GLY A 1 178 ? 17.113 -4.291 -26.331 1.00 92.00 178 GLY A N 1
ATOM 1245 C CA . GLY A 1 178 ? 17.842 -4.015 -25.097 1.00 92.00 178 GLY A CA 1
ATOM 1246 C C . GLY A 1 178 ? 18.813 -2.832 -25.183 1.00 92.00 178 GLY A C 1
ATOM 1247 O O . GLY A 1 178 ? 19.163 -2.340 -26.259 1.00 92.00 178 GLY A O 1
ATOM 1248 N N . ILE A 1 179 ? 19.236 -2.352 -24.015 1.00 93.56 179 ILE A N 1
ATOM 1249 C CA . ILE A 1 179 ? 20.220 -1.284 -23.818 1.00 93.56 179 ILE A CA 1
ATOM 1250 C C . ILE A 1 179 ? 21.273 -1.812 -22.833 1.00 93.56 179 ILE A C 1
ATOM 1252 O O . ILE A 1 179 ? 21.065 -1.815 -21.622 1.00 93.56 179 ILE A O 1
ATOM 1256 N N . ALA A 1 180 ? 22.414 -2.275 -23.349 1.00 91.38 180 ALA A N 1
ATOM 1257 C CA . ALA A 1 180 ? 23.446 -2.924 -22.530 1.00 91.38 180 ALA A CA 1
ATOM 1258 C C . ALA A 1 180 ? 24.104 -1.975 -21.505 1.00 91.38 180 ALA A C 1
ATOM 1260 O O . ALA A 1 180 ? 24.342 -2.365 -20.364 1.00 91.38 180 ALA A O 1
ATOM 1261 N N . SER A 1 181 ? 24.349 -0.718 -21.896 1.00 94.81 181 SER A N 1
ATOM 1262 C CA . SER A 1 181 ? 24.886 0.337 -21.024 1.00 94.81 181 SER A CA 1
ATOM 1263 C C . SER A 1 181 ? 23.922 0.626 -19.869 1.00 94.81 181 SER A C 1
ATOM 1265 O O . SER A 1 181 ? 22.799 1.074 -20.090 1.00 94.81 181 SER A O 1
ATOM 1267 N N . GLU A 1 182 ? 24.356 0.373 -18.632 1.00 93.31 182 GLU A N 1
ATOM 1268 C CA . GLU A 1 182 ? 23.595 0.721 -17.426 1.00 93.31 182 GLU A CA 1
ATOM 1269 C C . GLU A 1 182 ? 23.335 2.225 -17.349 1.00 93.31 182 GLU A C 1
ATOM 1271 O O . GLU A 1 182 ? 22.194 2.633 -17.153 1.00 93.31 182 GLU A O 1
ATOM 1276 N N . ALA A 1 183 ? 24.363 3.038 -17.610 1.00 92.38 183 ALA A N 1
ATOM 1277 C CA . ALA A 1 183 ? 24.246 4.489 -17.647 1.00 92.38 183 ALA A CA 1
ATOM 1278 C C . ALA A 1 183 ? 23.194 4.951 -18.671 1.00 92.38 183 ALA A C 1
ATOM 1280 O O . ALA A 1 183 ? 22.382 5.808 -18.348 1.00 92.38 183 ALA A O 1
ATOM 1281 N N . ASP A 1 184 ? 23.118 4.352 -19.869 1.00 96.75 184 ASP A N 1
ATOM 1282 C CA . ASP A 1 184 ? 22.057 4.675 -20.839 1.00 96.75 184 ASP A CA 1
ATOM 1283 C C . ASP A 1 184 ? 20.656 4.382 -20.270 1.00 96.75 184 ASP A C 1
ATOM 1285 O O . ASP A 1 184 ? 19.740 5.181 -20.478 1.00 96.75 184 ASP A O 1
ATOM 1289 N N . ARG A 1 185 ? 20.474 3.248 -19.568 1.00 97.06 185 ARG A N 1
ATOM 1290 C CA . ARG A 1 185 ? 19.182 2.857 -18.966 1.00 97.06 185 ARG A CA 1
ATOM 1291 C C . ARG A 1 185 ? 18.790 3.792 -17.827 1.00 97.06 185 ARG A C 1
ATOM 1293 O O . ARG A 1 185 ? 17.676 4.304 -17.815 1.00 97.06 185 ARG A O 1
ATOM 1300 N N . VAL A 1 186 ? 19.717 4.047 -16.911 1.00 88.81 186 VAL A N 1
ATOM 1301 C CA . VAL A 1 186 ? 19.561 4.974 -15.784 1.00 88.81 186 VAL A CA 1
ATOM 1302 C C . VAL A 1 186 ? 19.221 6.377 -16.288 1.00 88.81 186 VAL A C 1
ATOM 1304 O O . VAL A 1 186 ? 18.203 6.943 -15.896 1.00 88.81 186 VAL A O 1
ATOM 1307 N N . ASN A 1 187 ? 20.016 6.904 -17.221 1.00 91.62 187 ASN A N 1
ATOM 1308 C CA . ASN A 1 187 ? 19.858 8.256 -17.745 1.00 91.62 187 ASN A CA 1
ATOM 1309 C C . ASN A 1 187 ? 18.524 8.435 -18.482 1.00 91.62 187 ASN A C 1
ATOM 1311 O O . ASN A 1 187 ? 17.854 9.447 -18.280 1.00 91.62 187 ASN A O 1
ATOM 1315 N N . VAL A 1 188 ? 18.090 7.465 -19.303 1.00 96.12 188 VAL A N 1
ATOM 1316 C CA . VAL A 1 188 ? 16.787 7.572 -19.986 1.00 96.12 188 VAL A CA 1
ATOM 1317 C C . VAL A 1 188 ? 15.609 7.416 -19.028 1.00 96.12 188 VAL A C 1
ATOM 1319 O O . VAL A 1 188 ? 14.584 8.055 -19.245 1.00 96.12 188 VAL A O 1
ATOM 1322 N N . VAL A 1 189 ? 15.741 6.632 -17.952 1.00 94.38 189 VAL A N 1
ATOM 1323 C CA . VAL A 1 189 ? 14.704 6.516 -16.914 1.00 94.38 189 VAL A CA 1
ATOM 1324 C C . VAL A 1 189 ? 14.607 7.786 -16.072 1.00 94.38 189 VAL A C 1
ATOM 1326 O O . VAL A 1 189 ? 13.495 8.261 -15.855 1.00 94.38 189 VAL A O 1
ATOM 1329 N N . ALA A 1 190 ? 15.729 8.390 -15.673 1.00 85.88 190 ALA A N 1
ATOM 1330 C CA . ALA A 1 190 ? 15.742 9.680 -14.982 1.00 85.88 190 ALA A CA 1
ATOM 1331 C C . ALA A 1 190 ? 15.168 10.804 -15.863 1.00 85.88 190 ALA A C 1
ATOM 1333 O O . ALA A 1 190 ? 14.301 11.559 -15.426 1.00 85.88 190 ALA A O 1
ATOM 1334 N N . TRP A 1 191 ? 15.568 10.872 -17.138 1.00 91.88 191 TRP A N 1
ATOM 1335 C CA . TRP A 1 191 ? 15.006 11.841 -18.082 1.00 91.88 191 TRP A CA 1
ATOM 1336 C C . TRP A 1 191 ? 13.506 11.612 -18.324 1.00 91.88 191 TRP A C 1
ATOM 1338 O O . TRP A 1 191 ? 12.744 12.577 -18.365 1.00 91.88 191 TRP A O 1
ATOM 1348 N N . LEU A 1 192 ? 13.056 10.356 -18.420 1.00 90.00 192 LEU A N 1
ATOM 1349 C CA . LEU A 1 192 ? 11.637 10.016 -18.559 1.00 90.00 192 LEU A CA 1
ATOM 1350 C C . LEU A 1 192 ? 10.837 10.337 -17.288 1.00 90.00 192 LEU A C 1
ATOM 1352 O O . LEU A 1 192 ? 9.670 10.696 -17.394 1.00 90.00 192 LEU A O 1
ATOM 1356 N N . ALA A 1 193 ? 11.440 10.257 -16.101 1.00 81.50 193 ALA A N 1
ATOM 1357 C CA . ALA A 1 193 ? 10.802 10.680 -14.855 1.00 81.50 193 ALA A CA 1
ATOM 1358 C C . ALA A 1 193 ? 10.659 12.212 -14.782 1.00 81.50 193 ALA A C 1
ATOM 1360 O O . ALA A 1 193 ? 9.622 12.704 -14.351 1.00 81.50 193 ALA A O 1
ATOM 1361 N N . ALA A 1 194 ? 11.650 12.949 -15.294 1.00 77.50 194 ALA A N 1
ATOM 1362 C CA . ALA A 1 194 ? 11.648 14.410 -15.342 1.00 77.50 194 ALA A CA 1
ATOM 1363 C C . ALA A 1 194 ? 10.762 15.020 -16.453 1.00 77.50 194 ALA A C 1
ATOM 1365 O O . ALA A 1 194 ? 10.352 16.170 -16.332 1.00 77.50 194 ALA A O 1
ATOM 1366 N N . ASN A 1 195 ? 10.489 14.287 -17.544 1.00 75.44 195 ASN A N 1
ATOM 1367 C CA . ASN A 1 195 ? 9.813 14.815 -18.748 1.00 75.44 195 ASN A CA 1
ATOM 1368 C C . ASN A 1 195 ? 8.567 14.014 -19.184 1.00 75.44 195 ASN A C 1
ATOM 1370 O O . ASN A 1 195 ? 7.886 14.400 -20.133 1.00 75.44 195 ASN A O 1
ATOM 1374 N N . GLY A 1 196 ? 8.289 12.879 -18.540 1.00 63.12 196 GLY A N 1
ATOM 1375 C CA . GLY A 1 196 ? 7.235 11.917 -18.888 1.00 63.12 196 GLY A CA 1
ATOM 1376 C C . GLY A 1 196 ? 6.483 11.380 -17.668 1.00 63.12 196 GLY A C 1
ATOM 1377 O O . GLY A 1 196 ? 5.935 10.280 -17.693 1.00 63.12 196 GLY A O 1
ATOM 1378 N N . GLY A 1 197 ? 6.452 12.149 -16.588 1.00 43.75 197 GLY A N 1
ATOM 1379 C CA . GLY A 1 197 ? 5.737 11.860 -15.352 1.00 43.75 197 GLY A CA 1
ATOM 1380 C C . GLY A 1 197 ? 5.444 13.163 -14.621 1.00 43.75 197 GLY A C 1
ATOM 1381 O O . GLY A 1 197 ? 5.985 14.207 -14.981 1.00 43.75 197 GLY A O 1
ATOM 1382 N N . ASP A 1 198 ? 4.559 13.105 -13.629 1.00 35.41 198 ASP A N 1
ATOM 1383 C CA . ASP A 1 198 ? 4.222 14.287 -12.836 1.00 35.41 198 ASP A CA 1
ATOM 1384 C C . ASP A 1 198 ? 5.422 14.772 -12.004 1.00 35.41 198 ASP A C 1
ATOM 1386 O O . ASP A 1 198 ? 6.329 13.997 -11.679 1.00 35.41 198 ASP A O 1
ATOM 1390 N N . ALA A 1 199 ? 5.451 16.064 -11.681 1.00 37.12 199 ALA A N 1
ATOM 1391 C CA . ALA A 1 199 ? 6.668 16.766 -11.270 1.00 37.12 199 ALA A CA 1
ATOM 1392 C C . ALA A 1 199 ? 7.109 16.489 -9.813 1.00 37.12 199 ALA A C 1
ATOM 1394 O O . ALA A 1 199 ? 7.093 17.377 -8.962 1.00 37.12 199 ALA A O 1
ATOM 1395 N N . SER A 1 200 ? 7.571 15.266 -9.530 1.00 34.72 200 SER A N 1
ATOM 1396 C CA . SER A 1 200 ? 8.241 14.897 -8.269 1.00 34.72 200 SER A CA 1
ATOM 1397 C C . SER A 1 200 ? 9.596 14.193 -8.463 1.00 34.72 200 SER A C 1
ATOM 1399 O O . SER A 1 200 ? 10.100 13.574 -7.526 1.00 34.72 200 SER A O 1
ATOM 1401 N N . ALA A 1 201 ? 10.166 14.219 -9.675 1.00 35.56 201 ALA A N 1
ATOM 1402 C CA . ALA A 1 201 ? 11.341 13.418 -10.036 1.00 35.56 201 ALA A CA 1
ATOM 1403 C C . ALA A 1 201 ? 12.275 14.103 -11.060 1.00 35.56 201 ALA A C 1
ATOM 1405 O O . ALA A 1 201 ? 12.574 13.547 -12.116 1.00 35.56 201 ALA A O 1
ATOM 1406 N N . ALA A 1 202 ? 12.769 15.301 -10.734 1.00 31.72 202 ALA A N 1
ATOM 1407 C CA . ALA A 1 202 ? 13.865 15.949 -11.458 1.00 31.72 202 ALA A CA 1
ATOM 1408 C C . ALA A 1 202 ? 14.799 16.685 -10.474 1.00 31.72 202 ALA A C 1
ATOM 1410 O O . ALA A 1 202 ? 14.326 17.582 -9.772 1.00 31.72 202 ALA A O 1
ATOM 1411 N N . PRO A 1 203 ? 16.102 16.352 -10.392 1.00 30.38 203 PRO A N 1
ATOM 1412 C CA . PRO A 1 203 ? 17.057 17.167 -9.650 1.00 30.38 203 PRO A CA 1
ATOM 1413 C C . PRO A 1 203 ? 17.351 18.466 -10.415 1.00 30.38 203 PRO A C 1
ATOM 1415 O O . PRO A 1 203 ? 17.577 18.450 -11.626 1.00 30.38 203 PRO A O 1
ATOM 1418 N N . ALA A 1 204 ? 17.395 19.595 -9.706 1.00 28.77 204 ALA A N 1
ATOM 1419 C CA . ALA A 1 204 ? 17.902 20.842 -10.267 1.00 28.77 204 ALA A CA 1
ATOM 1420 C C . ALA A 1 204 ? 19.427 20.734 -10.442 1.00 28.77 204 ALA A C 1
ATOM 1422 O O . ALA A 1 204 ? 20.174 20.717 -9.466 1.00 28.77 204 ALA A O 1
ATOM 1423 N N . ALA A 1 205 ? 19.887 20.629 -11.689 1.00 27.53 205 ALA A N 1
ATOM 1424 C CA . ALA A 1 205 ? 21.307 20.546 -12.010 1.00 27.53 205 ALA A CA 1
ATOM 1425 C C . ALA A 1 205 ? 21.959 21.939 -11.969 1.00 27.53 205 ALA A C 1
ATOM 1427 O O . ALA A 1 205 ? 22.007 22.641 -12.980 1.00 27.53 205 ALA A O 1
ATOM 1428 N N . GLU A 1 206 ? 22.472 22.341 -10.805 1.00 26.42 206 GLU A N 1
ATOM 1429 C CA . GLU A 1 206 ? 23.317 23.533 -10.688 1.00 26.42 206 GLU A CA 1
ATOM 1430 C C . GLU A 1 206 ? 24.774 23.192 -11.046 1.00 26.42 206 GLU A C 1
ATOM 1432 O O . GLU A 1 206 ? 25.374 22.258 -10.511 1.00 26.42 206 GLU A O 1
ATOM 1437 N N . ALA A 1 207 ? 25.334 23.914 -12.020 1.00 26.88 207 ALA A N 1
ATOM 1438 C CA . ALA A 1 207 ? 26.649 23.616 -12.579 1.00 26.88 207 ALA A CA 1
ATOM 1439 C C . ALA A 1 207 ? 27.785 24.144 -11.686 1.00 26.88 207 ALA A C 1
ATOM 1441 O O . ALA A 1 207 ? 27.761 25.287 -11.234 1.00 26.88 207 ALA A O 1
ATOM 1442 N N . ALA A 1 208 ? 28.818 23.327 -11.474 1.00 29.03 208 ALA A N 1
ATOM 1443 C CA . ALA A 1 208 ? 29.915 23.663 -10.573 1.00 29.03 208 ALA A CA 1
ATOM 1444 C C . ALA A 1 208 ? 30.802 24.820 -11.083 1.00 29.03 208 ALA A C 1
ATOM 1446 O O . ALA A 1 208 ? 31.416 24.726 -12.147 1.00 29.03 208 ALA A O 1
ATOM 1447 N N . ALA A 1 209 ? 30.961 25.854 -10.253 1.00 24.69 209 ALA A N 1
ATOM 1448 C CA . ALA A 1 209 ? 32.028 26.854 -10.328 1.00 24.69 209 ALA A CA 1
ATOM 1449 C C . ALA A 1 209 ? 32.472 27.250 -8.896 1.00 24.69 209 ALA A C 1
ATOM 1451 O O . ALA A 1 209 ? 31.635 27.257 -7.992 1.00 24.69 209 ALA A O 1
ATOM 1452 N N . PRO A 1 210 ? 33.767 27.528 -8.636 1.00 35.53 210 PRO A N 1
ATOM 1453 C CA . PRO A 1 210 ? 34.283 27.619 -7.267 1.00 35.53 210 PRO A CA 1
ATOM 1454 C C . PRO A 1 210 ? 34.273 29.032 -6.649 1.00 35.53 210 PRO A C 1
ATOM 1456 O O . PRO A 1 210 ? 34.617 30.013 -7.298 1.00 35.53 210 PRO A O 1
ATOM 1459 N N . ALA A 1 211 ? 33.972 29.063 -5.346 1.00 32.31 211 ALA A N 1
ATOM 1460 C CA . ALA A 1 211 ? 34.416 29.990 -4.291 1.00 32.31 211 ALA A CA 1
ATOM 1461 C C . ALA A 1 211 ? 34.816 31.450 -4.636 1.00 32.31 211 ALA A C 1
ATOM 1463 O O . ALA A 1 211 ? 35.926 31.709 -5.102 1.00 32.31 211 ALA A O 1
ATOM 1464 N N . ALA A 1 212 ? 33.998 32.408 -4.176 1.00 24.58 212 ALA A N 1
ATOM 1465 C CA . ALA A 1 212 ? 34.432 33.742 -3.734 1.00 24.58 212 ALA A CA 1
ATOM 1466 C C . ALA A 1 212 ? 33.454 34.331 -2.685 1.00 24.58 212 ALA A C 1
ATOM 1468 O O . ALA A 1 212 ? 32.369 33.797 -2.466 1.00 24.58 212 ALA A O 1
ATOM 1469 N N . GLU A 1 213 ? 33.877 35.395 -2.002 1.00 25.97 213 GLU A N 1
ATOM 1470 C CA . GLU A 1 213 ? 33.349 35.885 -0.717 1.00 25.97 213 GLU A CA 1
ATOM 1471 C C . GLU A 1 213 ? 32.321 37.046 -0.827 1.00 25.97 213 GLU A C 1
ATOM 1473 O O . GLU A 1 213 ? 32.317 37.786 -1.807 1.00 25.97 213 GLU A O 1
ATOM 1478 N N . ALA A 1 214 ? 31.573 37.263 0.269 1.00 24.89 214 ALA A N 1
ATOM 1479 C CA . ALA A 1 214 ? 31.030 38.544 0.772 1.00 24.89 214 ALA A CA 1
ATOM 1480 C C . ALA A 1 214 ? 29.596 39.050 0.425 1.00 24.89 214 ALA A C 1
ATOM 1482 O O . ALA A 1 214 ? 29.163 39.127 -0.717 1.00 24.89 214 ALA A O 1
ATOM 1483 N N . ALA A 1 215 ? 28.963 39.566 1.497 1.00 24.50 215 ALA A N 1
ATOM 1484 C CA . ALA A 1 215 ? 27.955 40.642 1.591 1.00 24.50 215 ALA A CA 1
ATOM 1485 C C . ALA A 1 215 ? 26.483 40.441 1.130 1.00 24.50 215 ALA A C 1
ATOM 1487 O O . ALA A 1 215 ? 26.129 40.542 -0.039 1.00 24.50 215 ALA A O 1
ATOM 1488 N N . ALA A 1 216 ? 25.592 40.380 2.130 1.00 25.22 216 ALA A N 1
ATOM 1489 C CA . ALA A 1 216 ? 24.230 40.951 2.110 1.00 25.22 216 ALA A CA 1
ATOM 1490 C C . ALA A 1 216 ? 24.277 42.415 2.665 1.00 25.22 216 ALA A C 1
ATOM 1492 O O . ALA A 1 216 ? 25.376 42.822 3.059 1.00 25.22 216 ALA A O 1
ATOM 1493 N N . PRO A 1 217 ? 23.179 43.212 2.804 1.00 41.00 217 PRO A N 1
ATOM 1494 C CA . PRO A 1 217 ? 21.751 42.912 2.576 1.00 41.00 217 PRO A CA 1
ATOM 1495 C C . PRO A 1 217 ? 20.904 44.025 1.885 1.00 41.00 217 PRO A C 1
ATOM 1497 O O . PRO A 1 217 ? 21.337 45.164 1.735 1.00 41.00 217 PRO A O 1
ATOM 1500 N N . ALA A 1 218 ? 19.631 43.722 1.589 1.00 23.64 218 ALA A N 1
ATOM 1501 C CA . ALA A 1 218 ? 18.486 44.658 1.562 1.00 23.64 218 ALA A CA 1
ATOM 1502 C C . ALA A 1 218 ? 17.159 43.856 1.604 1.00 23.64 218 ALA A C 1
ATOM 1504 O O . ALA A 1 218 ? 17.186 42.654 1.343 1.00 23.64 218 ALA A O 1
ATOM 1505 N N . ALA A 1 219 ? 16.013 44.467 1.943 1.00 24.84 219 ALA A N 1
ATOM 1506 C CA . ALA A 1 219 ? 14.763 43.729 2.201 1.00 24.84 219 ALA A CA 1
ATOM 1507 C C . ALA A 1 219 ? 13.468 44.429 1.732 1.00 24.84 219 ALA A C 1
ATOM 1509 O O . ALA A 1 219 ? 13.370 45.649 1.828 1.00 24.84 219 ALA A O 1
ATOM 1510 N N . ALA A 1 220 ? 12.458 43.599 1.407 1.00 23.69 220 ALA A N 1
ATOM 1511 C CA . ALA A 1 220 ? 11.007 43.889 1.385 1.00 23.69 220 ALA A CA 1
ATOM 1512 C C . ALA A 1 220 ? 10.486 44.901 0.322 1.00 23.69 220 ALA A C 1
ATOM 1514 O O . ALA A 1 220 ? 11.276 45.673 -0.219 1.00 23.69 220 ALA A O 1
ATOM 1515 N N . PRO A 1 221 ? 9.163 44.937 0.007 1.00 32.06 221 PRO A N 1
ATOM 1516 C CA . PRO A 1 221 ? 8.031 44.203 0.600 1.00 32.06 221 PRO A CA 1
ATOM 1517 C C . PRO A 1 221 ? 7.294 43.247 -0.373 1.00 32.06 221 PRO A C 1
ATOM 1519 O O . PRO A 1 221 ? 7.787 42.936 -1.452 1.00 32.06 221 PRO A O 1
ATOM 1522 N N . ALA A 1 222 ? 6.139 42.726 0.059 1.00 25.64 222 ALA A N 1
ATOM 1523 C CA . ALA A 1 222 ? 5.471 41.543 -0.497 1.00 25.64 222 ALA A CA 1
ATOM 1524 C C . ALA A 1 222 ? 4.197 41.823 -1.328 1.00 25.64 222 ALA A C 1
ATOM 1526 O O . ALA A 1 222 ? 3.631 42.914 -1.290 1.00 25.64 222 ALA A O 1
ATOM 1527 N N . ALA A 1 223 ? 3.712 40.770 -1.995 1.00 24.19 223 ALA A N 1
ATOM 1528 C CA . ALA A 1 223 ? 2.323 40.573 -2.413 1.00 24.19 223 ALA A CA 1
ATOM 1529 C C . ALA A 1 223 ? 1.943 39.095 -2.168 1.00 24.19 223 ALA A C 1
ATOM 1531 O O . ALA A 1 223 ? 2.814 38.225 -2.207 1.00 24.19 223 ALA A O 1
ATOM 1532 N N . GLU A 1 224 ? 0.677 38.811 -1.862 1.00 27.33 224 GLU A N 1
ATOM 1533 C CA . GLU A 1 224 ? 0.242 37.517 -1.308 1.00 27.33 224 GLU A CA 1
ATOM 1534 C C . GLU A 1 224 ? -0.187 36.490 -2.371 1.00 27.33 224 GLU A C 1
ATOM 1536 O O . GLU A 1 224 ? -0.856 36.830 -3.346 1.00 27.33 224 GLU A O 1
ATOM 1541 N N . ALA A 1 225 ? 0.107 35.207 -2.122 1.00 24.92 225 ALA A N 1
ATOM 1542 C CA . ALA A 1 225 ? -0.550 34.075 -2.775 1.00 24.92 225 ALA A CA 1
ATOM 1543 C C . ALA A 1 225 ? -0.642 32.866 -1.821 1.00 24.92 225 ALA A C 1
ATOM 1545 O O . ALA A 1 225 ? 0.334 32.488 -1.181 1.00 24.92 225 ALA A O 1
ATOM 1546 N N . VAL A 1 226 ? -1.850 32.303 -1.743 1.00 27.06 226 VAL A N 1
ATOM 1547 C CA . VAL A 1 226 ? -2.347 31.184 -0.916 1.00 27.06 226 VAL A CA 1
ATOM 1548 C C . VAL A 1 226 ? -1.310 30.118 -0.513 1.00 27.06 226 VAL A C 1
ATOM 1550 O O . VAL A 1 226 ? -0.642 29.530 -1.359 1.00 27.06 226 VAL A O 1
ATOM 1553 N N . ALA A 1 227 ? -1.262 29.787 0.782 1.00 28.80 227 ALA A N 1
ATOM 1554 C CA . ALA A 1 227 ? -0.415 28.721 1.312 1.00 28.80 227 ALA A CA 1
ATOM 1555 C C . ALA A 1 227 ? -0.983 27.311 1.052 1.00 28.80 227 ALA A C 1
ATOM 1557 O O . ALA A 1 227 ? -2.138 27.027 1.366 1.00 28.80 227 ALA A O 1
ATOM 1558 N N . ALA A 1 228 ? -0.121 26.405 0.588 1.00 24.62 228 ALA A N 1
ATOM 1559 C CA . ALA A 1 228 ? -0.305 24.959 0.664 1.00 24.62 228 ALA A CA 1
ATOM 1560 C C . ALA A 1 228 ? 0.969 24.358 1.276 1.00 24.62 228 ALA A C 1
ATOM 1562 O O . ALA A 1 228 ? 2.054 24.500 0.714 1.00 24.62 228 ALA A O 1
ATOM 1563 N N . ALA A 1 229 ? 0.858 23.749 2.458 1.00 26.16 229 ALA A N 1
ATOM 1564 C CA . ALA A 1 229 ? 2.013 23.223 3.178 1.00 26.16 229 ALA A CA 1
ATOM 1565 C C . ALA A 1 229 ? 2.433 21.860 2.610 1.00 26.16 229 ALA A C 1
ATOM 1567 O O . ALA A 1 229 ? 1.698 20.881 2.729 1.00 26.16 229 ALA A O 1
ATOM 1568 N N . GLY A 1 230 ? 3.624 21.803 2.019 1.00 25.50 230 GLY A N 1
ATOM 1569 C CA . GLY A 1 230 ? 4.330 20.553 1.761 1.00 25.50 230 GLY A CA 1
ATOM 1570 C C . GLY A 1 230 ? 5.432 20.348 2.795 1.00 25.50 230 GLY A C 1
ATOM 1571 O O . GLY A 1 230 ? 6.163 21.287 3.102 1.00 25.50 230 GLY A O 1
ATOM 1572 N N . ASP A 1 231 ? 5.584 19.119 3.279 1.00 27.98 231 ASP A N 1
ATOM 1573 C CA . ASP A 1 231 ? 6.828 18.642 3.882 1.00 27.98 231 ASP A CA 1
ATOM 1574 C C . ASP A 1 231 ? 7.058 17.204 3.396 1.00 27.98 231 ASP A C 1
ATOM 1576 O O . ASP A 1 231 ? 6.220 16.321 3.587 1.00 27.98 231 ASP A O 1
ATOM 1580 N N . ALA A 1 232 ? 8.149 17.003 2.659 1.00 29.12 232 ALA A N 1
ATOM 1581 C CA . ALA A 1 232 ? 8.416 15.800 1.874 1.00 29.12 232 ALA A CA 1
ATOM 1582 C C . ALA A 1 232 ? 9.822 15.254 2.162 1.00 29.12 232 ALA A C 1
ATOM 1584 O O . ALA A 1 232 ? 10.597 14.943 1.255 1.00 29.12 232 ALA A O 1
ATOM 1585 N N . THR A 1 233 ? 10.161 15.138 3.446 1.00 39.47 233 THR A N 1
ATOM 1586 C CA . THR A 1 233 ? 11.361 14.417 3.883 1.00 39.47 233 THR A CA 1
ATOM 1587 C C . THR A 1 233 ? 11.348 12.974 3.363 1.00 39.47 233 THR A C 1
ATOM 1589 O O . THR A 1 233 ? 10.352 12.253 3.450 1.00 39.47 233 THR A O 1
ATOM 1592 N N . THR A 1 234 ? 12.469 12.532 2.784 1.00 60.53 234 THR A N 1
ATOM 1593 C CA . THR A 1 234 ? 12.594 11.175 2.230 1.00 60.53 234 THR A CA 1
ATOM 1594 C C . THR A 1 234 ? 12.535 10.123 3.340 1.00 60.53 234 THR A C 1
ATOM 1596 O O . THR A 1 234 ? 12.828 10.413 4.499 1.00 60.53 234 THR A O 1
ATOM 1599 N N . LEU A 1 235 ? 12.212 8.865 3.006 1.00 54.94 235 LEU A N 1
ATOM 1600 C CA . LEU A 1 235 ? 12.171 7.783 4.003 1.00 54.94 235 LEU A CA 1
ATOM 1601 C C . LEU A 1 235 ? 13.512 7.618 4.749 1.00 54.94 235 LEU A C 1
ATOM 1603 O O . LEU A 1 235 ? 13.507 7.270 5.924 1.00 54.94 235 LEU A O 1
ATOM 1607 N N . VAL A 1 236 ? 14.643 7.922 4.101 1.00 54.41 236 VAL A N 1
ATOM 1608 C CA . VAL A 1 236 ? 15.976 7.927 4.729 1.00 54.41 236 VAL A CA 1
ATOM 1609 C C . VAL A 1 236 ? 16.110 9.070 5.741 1.00 54.41 236 VAL A C 1
ATOM 1611 O O . VAL A 1 236 ? 16.491 8.823 6.882 1.00 54.41 236 VAL A O 1
ATOM 1614 N N . ALA A 1 237 ? 15.729 10.299 5.371 1.00 55.91 237 ALA A N 1
ATOM 1615 C CA . ALA A 1 237 ? 15.740 11.444 6.288 1.00 55.91 237 ALA A CA 1
ATOM 1616 C C . ALA A 1 237 ? 14.807 11.227 7.494 1.00 55.91 237 ALA A C 1
ATOM 1618 O O . ALA A 1 237 ? 15.167 11.540 8.624 1.00 55.91 237 ALA A O 1
ATOM 1619 N N . ARG A 1 238 ? 13.644 10.608 7.264 1.00 70.81 238 ARG A N 1
ATOM 1620 C CA . ARG A 1 238 ? 12.680 10.223 8.303 1.00 70.81 238 ARG A C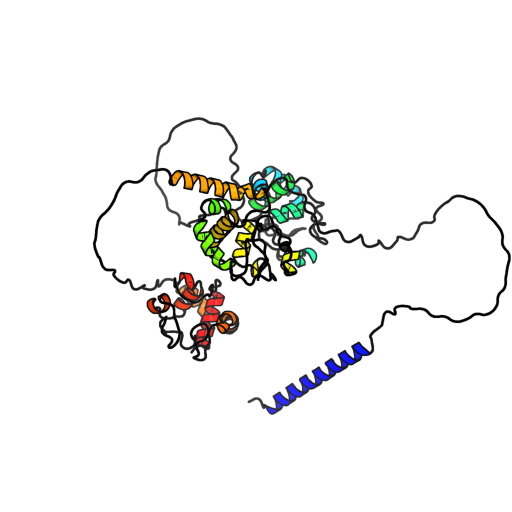A 1
ATOM 1621 C C . ARG A 1 238 ? 13.187 9.102 9.218 1.00 70.81 238 ARG A C 1
ATOM 1623 O O . ARG A 1 238 ? 12.902 9.120 10.411 1.00 70.81 238 ARG A O 1
ATOM 1630 N N . LEU A 1 239 ? 13.941 8.133 8.689 1.00 68.25 239 LEU A N 1
ATOM 1631 C CA . LEU A 1 239 ? 14.589 7.085 9.492 1.00 68.25 239 LEU A CA 1
ATOM 1632 C C . LEU A 1 239 ? 15.738 7.637 10.350 1.00 68.25 239 LEU A C 1
ATOM 1634 O O . LEU A 1 239 ? 15.941 7.150 11.459 1.00 68.25 239 LEU A O 1
ATOM 1638 N N . ALA A 1 240 ? 16.436 8.682 9.894 1.00 69.12 240 ALA A N 1
ATOM 1639 C CA . ALA A 1 240 ? 17.458 9.372 10.688 1.00 69.12 240 ALA A CA 1
ATOM 1640 C C . ALA A 1 240 ? 16.886 10.104 11.925 1.00 69.12 240 ALA A C 1
ATOM 1642 O O . ALA A 1 240 ? 17.625 10.381 12.867 1.00 69.12 240 ALA A O 1
ATOM 1643 N N . THR A 1 241 ? 15.577 10.384 11.951 1.00 73.62 241 THR A N 1
ATOM 1644 C CA . THR A 1 241 ? 14.855 10.996 13.085 1.00 73.62 241 THR A CA 1
ATOM 1645 C C . THR A 1 241 ? 13.925 10.014 13.817 1.00 73.62 241 THR A C 1
ATOM 1647 O O . THR A 1 241 ? 13.003 10.438 14.513 1.00 73.62 241 THR A O 1
ATOM 16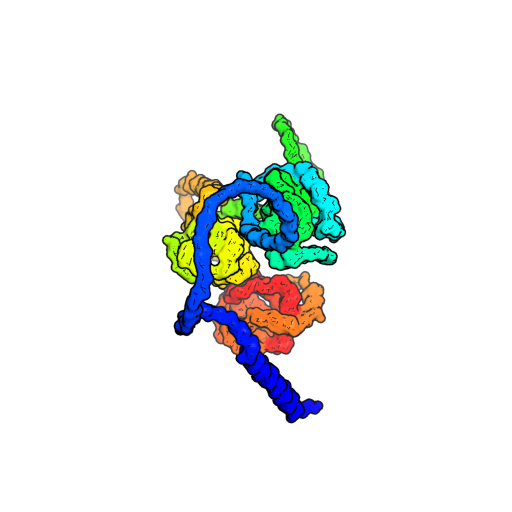50 N N . ALA A 1 242 ? 14.108 8.703 13.638 1.00 78.44 242 ALA A N 1
ATOM 1651 C CA . ALA A 1 242 ? 13.223 7.679 14.194 1.00 78.44 242 ALA A CA 1
ATOM 1652 C C . ALA A 1 242 ? 13.383 7.480 15.714 1.00 78.44 242 ALA A C 1
ATOM 1654 O O . ALA A 1 242 ? 14.498 7.362 16.223 1.00 78.44 242 ALA A O 1
ATOM 1655 N N . ASP A 1 243 ? 12.267 7.307 16.429 1.00 84.19 243 ASP A N 1
ATOM 1656 C CA . ASP A 1 243 ? 12.286 6.837 17.818 1.00 84.19 243 ASP A CA 1
ATOM 1657 C C . ASP A 1 243 ? 12.330 5.300 17.844 1.00 84.19 243 ASP A C 1
ATOM 1659 O O . ASP A 1 243 ? 11.315 4.603 17.737 1.00 84.19 243 ASP A O 1
ATOM 1663 N N . VAL A 1 244 ? 13.542 4.768 18.010 1.00 78.56 244 VAL A N 1
ATOM 1664 C CA . VAL A 1 244 ? 13.809 3.330 18.162 1.00 78.56 244 VAL A CA 1
ATOM 1665 C C . VAL A 1 244 ? 13.082 2.740 19.382 1.00 78.56 244 VAL A C 1
ATOM 1667 O O . VAL A 1 244 ? 12.609 1.606 19.318 1.00 78.56 244 VAL A O 1
ATOM 1670 N N . ALA A 1 245 ? 12.934 3.480 20.485 1.00 81.19 245 ALA A N 1
ATOM 1671 C CA . ALA A 1 245 ? 12.284 2.980 21.699 1.00 81.19 245 ALA A CA 1
ATOM 1672 C C . ALA A 1 245 ? 10.755 2.901 21.548 1.00 81.19 245 ALA A C 1
ATOM 1674 O O . ALA A 1 245 ? 10.141 1.932 22.004 1.00 81.19 245 ALA A O 1
ATOM 1675 N N . ALA A 1 246 ? 10.134 3.859 20.855 1.00 81.75 246 ALA A N 1
ATOM 1676 C CA . ALA A 1 246 ? 8.748 3.730 20.402 1.00 81.75 246 ALA A CA 1
ATOM 1677 C C . ALA A 1 246 ? 8.592 2.573 19.400 1.00 81.75 246 ALA A C 1
ATOM 1679 O O . ALA A 1 246 ? 7.623 1.819 19.480 1.00 81.75 246 ALA A O 1
ATOM 1680 N N . GLY A 1 247 ? 9.573 2.370 18.517 1.00 86.56 247 GLY A N 1
ATOM 1681 C CA . GLY A 1 247 ? 9.600 1.264 17.557 1.00 86.56 247 GLY A CA 1
ATOM 1682 C C . GLY A 1 247 ? 9.507 -0.118 18.199 1.00 86.56 247 GLY A C 1
ATOM 1683 O O . GLY A 1 247 ? 8.779 -0.975 17.700 1.00 86.56 247 GLY A O 1
ATOM 1684 N N . GLY A 1 248 ? 10.158 -0.311 19.349 1.00 84.44 248 GLY A N 1
ATOM 1685 C CA . GLY A 1 248 ? 10.038 -1.540 20.139 1.00 84.44 248 GLY A CA 1
ATOM 1686 C C . GLY A 1 248 ? 8.611 -1.805 20.624 1.00 84.44 248 GLY A C 1
ATOM 1687 O O . GLY A 1 248 ? 8.128 -2.928 20.513 1.00 84.44 248 GLY A O 1
ATOM 1688 N N . LYS A 1 249 ? 7.894 -0.761 21.063 1.00 89.38 249 LYS A N 1
ATOM 1689 C CA . LYS A 1 249 ? 6.482 -0.860 21.478 1.00 89.38 249 LYS A CA 1
ATOM 1690 C C . LYS A 1 249 ? 5.555 -1.162 20.302 1.00 89.38 249 LYS A C 1
ATOM 1692 O O . LYS A 1 249 ? 4.590 -1.906 20.445 1.00 89.38 249 LYS A O 1
ATOM 1697 N N . VAL A 1 250 ? 5.853 -0.627 19.116 1.00 89.81 250 VAL A N 1
ATOM 1698 C CA . VAL A 1 250 ? 5.129 -0.995 17.888 1.00 89.81 250 VAL A CA 1
ATOM 1699 C C . VAL A 1 250 ? 5.380 -2.470 17.545 1.00 89.81 250 VAL A C 1
ATOM 1701 O O . VAL A 1 250 ? 4.437 -3.171 17.176 1.00 89.81 250 VAL A O 1
ATOM 1704 N N . PHE A 1 251 ? 6.606 -2.973 17.736 1.00 92.25 251 PHE A N 1
ATOM 1705 C CA . PHE A 1 251 ? 6.956 -4.375 17.483 1.00 92.25 251 PHE A CA 1
ATOM 1706 C C . PHE A 1 251 ? 6.261 -5.383 18.416 1.00 92.25 251 PHE A C 1
ATOM 1708 O O . PHE A 1 251 ? 6.091 -6.536 18.022 1.00 92.25 251 PHE A O 1
ATOM 1715 N N . GLU A 1 252 ? 5.775 -4.987 19.598 1.00 90.06 252 GLU A N 1
ATOM 1716 C CA . GLU A 1 252 ? 4.970 -5.867 20.470 1.00 90.06 252 GLU A CA 1
ATOM 1717 C C . GLU A 1 252 ? 3.748 -6.457 19.729 1.00 90.06 252 GLU A C 1
ATOM 1719 O O . GLU A 1 252 ? 3.367 -7.604 19.965 1.00 90.06 252 GLU A O 1
ATOM 1724 N N . GLN A 1 253 ? 3.193 -5.727 18.752 1.00 89.81 253 GLN A N 1
ATOM 1725 C CA . GLN A 1 253 ? 2.110 -6.197 17.877 1.00 89.81 253 GLN A CA 1
ATOM 1726 C C . GLN A 1 253 ? 2.559 -7.306 16.906 1.00 89.81 253 GLN A C 1
ATOM 1728 O O . GLN A 1 253 ? 1.763 -8.168 16.533 1.00 89.81 253 GLN A O 1
ATOM 1733 N N . CYS A 1 254 ? 3.833 -7.308 16.508 1.00 92.75 254 CYS A N 1
ATOM 1734 C CA . CYS A 1 254 ? 4.445 -8.325 15.650 1.00 92.75 254 CYS A CA 1
ATOM 1735 C C . CYS A 1 254 ? 4.880 -9.563 16.452 1.00 92.75 254 CYS A C 1
ATOM 1737 O O . CYS A 1 254 ? 4.774 -10.686 15.954 1.00 92.75 254 CYS A O 1
ATOM 1739 N N . ALA A 1 255 ? 5.334 -9.368 17.695 1.00 89.56 255 ALA A N 1
ATOM 1740 C CA . ALA A 1 255 ? 5.866 -10.413 18.576 1.00 89.56 255 ALA A CA 1
ATOM 1741 C C . ALA A 1 255 ? 4.861 -11.539 18.897 1.00 89.56 255 ALA A C 1
ATOM 1743 O O . ALA A 1 255 ? 5.257 -12.658 19.210 1.00 89.56 255 ALA A O 1
ATOM 1744 N N . ALA A 1 256 ? 3.555 -11.280 18.761 1.00 87.69 256 ALA A N 1
ATOM 1745 C CA . ALA A 1 256 ? 2.511 -12.298 18.890 1.00 87.69 256 ALA A CA 1
ATOM 1746 C C . ALA A 1 256 ? 2.534 -13.366 17.773 1.00 87.69 256 ALA A C 1
ATOM 1748 O O . ALA A 1 256 ? 1.944 -14.432 17.937 1.00 87.69 256 ALA A O 1
ATOM 1749 N N . CYS A 1 257 ? 3.180 -13.086 16.634 1.00 93.88 257 CYS A N 1
ATOM 1750 C CA . CYS A 1 257 ? 3.279 -14.000 15.489 1.00 93.88 257 CYS A CA 1
ATOM 1751 C C . CYS A 1 257 ? 4.722 -14.276 15.038 1.00 93.88 257 CYS A C 1
ATOM 1753 O O . CYS A 1 257 ? 4.966 -15.305 14.413 1.00 93.88 257 CYS A O 1
ATOM 1755 N N . HIS A 1 258 ? 5.665 -13.382 15.335 1.00 94.81 258 HIS A N 1
ATOM 1756 C CA . HIS A 1 258 ? 7.041 -13.418 14.842 1.00 94.81 258 HIS A CA 1
ATOM 1757 C C . HIS A 1 258 ? 8.063 -13.408 15.983 1.00 94.81 258 HIS A C 1
ATOM 1759 O O . HIS A 1 258 ? 7.867 -12.750 17.000 1.00 94.81 258 HIS A O 1
ATOM 1765 N N . THR A 1 259 ? 9.195 -14.074 15.771 1.00 88.31 259 THR A N 1
ATOM 1766 C CA . THR A 1 259 ? 10.330 -14.126 16.708 1.00 88.31 259 THR A CA 1
ATOM 1767 C C . THR A 1 259 ? 11.535 -13.351 16.160 1.00 88.31 259 THR A C 1
ATOM 1769 O O . THR A 1 259 ? 11.531 -12.922 15.002 1.00 88.31 259 THR A O 1
ATOM 1772 N N . LEU A 1 260 ? 12.589 -13.216 16.973 1.00 85.94 260 LEU A N 1
ATOM 1773 C CA . LEU A 1 260 ? 13.914 -12.723 16.560 1.00 85.94 260 LEU A CA 1
ATOM 1774 C C . LEU A 1 260 ? 15.063 -13.687 16.925 1.00 85.94 260 LEU A C 1
ATOM 1776 O O . LEU A 1 260 ? 16.230 -13.337 16.784 1.00 85.94 260 LEU A O 1
ATOM 1780 N N . ASP A 1 261 ? 14.755 -14.899 17.389 1.00 82.69 261 ASP A N 1
ATOM 1781 C CA . ASP A 1 261 ? 15.738 -15.916 17.794 1.00 82.69 261 ASP A CA 1
ATOM 1782 C C . ASP A 1 261 ? 16.066 -16.930 16.677 1.00 82.69 261 ASP A C 1
ATOM 1784 O O . ASP A 1 261 ? 16.862 -17.846 16.874 1.00 82.69 261 ASP A O 1
ATOM 1788 N N . GLY A 1 262 ? 15.474 -16.761 15.490 1.00 81.50 262 GLY A N 1
ATOM 1789 C CA . GLY A 1 262 ? 15.581 -17.686 14.361 1.00 81.50 262 GLY A CA 1
ATOM 1790 C C . GLY A 1 262 ? 14.549 -18.820 14.358 1.00 81.50 262 GLY A C 1
ATOM 1791 O O . GLY A 1 262 ? 14.588 -19.655 13.455 1.00 81.50 262 GLY A O 1
ATOM 1792 N N . THR A 1 263 ? 13.621 -18.877 15.319 1.00 87.19 263 THR A N 1
ATOM 1793 C CA . THR A 1 263 ? 12.576 -19.916 15.368 1.00 87.19 263 THR A CA 1
ATOM 1794 C C . THR A 1 263 ? 11.296 -19.476 14.656 1.00 87.19 263 THR A C 1
ATOM 1796 O O . THR A 1 263 ? 10.822 -18.357 14.821 1.00 87.19 263 THR A O 1
ATOM 1799 N N . ASN A 1 264 ? 10.699 -20.341 13.836 1.00 89.94 264 ASN A N 1
ATOM 1800 C CA . ASN A 1 264 ? 9.434 -20.020 13.171 1.00 89.94 264 ASN A CA 1
ATOM 1801 C C . ASN A 1 264 ? 8.236 -20.194 14.115 1.00 89.94 264 ASN A C 1
ATOM 1803 O O . ASN A 1 264 ? 8.218 -21.098 14.948 1.00 89.94 264 ASN A O 1
ATOM 1807 N N . SER A 1 265 ? 7.221 -19.348 13.941 1.00 91.38 265 SER A N 1
ATOM 1808 C CA . SER A 1 265 ? 5.975 -19.344 14.714 1.00 91.38 265 SER A CA 1
ATOM 1809 C C . SER A 1 265 ? 4.785 -19.201 13.746 1.00 91.38 265 SER A C 1
ATOM 1811 O O . SER A 1 265 ? 4.828 -19.736 12.637 1.00 91.38 265 SER A O 1
ATOM 1813 N N . VAL A 1 266 ? 3.720 -18.488 14.129 1.00 93.06 266 VAL A N 1
ATOM 1814 C CA . VAL A 1 266 ? 2.569 -18.159 13.258 1.00 93.06 266 VAL A CA 1
ATOM 1815 C C . VAL A 1 266 ? 3.016 -17.419 11.988 1.00 93.06 266 VAL A C 1
ATOM 1817 O O . VAL A 1 266 ? 2.414 -17.586 10.930 1.00 93.06 266 VAL A O 1
ATOM 1820 N N . GLY A 1 267 ? 4.087 -16.630 12.087 1.00 91.75 267 GLY A N 1
ATOM 1821 C CA . GLY A 1 267 ? 4.866 -16.098 10.976 1.00 91.75 267 GLY A CA 1
ATOM 1822 C C . GLY A 1 267 ? 6.333 -16.560 11.026 1.00 91.75 267 GLY A C 1
ATOM 1823 O O . GLY A 1 267 ? 6.782 -17.140 12.021 1.00 91.75 267 GLY A O 1
ATOM 1824 N N . PRO A 1 268 ? 7.114 -16.292 9.964 1.00 93.88 268 PRO A N 1
ATOM 1825 C CA . PRO A 1 268 ? 8.544 -16.591 9.937 1.00 93.88 268 PRO A CA 1
ATOM 1826 C C . PRO A 1 268 ? 9.313 -15.729 10.944 1.00 93.88 268 PRO A C 1
ATOM 1828 O O . PRO A 1 268 ? 8.888 -14.612 11.257 1.00 93.88 268 PRO A O 1
ATOM 1831 N N . TYR A 1 269 ? 10.485 -16.193 11.380 1.00 90.25 269 TYR A N 1
ATOM 1832 C CA . TYR A 1 269 ? 11.401 -15.376 12.183 1.00 90.25 269 TYR A CA 1
ATOM 1833 C C . TYR A 1 269 ? 11.775 -14.069 11.454 1.00 90.25 269 TYR A C 1
ATOM 1835 O O . TYR A 1 269 ? 12.006 -14.062 10.240 1.00 90.25 269 TYR A O 1
ATOM 1843 N N . LEU A 1 270 ? 11.826 -12.942 12.170 1.00 91.69 270 LEU A N 1
ATOM 1844 C CA . LEU A 1 270 ? 12.129 -11.621 11.598 1.00 91.69 270 LEU A CA 1
ATOM 1845 C C . LEU A 1 270 ? 13.583 -11.180 11.800 1.00 91.69 270 LEU A C 1
ATOM 1847 O O . LEU A 1 270 ? 13.988 -10.167 11.228 1.00 91.69 270 LEU A O 1
ATOM 1851 N N . ASN A 1 271 ? 14.407 -11.940 12.524 1.00 81.06 271 ASN A N 1
ATOM 1852 C CA . ASN A 1 271 ? 15.840 -11.670 12.536 1.00 81.06 271 ASN A CA 1
ATOM 1853 C C . ASN A 1 271 ? 16.459 -11.924 11.154 1.00 81.06 271 ASN A C 1
ATOM 1855 O O . ASN A 1 271 ? 16.053 -12.840 10.428 1.00 81.06 271 ASN A O 1
ATOM 1859 N N . GLY A 1 272 ? 17.382 -11.052 10.743 1.00 74.06 272 GLY A N 1
ATOM 1860 C CA . GLY A 1 272 ? 17.924 -11.037 9.383 1.00 74.06 272 GLY A CA 1
ATOM 1861 C C . GLY A 1 272 ? 16.854 -10.899 8.292 1.00 74.06 272 GLY A C 1
ATOM 1862 O O . GLY A 1 272 ? 17.037 -11.452 7.208 1.00 74.06 272 GLY A O 1
ATOM 1863 N N . VAL A 1 273 ? 15.693 -10.280 8.568 1.00 84.06 273 VAL A N 1
ATOM 1864 C CA . VAL A 1 273 ? 14.667 -10.054 7.529 1.00 84.06 273 VAL A CA 1
ATOM 1865 C C . VAL A 1 273 ? 15.142 -9.016 6.518 1.00 84.06 273 VAL A C 1
ATOM 1867 O O . VAL A 1 273 ? 14.981 -9.222 5.323 1.00 84.06 273 VAL A O 1
ATOM 1870 N N . LEU A 1 274 ? 15.797 -7.949 6.978 1.00 74.88 274 LEU A N 1
ATOM 1871 C CA . LEU A 1 274 ? 16.398 -6.933 6.119 1.00 74.88 274 LEU A CA 1
ATOM 1872 C C . LEU A 1 274 ? 17.588 -7.533 5.349 1.00 74.88 274 LEU A C 1
ATOM 1874 O O . LEU A 1 274 ? 18.527 -8.062 5.949 1.00 74.88 274 LEU A O 1
ATOM 1878 N N . GLY A 1 275 ? 17.501 -7.471 4.018 1.00 63.62 275 GLY A N 1
ATOM 1879 C CA . GLY A 1 275 ? 18.392 -8.144 3.065 1.00 63.62 275 GLY A CA 1
ATOM 1880 C C . GLY A 1 275 ? 17.883 -9.506 2.565 1.00 63.62 275 GLY A C 1
ATOM 1881 O O . GLY A 1 275 ? 18.370 -10.001 1.553 1.00 63.62 275 GLY A O 1
ATOM 1882 N N . ARG A 1 276 ? 16.876 -10.118 3.206 1.00 79.31 276 ARG A N 1
ATOM 1883 C CA . ARG A 1 276 ? 16.341 -11.433 2.807 1.00 79.31 276 ARG A CA 1
ATOM 1884 C C . ARG A 1 276 ? 15.212 -11.299 1.783 1.00 79.31 276 ARG A C 1
ATOM 1886 O O . ARG A 1 276 ? 14.399 -10.384 1.870 1.00 79.31 276 ARG A O 1
ATOM 1893 N N . ALA A 1 277 ? 15.114 -12.236 0.842 1.00 82.62 277 ALA A N 1
ATOM 1894 C CA . ALA A 1 277 ? 14.004 -12.274 -0.110 1.00 82.62 277 ALA A CA 1
ATOM 1895 C C . ALA A 1 277 ? 12.694 -12.813 0.509 1.00 82.62 277 ALA A C 1
ATOM 1897 O O . ALA A 1 277 ? 12.700 -13.604 1.463 1.00 82.62 277 ALA A O 1
ATOM 1898 N N . THR A 1 278 ? 11.550 -12.414 -0.052 1.00 86.56 278 THR A N 1
ATOM 1899 C CA . THR A 1 278 ? 10.238 -12.994 0.264 1.00 86.56 278 THR A CA 1
ATOM 1900 C C . THR A 1 278 ? 10.258 -14.503 0.008 1.00 86.56 278 THR A C 1
ATOM 1902 O O . THR A 1 278 ? 10.825 -14.968 -0.978 1.00 86.56 278 THR A O 1
ATOM 1905 N N . GLY A 1 279 ? 9.648 -15.286 0.901 1.00 86.44 279 GLY A N 1
ATOM 1906 C CA . GLY A 1 279 ? 9.590 -16.742 0.746 1.00 86.44 279 GLY A CA 1
ATOM 1907 C C . GLY A 1 279 ? 10.808 -17.523 1.264 1.00 86.44 279 GLY A C 1
ATOM 1908 O O . GLY A 1 279 ? 10.780 -18.746 1.201 1.00 86.44 279 GLY A O 1
ATOM 1909 N N . GLN A 1 280 ? 11.855 -16.858 1.778 1.00 85.44 280 GLN A N 1
ATOM 1910 C CA . GLN A 1 280 ? 13.173 -17.480 2.028 1.00 85.44 280 GLN A CA 1
ATOM 1911 C C . GLN A 1 280 ? 13.603 -17.594 3.511 1.00 85.44 280 GLN A C 1
ATOM 1913 O O . GLN A 1 280 ? 14.791 -17.735 3.793 1.00 85.44 280 GLN A O 1
ATOM 1918 N N . ALA A 1 281 ? 12.694 -17.519 4.492 1.00 87.25 281 ALA A N 1
ATOM 1919 C CA . ALA A 1 281 ? 13.032 -17.940 5.862 1.00 87.25 281 ALA A CA 1
ATOM 1920 C C . ALA A 1 281 ? 13.106 -19.474 5.950 1.00 87.25 281 ALA A C 1
ATOM 1922 O O . ALA A 1 281 ? 12.159 -20.167 5.570 1.00 87.25 281 ALA A O 1
ATOM 1923 N N . THR A 1 282 ? 14.217 -20.003 6.463 1.00 86.69 282 THR A N 1
ATOM 1924 C CA . THR A 1 282 ? 14.472 -21.447 6.524 1.00 86.69 282 THR A CA 1
ATOM 1925 C C . THR A 1 282 ? 13.404 -22.155 7.354 1.00 86.69 282 THR A C 1
ATOM 1927 O O . THR A 1 282 ? 13.171 -21.796 8.505 1.00 86.69 282 THR A O 1
ATOM 1930 N N . GLY A 1 283 ? 12.764 -23.180 6.783 1.00 86.69 283 GLY A N 1
ATOM 1931 C CA . GLY A 1 283 ? 11.788 -24.013 7.491 1.00 86.69 283 GLY A CA 1
ATOM 1932 C C . GLY A 1 283 ? 10.443 -23.341 7.797 1.00 86.69 283 GLY A C 1
ATOM 1933 O O . GLY A 1 283 ? 9.781 -23.763 8.743 1.00 86.69 283 GLY A O 1
ATOM 1934 N N . TYR A 1 284 ? 10.042 -22.302 7.051 1.00 92.75 284 TYR A N 1
ATOM 1935 C CA . TYR A 1 284 ? 8.699 -21.713 7.140 1.00 92.75 284 TYR A CA 1
ATOM 1936 C C . TYR A 1 284 ? 7.872 -21.986 5.877 1.00 92.75 284 TYR A C 1
ATOM 1938 O O . TYR A 1 284 ? 8.328 -21.752 4.757 1.00 92.75 284 TYR A O 1
ATOM 1946 N N . GLU A 1 285 ? 6.620 -22.421 6.044 1.00 93.06 285 GLU A N 1
ATOM 1947 C CA . GLU A 1 285 ? 5.704 -22.651 4.924 1.00 93.06 285 GLU A CA 1
ATOM 1948 C C . GLU A 1 285 ? 5.006 -21.360 4.477 1.00 93.06 285 GLU A C 1
ATOM 1950 O O . GLU A 1 285 ? 3.929 -20.989 4.954 1.00 93.06 285 GLU A O 1
ATOM 1955 N N . TYR A 1 286 ? 5.591 -20.686 3.494 1.00 91.56 286 TYR A N 1
ATOM 1956 C CA . TYR A 1 286 ? 4.991 -19.531 2.825 1.00 91.56 286 TYR A CA 1
ATOM 1957 C C . TYR A 1 286 ? 3.756 -19.891 1.973 1.00 91.56 286 TYR A C 1
ATOM 1959 O O . TYR A 1 286 ? 3.399 -21.058 1.810 1.00 91.56 286 TYR A O 1
ATOM 1967 N N . SER A 1 287 ? 3.051 -18.880 1.454 1.00 92.31 287 SER A N 1
ATOM 1968 C CA . SER A 1 287 ? 2.157 -19.064 0.302 1.00 92.31 287 SER A CA 1
ATOM 1969 C C . SER A 1 287 ? 2.932 -18.948 -1.007 1.00 92.31 287 SER A C 1
ATOM 1971 O O . SER A 1 287 ? 3.989 -18.317 -1.062 1.00 92.31 287 SER A O 1
ATOM 1973 N N . GLU A 1 288 ? 2.354 -19.496 -2.075 1.00 90.31 288 GLU A N 1
ATOM 1974 C CA . GLU A 1 288 ? 2.867 -19.377 -3.444 1.00 90.31 288 GLU A CA 1
ATOM 1975 C C . GLU A 1 288 ? 3.149 -17.917 -3.816 1.00 90.31 288 GLU A C 1
ATOM 1977 O O . GLU A 1 288 ? 4.218 -17.625 -4.337 1.00 90.31 288 GLU A O 1
ATOM 1982 N N . ALA A 1 289 ? 2.262 -16.984 -3.449 1.00 82.44 289 ALA A N 1
ATOM 1983 C CA . ALA A 1 289 ? 2.456 -15.554 -3.680 1.00 82.44 289 ALA A CA 1
ATOM 1984 C C . ALA A 1 289 ? 3.735 -15.006 -3.015 1.00 82.44 289 ALA A C 1
ATOM 1986 O O . ALA A 1 289 ? 4.504 -14.293 -3.656 1.00 82.44 289 ALA A O 1
ATOM 1987 N N . ASN A 1 290 ? 4.009 -15.354 -1.749 1.00 88.06 290 ASN A N 1
ATOM 1988 C CA . ASN A 1 290 ? 5.229 -14.903 -1.066 1.00 88.06 290 ASN A CA 1
ATOM 1989 C C . ASN A 1 290 ? 6.508 -15.508 -1.674 1.00 88.06 290 ASN A C 1
ATOM 1991 O O . ASN A 1 290 ? 7.558 -14.875 -1.594 1.00 88.06 290 ASN A O 1
ATOM 1995 N N . ILE A 1 291 ? 6.435 -16.707 -2.257 1.00 86.12 291 ILE A N 1
ATOM 1996 C CA . ILE A 1 291 ? 7.566 -17.354 -2.937 1.00 86.12 291 ILE A CA 1
ATOM 1997 C C . ILE A 1 291 ? 7.772 -16.725 -4.324 1.00 86.12 291 ILE A C 1
ATOM 1999 O O . ILE A 1 291 ? 8.873 -16.283 -4.642 1.00 86.12 291 ILE A O 1
ATOM 2003 N N . ALA A 1 292 ? 6.705 -16.619 -5.118 1.00 81.31 292 ALA A N 1
ATOM 2004 C CA . ALA A 1 292 ? 6.720 -16.098 -6.484 1.00 81.31 292 ALA A CA 1
ATOM 2005 C C . ALA A 1 292 ? 7.053 -14.600 -6.574 1.00 81.31 292 ALA A C 1
ATOM 2007 O O . ALA A 1 292 ? 7.583 -14.162 -7.591 1.00 81.31 292 ALA A O 1
ATOM 2008 N N . ALA A 1 293 ? 6.777 -13.815 -5.526 1.00 75.81 293 ALA A N 1
ATOM 2009 C CA . ALA A 1 293 ? 7.144 -12.401 -5.488 1.00 75.81 293 ALA A CA 1
ATOM 2010 C C . ALA A 1 293 ? 8.669 -12.174 -5.527 1.00 75.81 293 ALA A C 1
ATOM 2012 O O . ALA A 1 293 ? 9.107 -11.175 -6.091 1.00 75.81 293 ALA A O 1
ATOM 2013 N N . ALA A 1 294 ? 9.458 -13.078 -4.927 1.00 74.31 294 ALA A N 1
ATOM 2014 C CA . ALA A 1 294 ? 10.927 -13.048 -4.849 1.00 74.31 294 ALA A CA 1
ATOM 2015 C C . ALA A 1 294 ? 11.582 -11.686 -4.477 1.00 74.31 294 ALA A C 1
ATOM 2017 O O . ALA A 1 294 ? 12.751 -11.456 -4.781 1.00 74.31 294 ALA A O 1
ATOM 2018 N N . GLN A 1 295 ? 10.862 -10.774 -3.812 1.00 70.12 295 GLN A N 1
ATOM 2019 C CA . GLN A 1 295 ? 11.326 -9.406 -3.546 1.00 70.12 295 GLN A CA 1
ATOM 2020 C C . GLN A 1 295 ? 12.288 -9.356 -2.358 1.00 70.12 295 GLN A C 1
ATOM 2022 O O . GLN A 1 295 ? 12.028 -9.977 -1.330 1.00 70.12 295 GLN A O 1
ATOM 2027 N N . THR A 1 296 ? 13.344 -8.545 -2.425 1.00 76.69 296 THR A N 1
ATOM 2028 C CA . THR A 1 296 ? 14.188 -8.271 -1.252 1.00 76.69 296 THR A CA 1
ATOM 2029 C C . THR A 1 296 ? 13.453 -7.391 -0.239 1.00 76.69 296 THR A C 1
ATOM 2031 O O . THR A 1 296 ? 12.939 -6.315 -0.567 1.00 76.69 296 THR A O 1
ATOM 2034 N N . TRP A 1 297 ? 13.448 -7.813 1.024 1.00 76.00 297 TRP A N 1
ATOM 2035 C CA . TRP A 1 297 ? 13.022 -6.989 2.147 1.00 76.00 297 TRP A CA 1
ATOM 2036 C C . TRP A 1 297 ? 14.072 -5.914 2.446 1.00 76.00 297 TRP A C 1
ATOM 2038 O O . TRP A 1 297 ? 15.151 -6.173 2.975 1.00 76.00 297 TRP A O 1
ATOM 2048 N N . THR A 1 298 ? 13.726 -4.680 2.110 1.00 76.81 298 THR A N 1
ATOM 2049 C CA . THR A 1 298 ? 14.471 -3.449 2.381 1.00 76.81 298 THR A CA 1
ATOM 2050 C C . THR A 1 298 ? 13.645 -2.579 3.324 1.00 76.81 298 THR A C 1
ATOM 2052 O O . THR A 1 298 ? 12.447 -2.816 3.492 1.00 76.81 298 THR A O 1
ATOM 2055 N N . ALA A 1 299 ? 14.228 -1.514 3.878 1.00 68.38 299 ALA A N 1
ATOM 2056 C CA . ALA A 1 299 ? 13.451 -0.531 4.634 1.00 68.38 299 ALA A CA 1
ATOM 2057 C C . ALA A 1 299 ? 12.263 0.020 3.811 1.00 68.38 299 ALA A C 1
ATOM 2059 O O . ALA A 1 299 ? 11.171 0.165 4.343 1.00 68.38 299 ALA A O 1
ATOM 2060 N N . SER A 1 300 ? 12.432 0.233 2.498 1.00 63.88 300 SER A N 1
ATOM 2061 C CA . SER A 1 300 ? 11.381 0.735 1.594 1.00 63.88 300 SER A CA 1
ATOM 2062 C C . SER A 1 300 ? 10.278 -0.293 1.300 1.00 63.88 300 SER A C 1
ATOM 2064 O O . SER A 1 300 ? 9.097 0.061 1.291 1.00 63.88 300 SER A O 1
ATOM 2066 N N . THR A 1 301 ? 10.622 -1.569 1.084 1.00 68.25 301 THR A N 1
ATOM 2067 C CA . THR A 1 301 ? 9.617 -2.618 0.818 1.00 68.25 301 THR A CA 1
ATOM 2068 C C . THR A 1 301 ? 8.896 -3.059 2.090 1.00 68.25 301 THR A C 1
ATOM 2070 O O . THR A 1 301 ? 7.675 -3.191 2.047 1.00 68.25 301 THR A O 1
ATOM 2073 N N . ILE A 1 302 ? 9.580 -3.157 3.240 1.00 82.88 302 ILE A N 1
ATOM 2074 C CA . ILE A 1 302 ? 8.922 -3.353 4.545 1.00 82.88 302 ILE A CA 1
ATOM 2075 C C . ILE A 1 302 ? 8.018 -2.154 4.872 1.00 82.88 302 ILE A C 1
ATOM 2077 O O . ILE A 1 302 ? 6.866 -2.358 5.238 1.00 82.88 302 ILE A O 1
ATOM 2081 N N . TYR A 1 303 ? 8.477 -0.912 4.678 1.00 78.88 303 TYR A N 1
ATOM 2082 C CA . TYR A 1 303 ? 7.672 0.292 4.929 1.00 78.88 303 TYR A CA 1
ATOM 2083 C C . TYR A 1 303 ? 6.364 0.315 4.131 1.00 78.88 303 TYR A C 1
ATOM 2085 O O . TYR A 1 303 ? 5.323 0.668 4.678 1.00 78.88 303 TYR A O 1
ATOM 2093 N N . LYS A 1 304 ? 6.388 -0.097 2.859 1.00 71.12 304 LYS A N 1
ATOM 2094 C CA . LYS A 1 304 ? 5.174 -0.202 2.033 1.00 71.12 304 LYS A CA 1
ATOM 2095 C C . LYS A 1 304 ? 4.294 -1.368 2.486 1.00 71.12 304 LYS A C 1
ATOM 2097 O O . LYS A 1 304 ? 3.107 -1.179 2.723 1.00 71.12 304 LYS A O 1
ATOM 2102 N N . TYR A 1 305 ? 4.882 -2.550 2.657 1.00 82.19 305 TYR A N 1
ATOM 2103 C CA . TYR A 1 305 ? 4.178 -3.773 3.050 1.00 82.19 305 TYR A CA 1
ATOM 2104 C C . TYR A 1 305 ? 3.508 -3.672 4.428 1.00 82.19 305 TYR A C 1
ATOM 2106 O O . TYR A 1 305 ? 2.420 -4.204 4.617 1.00 82.19 305 TYR A O 1
ATOM 2114 N N . LEU A 1 306 ? 4.094 -2.927 5.369 1.00 88.00 306 LEU A N 1
ATOM 2115 C CA . LEU A 1 306 ? 3.483 -2.654 6.670 1.00 88.00 306 LEU A CA 1
ATOM 2116 C C . LEU A 1 306 ? 2.245 -1.748 6.600 1.00 88.00 306 LEU A C 1
ATOM 2118 O O . LEU A 1 306 ? 1.538 -1.689 7.598 1.00 88.00 306 LEU A O 1
ATOM 2122 N N . VAL A 1 307 ? 1.943 -1.063 5.488 1.00 81.75 307 VAL A N 1
ATOM 2123 C CA . VAL A 1 307 ? 0.686 -0.295 5.348 1.00 81.75 307 VAL A CA 1
ATOM 2124 C C . VAL A 1 307 ? -0.514 -1.237 5.231 1.00 81.75 307 VAL A C 1
ATOM 2126 O O . VAL A 1 307 ? -1.486 -1.071 5.959 1.00 81.75 307 VAL A O 1
ATOM 2129 N N . ASP A 1 308 ? -0.426 -2.225 4.338 1.00 81.00 308 ASP A N 1
ATOM 2130 C CA . ASP A 1 308 ? -1.412 -3.293 4.135 1.00 81.00 308 ASP A CA 1
ATOM 2131 C C . ASP A 1 308 ? -0.719 -4.491 3.443 1.00 81.00 308 ASP A C 1
ATOM 2133 O O . ASP A 1 308 ? -0.502 -4.462 2.224 1.00 81.00 308 ASP A O 1
ATOM 2137 N N . PRO A 1 309 ? -0.373 -5.556 4.190 1.00 87.62 309 PRO A N 1
ATOM 2138 C CA . PRO A 1 309 ? 0.267 -6.749 3.640 1.00 87.62 309 PRO A CA 1
ATOM 2139 C C . PRO A 1 309 ? -0.538 -7.461 2.547 1.00 87.62 309 PRO A C 1
ATOM 2141 O O . PRO A 1 309 ? 0.055 -8.023 1.627 1.00 87.62 309 PRO A O 1
ATOM 2144 N N . GLN A 1 310 ? -1.872 -7.447 2.631 1.00 82.31 310 GLN A N 1
ATOM 2145 C CA . GLN A 1 310 ? -2.756 -8.147 1.692 1.00 82.31 310 GLN A CA 1
ATOM 2146 C C . GLN A 1 310 ? -2.930 -7.365 0.388 1.00 82.31 310 GLN A C 1
ATOM 2148 O O . GLN A 1 310 ? -3.051 -7.970 -0.674 1.00 82.31 310 GLN A O 1
ATOM 2153 N N . SER A 1 311 ? -2.902 -6.033 0.447 1.00 77.44 311 SER A N 1
ATOM 2154 C CA . SER A 1 311 ? -2.888 -5.172 -0.741 1.00 77.44 311 SER A CA 1
ATOM 2155 C C . SER A 1 311 ? -1.520 -5.172 -1.435 1.00 77.44 311 SER A C 1
ATOM 2157 O O . SER A 1 311 ? -1.445 -5.284 -2.658 1.00 77.44 311 SER A O 1
ATOM 2159 N N . VAL A 1 312 ? -0.423 -5.109 -0.668 1.00 67.19 312 VAL A N 1
ATOM 2160 C CA . VAL A 1 312 ? 0.945 -5.055 -1.222 1.00 67.19 312 VAL A CA 1
ATOM 2161 C C . VAL A 1 312 ? 1.437 -6.418 -1.719 1.00 67.19 312 VAL A C 1
ATOM 2163 O O . VAL A 1 312 ? 2.203 -6.468 -2.682 1.00 67.19 312 VAL A O 1
ATOM 2166 N N . LEU A 1 313 ? 0.995 -7.525 -1.113 1.00 74.62 313 LEU A N 1
ATOM 2167 C CA . LEU A 1 313 ? 1.293 -8.879 -1.588 1.00 74.62 313 LEU A CA 1
ATOM 2168 C C . LEU A 1 313 ? 0.030 -9.766 -1.519 1.00 74.62 313 LEU A C 1
ATOM 2170 O O . LEU A 1 313 ? -0.118 -10.572 -0.592 1.00 74.62 313 LEU A O 1
ATOM 2174 N N . PRO A 1 314 ? -0.887 -9.643 -2.501 1.00 84.12 314 PRO A N 1
ATOM 2175 C CA . PRO A 1 314 ? -2.127 -10.413 -2.543 1.00 84.12 314 PRO A CA 1
ATOM 2176 C C . PRO A 1 314 ? -1.880 -11.919 -2.461 1.00 84.12 314 PRO A C 1
ATOM 2178 O O . PRO A 1 314 ? -1.095 -12.481 -3.223 1.00 84.12 314 PRO A O 1
ATOM 2181 N N . GLY A 1 315 ? -2.553 -12.580 -1.517 1.00 85.62 315 GLY A N 1
ATOM 2182 C CA . GLY A 1 315 ? -2.337 -13.998 -1.229 1.00 85.62 315 GLY A CA 1
ATOM 2183 C C . GLY A 1 315 ? -1.180 -14.289 -0.266 1.00 85.62 315 GLY A C 1
ATOM 2184 O O . GLY A 1 315 ? -0.810 -15.455 -0.105 1.00 85.62 315 GLY A O 1
ATOM 2185 N N . THR A 1 316 ? -0.599 -13.290 0.411 1.00 91.81 316 THR A N 1
ATOM 2186 C CA . THR A 1 316 ? 0.253 -13.562 1.580 1.00 91.81 316 THR A CA 1
ATOM 2187 C C . THR A 1 316 ? -0.540 -14.249 2.699 1.00 91.81 316 THR A C 1
ATOM 2189 O O . THR A 1 316 ? -1.707 -13.937 2.935 1.00 91.81 316 THR A O 1
ATOM 2192 N N . LYS A 1 317 ? 0.102 -15.159 3.446 1.00 91.94 317 LYS A N 1
ATOM 2193 C CA . LYS A 1 317 ? -0.477 -15.722 4.685 1.00 91.94 317 LYS A CA 1
ATOM 2194 C C . LYS A 1 317 ? -0.527 -14.704 5.839 1.00 91.94 317 LYS A C 1
ATOM 2196 O O . LYS A 1 317 ? -1.153 -14.978 6.856 1.00 91.94 317 LYS A O 1
ATOM 2201 N N . MET A 1 318 ? 0.123 -13.542 5.711 1.00 91.19 318 MET A N 1
ATOM 2202 C CA . MET A 1 318 ? 0.165 -12.522 6.761 1.00 91.19 318 MET A CA 1
ATOM 2203 C C . MET A 1 318 ? -1.164 -11.755 6.846 1.00 91.19 318 MET A C 1
ATOM 2205 O O . MET A 1 318 ? -1.388 -10.783 6.129 1.00 91.19 318 MET A O 1
ATOM 2209 N N . THR A 1 319 ? -2.053 -12.166 7.751 1.00 86.94 319 THR A N 1
ATOM 2210 C CA . THR A 1 319 ? -3.356 -11.516 8.007 1.00 86.94 319 THR A CA 1
ATOM 2211 C C . THR A 1 319 ? -3.248 -10.287 8.923 1.00 86.94 319 THR A C 1
ATOM 2213 O O . THR A 1 319 ? -4.159 -9.999 9.698 1.00 86.94 319 THR A O 1
ATOM 2216 N N . PHE A 1 320 ? -2.110 -9.591 8.901 1.00 89.69 320 PHE A N 1
ATOM 2217 C CA . PHE A 1 320 ? -1.880 -8.405 9.722 1.00 89.69 320 PHE A CA 1
ATOM 2218 C C . PHE A 1 320 ? -2.620 -7.200 9.127 1.00 89.69 320 PHE A C 1
ATOM 2220 O O . PHE A 1 320 ? -2.548 -6.963 7.926 1.00 89.69 320 PHE A O 1
ATOM 2227 N N . ALA A 1 321 ? -3.321 -6.437 9.969 1.00 80.56 321 ALA A N 1
ATOM 2228 C CA . ALA A 1 321 ? -4.214 -5.353 9.543 1.00 80.56 321 ALA A CA 1
ATOM 2229 C C . ALA A 1 321 ? -3.500 -4.063 9.085 1.00 80.56 321 ALA A C 1
ATOM 2231 O O . ALA A 1 321 ? -4.170 -3.123 8.665 1.00 80.56 321 ALA A O 1
ATOM 2232 N N . GLY A 1 322 ? -2.168 -4.017 9.179 1.00 81.94 322 GLY A N 1
ATOM 2233 C CA . GLY A 1 322 ? -1.361 -2.864 8.795 1.00 81.94 322 GLY A CA 1
ATOM 2234 C C . GLY A 1 322 ? -1.120 -1.847 9.916 1.00 81.94 322 GLY A C 1
ATOM 2235 O O . GLY A 1 322 ? -1.839 -1.770 10.913 1.00 81.94 322 GLY A O 1
ATOM 2236 N N . LEU A 1 323 ? -0.077 -1.044 9.721 1.00 81.50 323 LEU A N 1
ATOM 2237 C CA . LEU A 1 323 ? 0.293 0.140 10.487 1.00 81.50 323 LEU A CA 1
ATOM 2238 C C . LEU A 1 323 ? 0.031 1.371 9.600 1.00 81.50 323 LEU A C 1
ATOM 2240 O O . LEU A 1 323 ? 0.927 1.794 8.865 1.00 81.50 323 LEU A O 1
ATOM 2244 N N . PRO A 1 324 ? -1.177 1.965 9.622 1.00 67.94 324 PRO A N 1
ATOM 2245 C CA . PRO A 1 324 ? -1.478 3.147 8.813 1.00 67.94 324 PRO A CA 1
ATOM 2246 C C . PRO A 1 324 ? -0.739 4.403 9.303 1.00 67.94 324 PRO A C 1
ATOM 2248 O O . PRO A 1 324 ? -0.446 5.286 8.496 1.00 67.94 324 PRO A O 1
ATOM 2251 N N . ASN A 1 325 ? -0.361 4.462 10.587 1.00 81.06 325 ASN A N 1
ATOM 2252 C CA . ASN A 1 325 ? 0.451 5.546 11.136 1.00 81.06 325 ASN A CA 1
ATOM 2253 C C . ASN A 1 325 ? 1.850 5.562 10.496 1.00 81.06 325 ASN A C 1
ATOM 2255 O O . ASN A 1 325 ? 2.565 4.561 10.455 1.00 81.06 325 ASN A O 1
ATOM 2259 N N . ASP A 1 326 ? 2.212 6.734 9.987 1.00 74.00 326 ASP A N 1
ATOM 2260 C CA . ASP A 1 326 ? 3.440 6.996 9.254 1.00 74.00 326 ASP A CA 1
ATOM 2261 C C . ASP A 1 326 ? 4.712 6.858 10.107 1.00 74.00 326 ASP A C 1
ATOM 2263 O O . ASP A 1 326 ? 5.665 6.187 9.694 1.00 74.00 326 ASP A O 1
ATOM 2267 N N . GLN A 1 327 ? 4.685 7.411 11.321 1.00 78.00 327 GLN A N 1
ATOM 2268 C CA . GLN A 1 327 ? 5.788 7.384 12.278 1.00 78.00 327 GLN A CA 1
ATOM 2269 C C . GLN A 1 327 ? 5.954 6.007 12.928 1.00 78.00 327 GLN A C 1
ATOM 2271 O O . GLN A 1 327 ? 7.085 5.571 13.128 1.00 78.00 327 GLN A O 1
ATOM 2276 N N . ASP A 1 328 ? 4.868 5.272 13.178 1.00 83.88 328 ASP A N 1
ATOM 2277 C CA . ASP A 1 328 ? 4.955 3.907 13.721 1.00 83.88 328 ASP A CA 1
ATOM 2278 C C . ASP A 1 328 ? 5.692 2.963 12.755 1.00 83.88 328 ASP A C 1
ATOM 2280 O O . ASP A 1 328 ? 6.520 2.158 13.189 1.00 83.88 328 ASP A O 1
ATOM 2284 N N . ARG A 1 329 ? 5.467 3.104 11.436 1.00 90.44 329 ARG A N 1
ATOM 2285 C CA . ARG A 1 329 ? 6.219 2.359 10.408 1.00 90.44 329 ARG A CA 1
ATOM 2286 C C . ARG A 1 329 ? 7.699 2.738 10.378 1.00 90.44 329 ARG A C 1
ATOM 2288 O O . ARG A 1 329 ? 8.538 1.850 10.261 1.00 90.44 329 ARG A O 1
ATOM 2295 N N . ILE A 1 330 ? 8.028 4.028 10.481 1.00 81.12 330 ILE A N 1
ATOM 2296 C CA . ILE A 1 330 ? 9.421 4.503 10.572 1.00 81.12 330 ILE A CA 1
ATOM 2297 C C . ILE A 1 330 ? 10.100 3.880 11.802 1.00 81.12 330 ILE A C 1
ATOM 2299 O O . ILE A 1 330 ? 11.138 3.229 11.689 1.00 81.12 330 ILE A O 1
ATOM 2303 N N . ASN A 1 331 ? 9.475 4.043 12.967 1.00 84.81 331 ASN A N 1
ATOM 2304 C CA . ASN A 1 331 ? 10.008 3.645 14.262 1.00 84.81 331 ASN A CA 1
ATOM 2305 C C . ASN A 1 331 ? 10.225 2.126 14.347 1.00 84.81 331 ASN A C 1
ATOM 2307 O O . ASN A 1 331 ? 11.302 1.686 14.750 1.00 84.81 331 ASN A O 1
ATOM 2311 N N . VAL A 1 332 ? 9.255 1.302 13.927 1.00 91.88 332 VAL A N 1
ATOM 2312 C CA . VAL A 1 332 ? 9.404 -0.167 13.971 1.00 91.88 332 VAL A CA 1
ATOM 2313 C C . VAL A 1 332 ? 10.480 -0.676 13.005 1.00 91.88 332 VAL A C 1
ATOM 2315 O O . VAL A 1 332 ? 11.150 -1.663 13.301 1.00 91.88 332 VAL A O 1
ATOM 2318 N N . ILE A 1 333 ? 10.711 0.013 11.882 1.00 86.56 333 ILE A N 1
ATOM 2319 C CA . ILE A 1 333 ? 11.788 -0.322 10.938 1.00 86.56 333 ILE A CA 1
ATOM 2320 C C . ILE A 1 333 ? 13.153 0.076 11.501 1.00 86.56 333 ILE A C 1
ATOM 2322 O O . ILE A 1 333 ? 14.084 -0.722 11.421 1.00 86.56 333 ILE A O 1
ATOM 2326 N N . ALA A 1 334 ? 13.270 1.244 12.137 1.00 81.44 334 ALA A N 1
ATOM 2327 C CA . ALA A 1 334 ? 14.469 1.637 12.877 1.00 81.44 334 ALA A CA 1
ATOM 2328 C C . ALA A 1 334 ? 14.780 0.655 14.024 1.00 81.44 334 ALA A C 1
ATOM 2330 O O . ALA A 1 334 ? 15.927 0.254 14.213 1.00 81.44 334 ALA A O 1
ATOM 2331 N N . TRP A 1 335 ? 13.757 0.171 14.732 1.00 86.75 335 TRP A N 1
ATOM 2332 C CA . TRP A 1 335 ? 13.932 -0.855 15.758 1.00 86.75 335 TRP A CA 1
ATOM 2333 C C . TRP A 1 335 ? 14.317 -2.226 15.184 1.00 86.75 335 TRP A C 1
ATOM 2335 O O . TRP A 1 335 ? 15.178 -2.889 15.762 1.00 86.75 335 TRP A O 1
ATOM 2345 N N . LEU A 1 336 ? 13.768 -2.638 14.035 1.00 85.12 336 LEU A N 1
ATOM 2346 C CA . LEU A 1 336 ? 14.185 -3.859 13.329 1.00 85.12 336 LEU A CA 1
ATOM 2347 C C . LEU A 1 336 ? 15.627 -3.766 12.798 1.00 85.12 336 LEU A C 1
ATOM 2349 O O . LEU A 1 336 ? 16.358 -4.751 12.891 1.00 85.12 336 LEU A O 1
ATOM 2353 N N . LEU A 1 337 ? 16.057 -2.596 12.312 1.00 77.06 337 LEU A N 1
ATOM 2354 C CA . LEU A 1 337 ? 17.450 -2.313 11.931 1.00 77.06 337 LEU A CA 1
ATOM 2355 C C . LEU A 1 337 ? 18.414 -2.471 13.120 1.00 77.06 337 LEU A C 1
ATOM 2357 O O . LEU A 1 337 ? 19.515 -2.994 12.944 1.00 77.06 337 LEU A O 1
ATOM 2361 N N . SER A 1 338 ? 17.995 -2.058 14.321 1.00 76.69 338 SER A N 1
ATOM 2362 C CA . SER A 1 338 ? 18.770 -2.208 15.560 1.00 76.69 338 SER A CA 1
ATOM 2363 C C . SER A 1 338 ? 18.746 -3.621 16.161 1.00 76.69 338 SER A C 1
ATOM 2365 O O . SER A 1 338 ? 19.776 -4.082 16.643 1.00 76.69 338 SER A O 1
ATOM 2367 N N . ASN A 1 339 ? 17.592 -4.300 16.175 1.00 73.56 339 ASN A N 1
ATOM 2368 C CA . ASN A 1 339 ? 17.355 -5.477 17.033 1.00 73.56 339 ASN A CA 1
ATOM 2369 C C . ASN A 1 339 ? 17.066 -6.775 16.269 1.00 73.56 339 ASN A C 1
ATOM 2371 O O . ASN A 1 339 ? 17.230 -7.856 16.828 1.00 73.56 339 ASN A O 1
ATOM 2375 N N . GLY A 1 340 ? 16.653 -6.703 15.000 1.00 64.38 340 GLY A N 1
ATOM 2376 C CA . GLY A 1 340 ? 16.491 -7.896 14.166 1.00 64.38 340 GLY A CA 1
ATOM 2377 C C . GLY A 1 340 ? 17.817 -8.425 13.616 1.00 64.38 340 GLY A C 1
ATOM 2378 O O . GLY A 1 340 ? 17.912 -9.590 13.238 1.00 64.38 340 GLY A O 1
ATOM 2379 N N . GLY A 1 341 ? 18.852 -7.588 13.555 1.00 57.38 341 GLY A N 1
ATOM 2380 C CA . GLY A 1 341 ? 20.071 -7.911 12.820 1.00 57.38 341 GLY A CA 1
ATOM 2381 C C . GLY A 1 341 ? 19.837 -7.959 11.305 1.00 57.38 341 GLY A C 1
ATOM 2382 O O . GLY A 1 341 ? 18.721 -8.143 10.811 1.00 57.38 341 GLY A O 1
ATOM 2383 N N . VAL A 1 342 ? 20.916 -7.775 10.553 1.00 50.56 342 VAL A N 1
ATOM 2384 C CA . VAL A 1 342 ? 20.894 -7.682 9.089 1.00 50.56 342 VAL A CA 1
ATOM 2385 C C . VAL A 1 342 ? 21.541 -8.915 8.471 1.00 50.56 342 VAL A C 1
ATOM 2387 O O . VAL A 1 342 ? 22.532 -9.423 8.992 1.00 50.56 342 VAL A O 1
ATOM 23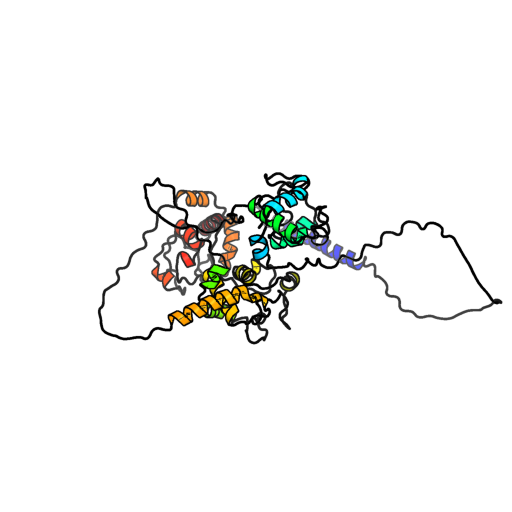90 N N . ALA A 1 343 ? 20.971 -9.407 7.370 1.00 45.88 343 ALA A N 1
ATOM 2391 C CA . ALA A 1 343 ? 21.554 -10.513 6.610 1.00 45.88 343 ALA A CA 1
ATOM 2392 C C . ALA A 1 343 ? 22.594 -10.040 5.575 1.00 45.88 343 ALA A C 1
ATOM 2394 O O . ALA A 1 343 ? 23.360 -10.856 5.071 1.00 45.88 343 ALA A O 1
ATOM 2395 N N . ASP A 1 344 ? 22.623 -8.737 5.268 1.00 34.56 344 ASP A N 1
ATOM 2396 C CA . ASP A 1 344 ? 23.499 -8.141 4.259 1.00 34.56 344 ASP A CA 1
ATOM 2397 C C . ASP A 1 344 ? 24.279 -6.939 4.819 1.00 34.56 344 ASP A C 1
ATOM 2399 O O . ASP A 1 344 ? 23.777 -6.153 5.624 1.00 34.56 344 ASP A O 1
ATOM 2403 N N . LYS A 1 345 ? 25.510 -6.800 4.332 1.00 35.09 345 LYS A N 1
ATOM 2404 C CA . LYS A 1 345 ? 26.441 -5.669 4.502 1.00 35.09 345 LYS A CA 1
ATOM 2405 C C . LYS A 1 345 ? 25.957 -4.390 3.796 1.00 35.09 345 LYS A C 1
ATOM 2407 O O . LYS A 1 345 ? 26.389 -3.305 4.166 1.00 35.09 345 LYS A O 1
ATOM 2412 N N . ASP A 1 346 ? 25.051 -4.498 2.822 1.00 40.97 346 ASP A N 1
ATOM 2413 C CA . ASP A 1 346 ? 24.574 -3.355 2.021 1.00 40.97 346 ASP A CA 1
ATOM 2414 C C . ASP A 1 346 ? 23.432 -2.573 2.710 1.00 40.97 346 ASP A C 1
ATOM 2416 O O . ASP A 1 346 ? 22.864 -1.637 2.147 1.00 40.97 346 ASP A O 1
ATOM 2420 N N . VAL A 1 347 ? 23.114 -2.921 3.965 1.00 43.62 347 VAL A N 1
ATOM 2421 C CA . VAL A 1 347 ? 22.205 -2.157 4.843 1.00 43.62 347 VAL A CA 1
ATOM 2422 C C . VAL A 1 347 ? 22.906 -0.938 5.479 1.00 43.62 347 VAL A C 1
ATOM 2424 O O . VAL A 1 347 ? 22.253 -0.136 6.152 1.00 43.62 347 VAL A O 1
ATOM 2427 N N . THR A 1 348 ? 24.202 -0.739 5.197 1.00 42.75 348 THR A N 1
ATOM 2428 C CA . THR A 1 348 ? 25.018 0.425 5.596 1.00 42.75 348 THR A CA 1
ATOM 2429 C C . THR A 1 348 ? 24.260 1.741 5.495 1.00 42.75 348 THR A C 1
ATOM 2431 O O . THR A 1 348 ? 24.062 2.366 6.521 1.00 42.75 348 THR A O 1
ATOM 2434 N N . SER A 1 349 ? 23.675 2.116 4.354 1.00 44.00 349 SER A N 1
ATOM 2435 C CA . SER A 1 349 ? 22.983 3.419 4.225 1.00 44.00 349 SER A CA 1
ATOM 2436 C C . SER A 1 349 ? 21.854 3.682 5.246 1.00 44.00 349 SER A C 1
ATOM 2438 O O . SER A 1 349 ? 21.600 4.836 5.593 1.00 44.00 349 SER A O 1
ATOM 2440 N N . ALA A 1 350 ? 21.198 2.639 5.770 1.00 41.38 350 ALA A N 1
ATOM 2441 C CA . ALA A 1 350 ? 20.188 2.754 6.828 1.00 41.38 350 ALA A CA 1
ATOM 2442 C C . ALA A 1 350 ? 20.778 2.613 8.245 1.00 41.38 350 ALA A C 1
ATOM 2444 O O . ALA A 1 350 ? 20.250 3.194 9.193 1.00 41.38 350 ALA A O 1
ATOM 2445 N N . GLN A 1 351 ? 21.875 1.868 8.400 1.00 43.72 351 GLN A N 1
ATOM 2446 C CA . GLN A 1 351 ? 22.606 1.734 9.665 1.00 43.72 351 GLN A CA 1
ATOM 2447 C C . GLN A 1 351 ? 23.535 2.925 9.944 1.00 43.72 351 GLN A C 1
ATOM 2449 O O . GLN A 1 351 ? 23.696 3.285 11.102 1.00 43.72 351 GLN A O 1
ATOM 2454 N N . ASP A 1 352 ? 24.051 3.593 8.916 1.00 43.34 352 ASP A N 1
ATOM 2455 C CA . ASP A 1 352 ? 24.840 4.825 8.970 1.00 43.34 352 ASP A CA 1
ATOM 2456 C C . ASP A 1 352 ? 23.950 6.011 9.371 1.00 43.34 352 ASP A C 1
ATOM 2458 O O . ASP A 1 352 ? 24.332 6.821 10.215 1.00 43.34 352 ASP A O 1
ATOM 2462 N N . ALA A 1 353 ? 22.715 6.066 8.853 1.00 42.03 353 ALA A N 1
ATOM 2463 C CA . ALA A 1 353 ? 21.688 7.002 9.319 1.00 42.03 353 ALA A CA 1
ATOM 2464 C C . ALA A 1 353 ? 21.364 6.795 10.814 1.00 42.03 353 ALA A C 1
ATOM 2466 O O . ALA A 1 353 ? 21.254 7.763 11.568 1.00 42.03 353 ALA A O 1
ATOM 2467 N N . LEU A 1 354 ? 21.287 5.536 11.266 1.00 48.19 354 LEU A N 1
ATOM 2468 C CA . LEU A 1 354 ? 21.131 5.195 12.684 1.00 48.19 354 LEU A CA 1
ATOM 2469 C C . LEU A 1 354 ? 22.392 5.489 13.516 1.00 48.19 354 LEU A C 1
ATOM 2471 O O . LEU A 1 354 ? 22.274 5.900 14.667 1.00 48.19 354 LEU A O 1
ATOM 2475 N N . ALA A 1 355 ? 23.590 5.310 12.956 1.00 42.00 355 ALA A N 1
ATOM 2476 C CA . ALA A 1 355 ? 24.864 5.567 13.626 1.00 42.00 355 ALA A CA 1
ATOM 2477 C C . ALA A 1 355 ? 25.103 7.069 13.838 1.00 42.00 355 ALA A C 1
ATOM 2479 O O . ALA A 1 355 ? 25.582 7.463 14.901 1.00 42.00 355 ALA A O 1
ATOM 2480 N N . LEU A 1 356 ? 24.699 7.907 12.878 1.00 35.00 356 LEU A N 1
ATOM 2481 C CA . LEU A 1 356 ? 24.635 9.362 13.034 1.00 35.00 356 LEU A CA 1
ATOM 2482 C C . LEU A 1 356 ? 23.685 9.744 14.181 1.00 35.00 356 LEU A C 1
ATOM 2484 O O . LEU A 1 356 ? 24.099 10.436 15.111 1.00 35.00 356 LEU A O 1
ATOM 2488 N N . GLY A 1 357 ? 22.456 9.212 14.191 1.00 39.59 357 GLY A N 1
ATOM 2489 C CA . GLY A 1 357 ? 21.498 9.439 15.281 1.00 39.59 357 GLY A CA 1
ATOM 2490 C C . GLY A 1 357 ? 22.017 8.990 16.657 1.00 39.59 357 GLY A C 1
ATOM 2491 O O . GLY A 1 357 ? 21.922 9.733 17.636 1.00 39.59 357 GLY A O 1
ATOM 2492 N N . ALA A 1 358 ? 22.637 7.809 16.735 1.00 38.28 358 ALA A N 1
ATOM 2493 C CA . ALA A 1 358 ? 23.223 7.275 17.964 1.00 38.28 358 ALA A CA 1
ATOM 2494 C C . ALA A 1 358 ? 24.420 8.108 18.463 1.00 38.28 358 ALA A C 1
ATOM 2496 O O . ALA A 1 358 ? 24.551 8.329 19.669 1.00 38.28 358 ALA A O 1
ATOM 2497 N N . ALA A 1 359 ? 25.262 8.620 17.559 1.00 32.03 359 ALA A N 1
ATOM 2498 C CA . ALA A 1 359 ? 26.356 9.526 17.905 1.00 32.03 359 ALA A CA 1
ATOM 2499 C C . ALA A 1 359 ? 25.836 10.874 18.441 1.00 32.03 359 ALA A C 1
ATOM 2501 O O . ALA A 1 359 ? 26.343 11.369 19.451 1.00 32.03 359 ALA A O 1
ATOM 2502 N N . GLN A 1 360 ? 24.785 11.435 17.831 1.00 37.47 360 GLN A N 1
ATOM 2503 C CA . GLN A 1 360 ? 24.117 12.644 18.327 1.00 37.47 360 GLN A CA 1
ATOM 2504 C C . GLN A 1 360 ? 23.502 12.433 19.725 1.00 37.47 360 GLN A C 1
ATOM 2506 O O . GLN A 1 360 ? 23.672 13.280 20.604 1.00 37.47 360 GLN A O 1
ATOM 2511 N N . ALA A 1 361 ? 22.843 11.294 19.965 1.00 33.44 361 ALA A N 1
ATOM 2512 C CA . ALA A 1 361 ? 22.266 10.959 21.269 1.00 33.44 361 ALA A CA 1
ATOM 2513 C C . ALA A 1 361 ? 23.337 10.774 22.362 1.00 33.44 361 ALA A C 1
ATOM 2515 O O . ALA A 1 361 ? 23.171 11.260 23.482 1.00 33.44 361 ALA A O 1
ATOM 2516 N N . ALA A 1 362 ? 24.466 10.135 22.036 1.00 34.00 362 ALA A N 1
ATOM 2517 C CA . ALA A 1 362 ? 25.598 9.992 22.953 1.00 34.00 362 ALA A CA 1
ATOM 2518 C C . ALA A 1 362 ? 26.243 11.347 23.306 1.00 34.00 362 ALA A C 1
ATOM 2520 O O . ALA A 1 362 ? 26.624 11.561 24.457 1.00 34.00 362 ALA A O 1
ATOM 2521 N N . ALA A 1 363 ? 26.315 12.282 22.352 1.00 33.88 363 ALA A N 1
ATOM 2522 C CA . ALA A 1 363 ? 26.794 13.642 22.601 1.00 33.88 363 ALA A CA 1
ATOM 2523 C C . ALA A 1 363 ? 25.842 14.449 23.509 1.00 33.88 363 ALA A C 1
ATOM 2525 O O . ALA A 1 363 ? 26.300 15.168 24.396 1.00 33.88 363 ALA A O 1
ATOM 2526 N N . ALA A 1 364 ? 24.523 14.295 23.342 1.00 33.72 364 ALA A N 1
ATOM 2527 C CA . ALA A 1 364 ? 23.521 14.973 24.170 1.00 33.72 364 ALA A CA 1
ATOM 2528 C C . ALA A 1 364 ? 23.505 14.500 25.640 1.00 33.72 364 ALA A C 1
ATOM 2530 O O . ALA A 1 364 ? 23.105 15.253 26.526 1.00 33.72 364 ALA A O 1
ATOM 2531 N N . ALA A 1 365 ? 23.972 13.279 25.921 1.00 35.47 365 ALA A N 1
ATOM 2532 C CA . ALA A 1 365 ? 24.052 12.725 27.275 1.00 35.47 365 ALA A CA 1
ATOM 2533 C C . ALA A 1 365 ? 25.260 13.232 28.102 1.00 35.47 365 ALA A C 1
ATOM 2535 O O . ALA A 1 365 ? 25.396 12.877 29.274 1.00 35.47 365 ALA A O 1
ATOM 2536 N N . ALA A 1 366 ? 26.150 14.044 27.518 1.00 34.88 366 ALA A N 1
ATOM 2537 C CA . ALA A 1 366 ? 27.462 14.374 28.079 1.00 34.88 366 ALA A CA 1
ATOM 2538 C C . ALA A 1 366 ? 27.567 15.800 28.670 1.00 34.88 366 ALA A C 1
ATOM 2540 O O . ALA A 1 366 ? 28.495 16.549 28.363 1.00 34.88 366 ALA A O 1
ATOM 2541 N N . THR A 1 367 ? 26.647 16.205 29.552 1.00 29.98 367 THR A N 1
ATOM 2542 C CA . THR A 1 367 ? 26.816 17.407 30.404 1.00 29.98 367 THR A CA 1
ATOM 2543 C C . THR A 1 367 ? 26.168 17.180 31.784 1.00 29.98 367 THR A C 1
ATOM 2545 O O . THR A 1 367 ? 25.017 16.750 31.836 1.00 29.98 367 THR A O 1
ATOM 2548 N N . PRO A 1 368 ? 26.879 17.400 32.913 1.00 33.62 368 PRO A N 1
ATOM 2549 C CA . PRO A 1 368 ? 26.425 16.968 34.241 1.00 33.62 368 PRO A CA 1
ATOM 2550 C C . PRO A 1 368 ? 25.402 17.911 34.898 1.00 33.62 368 PRO A C 1
ATOM 2552 O O . PRO A 1 368 ? 25.347 19.104 34.608 1.00 33.62 368 PRO A O 1
ATOM 2555 N N . ALA A 1 369 ? 24.617 17.367 35.835 1.00 31.22 369 ALA A N 1
ATOM 2556 C CA . ALA A 1 369 ? 23.469 18.038 36.449 1.00 31.22 369 ALA A CA 1
ATOM 2557 C C . ALA A 1 369 ? 23.739 18.673 37.831 1.00 31.22 369 ALA A C 1
ATOM 2559 O O . ALA A 1 369 ? 24.411 18.085 38.677 1.00 31.22 369 ALA A O 1
ATOM 2560 N N . ALA A 1 370 ? 23.096 19.820 38.079 1.00 25.52 370 ALA A N 1
ATOM 2561 C CA . ALA A 1 370 ? 22.772 20.410 39.387 1.00 25.52 370 ALA A CA 1
ATOM 2562 C C . ALA A 1 370 ? 21.728 21.535 39.172 1.00 25.52 370 ALA A C 1
ATOM 2564 O O . ALA A 1 370 ? 21.834 22.254 38.185 1.00 25.52 370 ALA A O 1
ATOM 2565 N N . ALA A 1 371 ? 20.718 21.786 40.013 1.00 25.44 371 ALA A N 1
ATOM 2566 C CA . ALA A 1 371 ? 20.140 21.033 41.134 1.00 25.44 371 ALA A CA 1
ATOM 2567 C C . ALA A 1 371 ? 18.642 21.430 41.293 1.00 25.44 371 ALA A C 1
ATOM 2569 O O . ALA A 1 371 ? 18.158 22.309 40.584 1.00 25.44 371 ALA A O 1
ATOM 2570 N N . ALA A 1 372 ? 17.904 20.796 42.209 1.00 25.98 372 ALA A N 1
ATOM 2571 C CA . ALA A 1 372 ? 16.461 21.000 42.461 1.00 25.98 372 ALA A CA 1
ATOM 2572 C C . ALA A 1 372 ? 16.200 21.101 43.995 1.00 25.98 372 ALA A C 1
ATOM 2574 O O . ALA A 1 372 ? 17.184 20.971 44.731 1.00 25.98 372 ALA A O 1
ATOM 2575 N N . PRO A 1 373 ? 14.960 21.247 44.541 1.00 48.94 373 PRO A N 1
ATOM 2576 C CA . PRO A 1 373 ? 13.623 21.300 43.915 1.00 48.94 373 PRO A CA 1
ATOM 2577 C C . PRO A 1 373 ? 12.690 22.400 44.526 1.00 48.94 373 PRO A C 1
ATOM 2579 O O . PRO A 1 373 ? 13.178 23.379 45.079 1.00 48.94 373 PRO A O 1
ATOM 2582 N N . ALA A 1 374 ? 11.362 22.151 44.502 1.00 24.09 374 ALA A N 1
ATOM 2583 C CA . ALA A 1 374 ? 10.252 22.790 45.253 1.00 24.09 374 ALA A CA 1
ATOM 2584 C C . ALA A 1 374 ? 9.607 24.081 44.667 1.00 24.09 374 ALA A C 1
ATOM 2586 O O . ALA A 1 374 ? 10.310 24.940 44.155 1.00 24.09 374 ALA A O 1
ATOM 2587 N N . ALA A 1 375 ? 8.277 24.299 44.747 1.00 25.17 375 ALA A N 1
ATOM 2588 C CA . ALA A 1 375 ? 7.147 23.398 45.078 1.00 25.17 375 ALA A CA 1
ATOM 2589 C C . ALA A 1 375 ? 5.763 23.998 44.682 1.00 25.17 375 ALA A C 1
ATOM 2591 O O . ALA A 1 375 ? 5.660 25.202 44.502 1.00 25.17 375 ALA A O 1
ATOM 2592 N N . VAL A 1 376 ? 4.728 23.133 44.638 1.00 26.52 376 VAL A N 1
ATOM 2593 C CA . VAL A 1 376 ? 3.251 23.355 44.734 1.00 26.52 376 VAL A CA 1
ATOM 2594 C C . VAL A 1 376 ? 2.556 24.501 43.964 1.00 26.52 376 VAL A C 1
ATOM 2596 O O . VAL A 1 376 ? 2.824 25.670 44.202 1.00 26.52 376 VAL A O 1
ATOM 2599 N N . ALA A 1 377 ? 1.494 24.175 43.204 1.00 23.66 377 ALA A N 1
ATOM 2600 C CA . ALA A 1 377 ? 0.092 24.470 43.583 1.00 23.66 377 ALA A CA 1
ATOM 2601 C C . ALA A 1 377 ? -0.942 24.106 42.484 1.00 23.66 377 ALA A C 1
ATOM 2603 O O . ALA A 1 377 ? -0.619 23.999 41.306 1.00 23.66 377 ALA A O 1
ATOM 2604 N N . ASP A 1 378 ? -2.185 23.909 42.929 1.00 26.50 378 ASP A N 1
ATOM 2605 C CA . ASP A 1 378 ? -3.410 23.547 42.196 1.00 26.50 378 ASP A CA 1
ATOM 2606 C C . ASP A 1 378 ? -3.955 24.677 41.286 1.00 26.50 378 ASP A C 1
ATOM 2608 O O . ASP A 1 378 ? -3.915 25.845 41.682 1.00 26.50 378 ASP A O 1
ATOM 2612 N N . ALA A 1 379 ? -4.525 24.334 40.119 1.00 24.05 379 ALA A N 1
ATOM 2613 C CA . ALA A 1 379 ? -5.557 25.144 39.456 1.00 24.05 379 ALA A CA 1
ATOM 2614 C C . ALA A 1 379 ? -6.438 24.318 38.487 1.00 24.05 379 ALA A C 1
ATOM 2616 O O . ALA A 1 379 ? -5.948 23.645 37.582 1.00 24.05 379 ALA A O 1
ATOM 2617 N N . ALA A 1 380 ? -7.756 24.440 38.660 1.00 25.30 380 ALA A N 1
ATOM 2618 C CA . ALA A 1 380 ? -8.825 23.756 37.929 1.00 25.30 380 ALA A CA 1
ATOM 2619 C C . ALA A 1 380 ? -8.795 23.849 36.385 1.00 25.30 380 ALA A C 1
ATOM 2621 O O . ALA A 1 380 ? -8.487 24.888 35.802 1.00 25.30 380 ALA A O 1
ATOM 2622 N N . ALA A 1 381 ? -9.280 22.787 35.730 1.00 36.78 381 ALA A N 1
ATOM 2623 C CA . ALA A 1 381 ? -9.626 22.789 34.309 1.00 36.78 381 ALA A CA 1
ATOM 2624 C C . ALA A 1 381 ? -11.066 23.300 34.066 1.00 36.78 381 ALA A C 1
ATOM 2626 O O . ALA A 1 381 ? -11.983 22.881 34.778 1.00 36.78 381 ALA A O 1
ATOM 2627 N N . PRO A 1 382 ? -11.309 24.122 33.028 1.00 33.34 382 PRO A N 1
ATOM 2628 C CA . PRO A 1 382 ? -12.631 24.314 32.444 1.00 33.34 382 PRO A CA 1
ATOM 2629 C C . PRO A 1 382 ? -12.858 23.337 31.277 1.00 33.34 382 PRO A C 1
ATOM 2631 O O . PRO A 1 382 ? -11.978 23.131 30.441 1.00 33.34 382 PRO A O 1
ATOM 2634 N N . ALA A 1 383 ? -14.056 22.760 31.183 1.00 38.66 383 ALA A N 1
ATOM 2635 C CA . ALA A 1 383 ? -14.456 21.995 30.005 1.00 38.66 383 ALA A CA 1
ATOM 2636 C C . ALA A 1 383 ? -14.752 22.936 28.824 1.00 38.66 383 ALA A C 1
ATOM 2638 O O . ALA A 1 383 ? -15.429 23.951 28.996 1.00 38.66 383 ALA A O 1
ATOM 2639 N N . VAL A 1 384 ? -14.308 22.565 27.622 1.00 35.56 384 VAL A N 1
ATOM 2640 C CA . VAL A 1 384 ? -14.753 23.183 26.365 1.00 35.56 384 VAL A CA 1
ATOM 2641 C C . VAL A 1 384 ? -15.658 22.204 25.626 1.00 35.56 384 VAL A C 1
ATOM 2643 O O . VAL A 1 384 ? -15.237 21.111 25.254 1.00 35.56 384 VAL A O 1
ATOM 2646 N N . ALA A 1 385 ? -16.921 22.584 25.433 1.00 37.03 385 ALA A N 1
ATOM 2647 C CA . ALA A 1 385 ? -17.811 21.856 24.541 1.00 37.03 385 ALA A CA 1
ATOM 2648 C C . ALA A 1 385 ? -17.343 22.081 23.096 1.00 37.03 385 ALA A C 1
ATOM 2650 O O . ALA A 1 385 ? -17.151 23.224 22.681 1.00 37.03 385 ALA A O 1
ATOM 2651 N N . ALA A 1 386 ? -17.151 21.002 22.338 1.00 33.09 386 ALA A N 1
ATOM 2652 C CA . ALA A 1 386 ? -16.769 21.086 20.934 1.00 33.09 386 ALA A CA 1
ATOM 2653 C C . ALA A 1 386 ? -17.983 21.495 20.083 1.00 33.09 386 ALA A C 1
ATOM 2655 O O . ALA A 1 386 ? -18.745 20.650 19.613 1.00 33.09 386 ALA A O 1
ATOM 2656 N N . GLU A 1 387 ? -18.179 22.802 19.909 1.00 32.28 387 GLU A N 1
ATOM 2657 C CA . GLU A 1 387 ? -19.146 23.338 18.950 1.00 32.28 387 GLU A CA 1
ATOM 2658 C C . GLU A 1 387 ? -18.737 22.922 17.525 1.00 32.28 387 GLU A C 1
ATOM 2660 O O . GLU A 1 387 ? -17.577 23.049 17.129 1.00 32.28 387 GLU A O 1
ATOM 2665 N N . ALA A 1 388 ? -19.675 22.347 16.768 1.00 37.69 388 ALA A N 1
ATOM 2666 C CA . ALA A 1 388 ? -19.358 21.703 15.497 1.00 37.69 388 ALA A CA 1
ATOM 2667 C C . ALA A 1 388 ? -19.010 22.736 14.401 1.00 37.69 388 ALA A C 1
ATOM 2669 O O . ALA A 1 388 ? -19.752 23.706 14.226 1.00 37.69 388 ALA A O 1
ATOM 2670 N N . PRO A 1 389 ? -17.945 22.526 13.597 1.00 37.00 389 PRO A N 1
ATOM 2671 C CA . PRO A 1 389 ? -17.572 23.438 12.517 1.00 37.00 389 PRO A CA 1
ATOM 2672 C C . PRO A 1 389 ? -18.576 23.369 11.352 1.00 37.00 389 PRO A C 1
ATOM 2674 O O . PRO A 1 389 ? -18.436 22.585 10.410 1.00 37.00 389 PRO A O 1
ATOM 2677 N N . ALA A 1 390 ? -19.605 24.213 11.410 1.00 45.06 390 ALA A N 1
ATOM 2678 C CA . ALA A 1 390 ? -20.693 24.287 10.437 1.00 45.06 390 ALA A CA 1
ATOM 2679 C C . ALA A 1 390 ? -20.273 24.951 9.103 1.00 45.06 390 ALA A C 1
ATOM 2681 O O . ALA A 1 390 ? -20.707 26.058 8.786 1.00 45.06 390 ALA A O 1
ATOM 2682 N N . ALA A 1 391 ? -19.432 24.277 8.306 1.00 37.53 391 ALA A N 1
ATOM 2683 C CA . ALA A 1 391 ? -18.942 24.797 7.018 1.00 37.53 391 ALA A CA 1
ATOM 2684 C C . ALA A 1 391 ? -18.644 23.726 5.934 1.00 37.53 391 ALA A C 1
ATOM 2686 O O . ALA A 1 391 ? -17.741 23.911 5.123 1.00 37.53 391 ALA A O 1
ATOM 2687 N N . ALA A 1 392 ? -19.398 22.617 5.881 1.00 41.22 392 ALA A N 1
ATOM 2688 C CA . ALA A 1 392 ? -19.200 21.533 4.890 1.00 41.22 392 ALA A CA 1
ATOM 2689 C C . ALA A 1 392 ? -20.458 21.164 4.059 1.00 41.22 392 ALA A C 1
ATOM 2691 O O . ALA A 1 392 ? -20.487 20.146 3.368 1.00 41.22 392 ALA A O 1
ATOM 2692 N N . GLY A 1 393 ? -21.526 21.966 4.140 1.00 49.69 393 GLY A N 1
ATOM 2693 C CA . GLY A 1 393 ? -22.880 21.528 3.772 1.00 49.69 393 GLY A CA 1
ATOM 2694 C C . GLY A 1 393 ? -23.166 21.271 2.285 1.00 49.69 393 GLY A C 1
ATOM 2695 O O . GLY A 1 393 ? -24.067 20.494 1.987 1.00 49.69 393 GLY A O 1
ATOM 2696 N N . SER A 1 394 ? -22.445 21.891 1.345 1.00 53.41 394 SER A N 1
ATOM 2697 C CA . SER A 1 394 ? -22.762 21.798 -0.093 1.00 53.41 394 SER A CA 1
ATOM 2698 C C . SER A 1 394 ? -22.351 20.465 -0.726 1.00 53.41 394 SER A C 1
ATOM 2700 O O . SER A 1 394 ? -23.163 19.835 -1.401 1.00 53.41 394 SER A O 1
ATOM 2702 N N . ASP A 1 395 ? -21.116 20.021 -0.486 1.00 82.44 395 ASP A N 1
ATOM 2703 C CA . ASP A 1 395 ? -20.599 18.735 -0.971 1.00 82.44 395 ASP A CA 1
ATOM 2704 C C . ASP A 1 395 ? -21.358 17.557 -0.346 1.00 82.44 395 ASP A C 1
ATOM 2706 O O . ASP A 1 395 ? -21.869 16.690 -1.056 1.00 82.44 395 ASP A O 1
ATOM 2710 N N . PHE A 1 396 ? -21.505 17.554 0.983 1.00 82.94 396 PHE A N 1
ATOM 2711 C CA . PHE A 1 396 ? -22.157 16.445 1.674 1.00 82.94 396 PHE A CA 1
ATOM 2712 C C . PHE A 1 396 ? -23.635 16.297 1.283 1.00 82.94 396 PHE A C 1
ATOM 2714 O O . PHE A 1 396 ? -24.082 15.184 1.005 1.00 82.94 396 PHE A O 1
ATOM 2721 N N . ALA A 1 397 ? -24.387 17.400 1.180 1.00 84.19 397 ALA A N 1
ATOM 2722 C CA . ALA A 1 397 ? -25.779 17.346 0.735 1.00 84.19 397 ALA A CA 1
ATOM 2723 C C . ALA A 1 397 ? -25.910 16.833 -0.710 1.00 84.19 397 ALA A C 1
ATOM 2725 O O . ALA A 1 397 ? -26.826 16.063 -0.998 1.00 84.19 397 ALA A O 1
ATOM 2726 N N . ALA A 1 398 ? -24.983 17.196 -1.606 1.00 88.50 398 ALA A N 1
ATOM 2727 C CA . ALA A 1 398 ? -24.955 16.666 -2.969 1.00 88.50 398 ALA A CA 1
ATOM 2728 C C . ALA A 1 398 ? -24.647 15.158 -2.993 1.00 88.50 398 ALA A C 1
ATOM 2730 O O . ALA A 1 398 ? -25.342 14.407 -3.679 1.00 88.50 398 ALA A O 1
ATOM 2731 N N . ARG A 1 399 ? -23.671 14.692 -2.199 1.00 93.81 399 ARG A N 1
ATOM 2732 C CA . ARG A 1 399 ? -23.351 13.260 -2.060 1.00 93.81 399 ARG A CA 1
ATOM 2733 C C . ARG A 1 399 ? -24.512 12.455 -1.476 1.00 93.81 399 ARG A C 1
ATOM 2735 O O . ARG A 1 399 ? -24.817 11.389 -1.998 1.00 93.81 399 ARG A O 1
ATOM 2742 N N . MET A 1 400 ? -25.197 12.967 -0.452 1.00 95.25 400 MET A N 1
ATOM 2743 C CA . MET A 1 400 ? -26.377 12.312 0.128 1.00 95.25 400 MET A CA 1
ATOM 2744 C C . MET A 1 400 ? -27.576 12.291 -0.828 1.00 95.25 400 MET A C 1
ATOM 2746 O O . MET A 1 400 ? -28.277 11.285 -0.896 1.00 95.25 400 MET A O 1
ATOM 2750 N N . ALA A 1 401 ? -27.797 13.353 -1.610 1.00 92.00 401 ALA A N 1
ATOM 2751 C CA . ALA A 1 401 ? -28.849 13.384 -2.631 1.00 92.00 401 ALA A CA 1
ATOM 2752 C C . ALA A 1 401 ? -28.584 12.423 -3.811 1.00 92.00 401 ALA A C 1
ATOM 2754 O O . ALA A 1 401 ? -29.523 12.036 -4.505 1.00 92.00 401 ALA A O 1
ATOM 2755 N N . ALA A 1 402 ? -27.324 12.035 -4.028 1.00 93.00 402 ALA A N 1
ATOM 2756 C CA . ALA A 1 402 ? -26.893 11.083 -5.052 1.00 93.00 402 ALA A CA 1
ATOM 2757 C C . ALA A 1 402 ? -26.615 9.661 -4.509 1.00 93.00 402 ALA A C 1
ATOM 2759 O O . ALA A 1 402 ? -26.119 8.816 -5.256 1.00 93.00 402 ALA A O 1
ATOM 2760 N N . ALA A 1 403 ? -26.897 9.391 -3.229 1.00 94.88 403 ALA A N 1
ATOM 2761 C CA . ALA A 1 403 ? -26.498 8.152 -2.566 1.00 94.88 403 ALA A CA 1
ATOM 2762 C C . ALA A 1 403 ? -27.301 6.919 -3.031 1.00 94.88 403 ALA A C 1
ATOM 2764 O O . ALA A 1 403 ? -28.533 6.910 -3.046 1.00 94.88 403 ALA A O 1
ATOM 2765 N N . ASP A 1 404 ? -26.588 5.836 -3.344 1.00 95.75 404 ASP A N 1
ATOM 2766 C CA . ASP A 1 404 ? -27.139 4.534 -3.721 1.00 95.75 404 ASP A CA 1
ATOM 2767 C C . ASP A 1 404 ? -27.242 3.618 -2.486 1.00 95.75 404 ASP A C 1
ATOM 2769 O O . ASP A 1 404 ? -26.244 3.178 -1.907 1.00 95.75 404 ASP A O 1
ATOM 2773 N N . VAL A 1 405 ? -28.479 3.293 -2.100 1.00 95.19 405 VAL A N 1
ATOM 2774 C CA . VAL A 1 405 ? -28.807 2.404 -0.972 1.00 95.19 405 VAL A CA 1
ATOM 2775 C C . VAL A 1 405 ? -28.384 0.949 -1.234 1.00 95.19 405 VAL A C 1
ATOM 2777 O O . VAL A 1 405 ? -27.966 0.258 -0.302 1.00 95.19 405 VAL A O 1
ATOM 2780 N N . GLU A 1 406 ? -28.416 0.459 -2.477 1.00 94.19 406 GLU A N 1
ATOM 2781 C CA . GLU A 1 406 ? -27.921 -0.883 -2.818 1.00 94.19 406 GLU A CA 1
ATOM 2782 C C . GLU A 1 406 ? -26.389 -0.949 -2.824 1.00 94.19 406 GLU A C 1
ATOM 2784 O O . GLU A 1 406 ? -25.809 -1.982 -2.470 1.00 94.19 406 GLU A O 1
ATOM 2789 N N . ALA A 1 407 ? -25.702 0.131 -3.205 1.00 93.31 407 ALA A N 1
ATOM 2790 C CA . ALA A 1 407 ? -24.267 0.276 -2.953 1.00 93.31 407 ALA A CA 1
ATOM 2791 C C . ALA A 1 407 ? -23.978 0.337 -1.447 1.00 93.31 407 ALA A C 1
ATOM 2793 O O . ALA A 1 407 ? -23.077 -0.353 -0.964 1.00 93.31 407 ALA A O 1
ATOM 2794 N N . GLY A 1 408 ? -24.790 1.070 -0.685 1.00 96.25 408 GLY A N 1
ATOM 2795 C CA . GLY A 1 408 ? -24.696 1.170 0.769 1.00 96.25 408 GLY A CA 1
ATOM 2796 C C . GLY A 1 408 ? -24.796 -0.179 1.476 1.00 96.25 408 GLY A C 1
ATOM 2797 O O . GLY A 1 408 ? -23.977 -0.474 2.345 1.00 96.25 408 GLY A O 1
ATOM 2798 N N . ALA A 1 409 ? -25.697 -1.058 1.030 1.00 95.12 409 ALA A N 1
ATOM 2799 C CA . ALA A 1 409 ? -25.801 -2.436 1.521 1.00 95.12 409 ALA A CA 1
ATOM 2800 C C . ALA A 1 409 ? -24.502 -3.245 1.315 1.00 95.12 409 ALA A C 1
ATOM 2802 O O . ALA A 1 409 ? -24.119 -4.059 2.163 1.00 95.12 409 ALA A O 1
ATOM 2803 N N . LYS A 1 410 ? -23.796 -3.010 0.199 1.00 94.88 410 LYS A N 1
ATOM 2804 C CA . LYS A 1 410 ? -22.504 -3.647 -0.120 1.00 94.88 410 LYS A CA 1
ATOM 2805 C C . LYS A 1 410 ? -21.385 -3.069 0.753 1.00 94.88 410 LYS A C 1
ATOM 2807 O O . LYS A 1 410 ? -20.565 -3.833 1.257 1.00 94.88 410 LYS A O 1
ATOM 2812 N N . VAL A 1 411 ? -21.382 -1.759 1.019 1.00 95.69 411 VAL A N 1
ATOM 2813 C CA . VAL A 1 411 ? -20.439 -1.126 1.963 1.00 95.69 411 VAL A CA 1
ATOM 2814 C C . VAL A 1 411 ? -20.689 -1.604 3.399 1.00 95.69 411 VAL A C 1
ATOM 2816 O O . VAL A 1 411 ? -19.736 -1.968 4.089 1.00 95.69 411 VAL A O 1
ATOM 2819 N N . PHE A 1 412 ? -21.949 -1.732 3.832 1.00 96.31 412 PHE A N 1
ATOM 2820 C CA . PHE A 1 412 ? -22.314 -2.252 5.158 1.00 96.31 412 PHE A CA 1
ATOM 2821 C C . PHE A 1 412 ? -21.859 -3.704 5.392 1.00 96.31 412 PHE A C 1
ATOM 2823 O O . PHE A 1 412 ? -21.735 -4.146 6.538 1.00 96.31 412 PHE A O 1
ATOM 2830 N N . ALA A 1 413 ? -21.509 -4.456 4.340 1.00 92.81 413 ALA A N 1
ATOM 2831 C CA . ALA A 1 413 ? -20.871 -5.761 4.494 1.00 92.81 413 ALA A CA 1
ATOM 2832 C C . ALA A 1 413 ? -19.532 -5.699 5.260 1.00 92.81 413 ALA A C 1
ATOM 2834 O O . ALA A 1 413 ? -19.171 -6.695 5.888 1.00 92.81 413 ALA A O 1
ATOM 2835 N N . LYS A 1 414 ? -18.855 -4.539 5.275 1.00 91.62 414 LYS A N 1
ATOM 2836 C CA . LYS A 1 414 ? -17.672 -4.244 6.105 1.00 91.62 414 LYS A CA 1
ATOM 2837 C C . LYS A 1 414 ? -18.026 -4.105 7.600 1.00 91.62 414 LYS A C 1
ATOM 2839 O O . LYS A 1 414 ? -17.209 -4.406 8.461 1.00 91.62 414 LYS A O 1
ATOM 2844 N N . CYS A 1 415 ? -19.252 -3.679 7.917 1.00 95.25 415 CYS A N 1
ATOM 2845 C CA . CYS A 1 415 ? -19.714 -3.351 9.272 1.00 95.25 415 CYS A CA 1
ATOM 2846 C C . CYS A 1 415 ? -20.465 -4.509 9.957 1.00 95.25 415 CYS A C 1
ATOM 2848 O O . CYS A 1 415 ? -20.325 -4.713 11.166 1.00 95.25 415 CYS A O 1
ATOM 2850 N N . LYS A 1 416 ? -21.243 -5.291 9.190 1.00 93.50 416 LYS A N 1
ATOM 2851 C CA . LYS A 1 416 ? -22.166 -6.337 9.687 1.00 93.50 416 LYS A CA 1
ATOM 2852 C C . LYS A 1 416 ? -21.518 -7.469 10.493 1.00 93.50 416 LYS A C 1
ATOM 2854 O O . LYS A 1 416 ? -22.230 -8.232 11.141 1.00 93.50 416 LYS A O 1
ATOM 2859 N N . ALA A 1 417 ? -20.195 -7.627 10.429 1.00 89.00 417 ALA A N 1
ATOM 2860 C CA . ALA A 1 417 ? -19.470 -8.571 11.276 1.00 89.00 417 ALA A CA 1
ATOM 2861 C C . ALA A 1 417 ? -19.564 -8.132 12.748 1.00 89.00 417 ALA A C 1
ATOM 2863 O O . ALA A 1 417 ? -20.065 -8.879 13.592 1.00 89.00 417 ALA A O 1
ATOM 2864 N N . CYS A 1 418 ? -19.189 -6.879 13.018 1.00 95.69 418 CYS A N 1
ATOM 2865 C CA . CYS A 1 418 ? -19.133 -6.313 14.362 1.00 95.69 418 CYS A CA 1
ATOM 2866 C C . CYS A 1 418 ? -20.469 -5.739 14.843 1.00 95.69 418 CYS A C 1
ATOM 2868 O O . CYS A 1 418 ? -20.769 -5.852 16.027 1.00 95.69 418 CYS A O 1
ATOM 2870 N N . HIS A 1 419 ? -21.266 -5.158 13.946 1.00 96.50 419 HIS A N 1
ATOM 2871 C CA . HIS A 1 419 ? -22.516 -4.464 14.268 1.00 96.50 419 HIS A CA 1
ATOM 2872 C C . HIS A 1 419 ? -23.751 -5.219 13.758 1.00 96.50 419 HIS A C 1
ATOM 2874 O O . HIS A 1 419 ? -23.644 -6.076 12.873 1.00 96.50 419 HIS A O 1
ATOM 2880 N N . LYS A 1 420 ? -24.924 -4.884 14.306 1.00 93.94 420 LYS A N 1
ATOM 2881 C CA . LYS A 1 420 ? -26.252 -5.343 13.861 1.00 93.94 420 LYS A CA 1
ATOM 2882 C C . LYS A 1 420 ? -27.202 -4.150 13.710 1.00 93.94 420 LYS A C 1
ATOM 2884 O O . LYS A 1 420 ? -26.876 -3.057 14.163 1.00 93.94 420 LYS A O 1
ATOM 2889 N N . VAL A 1 421 ? -28.347 -4.383 13.073 1.00 94.81 421 VAL A N 1
ATOM 2890 C CA . VAL A 1 421 ? -29.473 -3.438 12.919 1.00 94.81 421 VAL A CA 1
ATOM 2891 C C . VAL A 1 421 ? -30.785 -4.121 13.350 1.00 94.81 421 VAL A C 1
ATOM 2893 O O . VAL A 1 421 ? -31.797 -4.082 12.661 1.00 94.81 421 VAL A O 1
ATOM 2896 N N . ASP A 1 422 ? -30.721 -4.877 14.449 1.00 92.06 422 ASP A N 1
ATOM 2897 C CA . ASP A 1 422 ? -31.808 -5.715 14.980 1.00 92.06 422 ASP A CA 1
ATOM 2898 C C . ASP A 1 422 ? -31.967 -5.599 16.514 1.00 92.06 422 ASP A C 1
ATOM 2900 O O . ASP A 1 422 ? -32.470 -6.526 17.169 1.00 92.06 422 ASP A O 1
ATOM 2904 N N . GLY A 1 423 ? -31.481 -4.489 17.082 1.00 91.25 423 GLY A N 1
ATOM 2905 C CA . GLY A 1 423 ? -31.470 -4.176 18.511 1.00 91.25 423 GLY A CA 1
ATOM 2906 C C . GLY A 1 423 ? -30.374 -4.876 19.321 1.00 91.25 423 GLY A C 1
ATOM 2907 O O . GLY A 1 423 ? -30.314 -4.696 20.536 1.00 91.25 423 GLY A O 1
ATOM 2908 N N . LYS A 1 424 ? -29.522 -5.714 18.706 1.00 93.06 424 LYS A N 1
ATOM 2909 C CA . LYS A 1 424 ? -28.583 -6.577 19.446 1.00 93.06 424 LYS A CA 1
ATOM 2910 C C . LYS A 1 424 ? -27.135 -6.120 19.330 1.00 93.06 424 LYS A C 1
ATOM 2912 O O . LYS A 1 424 ? -26.550 -6.065 18.249 1.00 93.06 424 LYS A O 1
ATOM 2917 N N . ASN A 1 425 ? -26.527 -5.872 20.485 1.00 92.88 425 ASN A N 1
ATOM 2918 C CA . ASN A 1 425 ? -25.087 -5.673 20.606 1.00 92.88 425 ASN A CA 1
ATOM 2919 C C . ASN A 1 425 ? -24.316 -6.934 20.183 1.00 92.88 425 ASN A C 1
ATOM 2921 O O . ASN A 1 425 ? -24.738 -8.059 20.458 1.00 92.88 425 ASN A O 1
ATOM 2925 N N . ALA A 1 426 ? -23.161 -6.739 19.550 1.00 91.56 426 ALA A N 1
ATOM 2926 C CA . ALA A 1 426 ? -22.220 -7.797 19.197 1.00 91.56 426 ALA A CA 1
ATOM 2927 C C . ALA A 1 426 ? -20.789 -7.338 19.545 1.00 91.56 426 ALA A C 1
ATOM 2929 O O . ALA A 1 426 ? -20.545 -6.947 20.685 1.00 91.56 426 ALA A O 1
ATOM 2930 N N . VAL A 1 427 ? -19.836 -7.375 18.605 1.00 93.44 427 VAL A N 1
ATOM 2931 C CA . VAL A 1 427 ? -18.468 -6.858 18.843 1.00 93.44 427 VAL A CA 1
ATOM 2932 C C . VAL A 1 427 ? -18.480 -5.327 18.968 1.00 93.44 427 VAL A C 1
ATOM 2934 O O . VAL A 1 427 ? -17.722 -4.759 19.749 1.00 93.44 427 VAL A O 1
ATOM 2937 N N . GLY A 1 428 ? -19.374 -4.668 18.228 1.00 93.19 428 GLY A N 1
ATOM 2938 C CA . GLY A 1 428 ? -19.767 -3.273 18.409 1.00 93.19 428 GLY A CA 1
ATOM 2939 C C . GLY A 1 428 ? -21.225 -3.149 18.884 1.00 93.19 428 GLY A C 1
ATOM 2940 O O . GLY A 1 428 ? -21.957 -4.146 18.908 1.00 93.19 428 GLY A O 1
ATOM 2941 N N . PRO A 1 429 ? -21.670 -1.932 19.245 1.00 95.69 429 PRO A N 1
ATOM 2942 C CA . PRO A 1 429 ? -23.064 -1.667 19.585 1.00 95.69 429 PRO A CA 1
ATOM 2943 C C . PRO A 1 429 ? -23.981 -1.833 18.364 1.00 95.69 429 PRO A C 1
ATOM 2945 O O . PRO A 1 429 ? -23.523 -1.745 17.217 1.00 95.69 429 PRO A O 1
ATOM 2948 N N . HIS A 1 430 ? -25.278 -2.037 18.593 1.00 95.69 430 HIS A N 1
ATOM 2949 C CA . HIS A 1 430 ? -26.266 -2.038 17.510 1.00 95.69 430 HIS A CA 1
ATOM 2950 C C . HIS A 1 430 ? -26.396 -0.645 16.851 1.00 95.69 430 HIS A C 1
ATOM 2952 O O . HIS A 1 430 ? -26.171 0.389 17.487 1.00 95.69 430 HIS A O 1
ATOM 2958 N N . LEU A 1 431 ? -26.693 -0.616 15.550 1.00 96.44 431 LEU A N 1
ATOM 2959 C CA . LEU A 1 431 ? -26.734 0.590 14.705 1.00 96.44 431 LEU A CA 1
ATOM 2960 C C . LEU A 1 431 ? -28.138 0.919 14.181 1.00 96.44 431 LEU A C 1
ATOM 2962 O O . LEU A 1 431 ? -28.304 1.906 13.472 1.00 96.44 431 LEU A O 1
ATOM 2966 N N . ASP A 1 432 ? -29.149 0.134 14.545 1.00 92.81 432 ASP A N 1
ATOM 2967 C CA . ASP A 1 432 ? -30.533 0.602 14.514 1.00 92.81 432 ASP A CA 1
ATOM 2968 C C . ASP A 1 432 ? -30.755 1.692 15.577 1.00 92.81 432 ASP A C 1
ATOM 2970 O O . ASP A 1 432 ? -30.084 1.701 16.618 1.00 92.81 432 ASP A O 1
ATOM 2974 N N . GLY A 1 433 ? -31.630 2.659 15.284 1.00 91.12 433 GLY A N 1
ATOM 2975 C CA . GLY A 1 433 ? -31.837 3.857 16.104 1.00 91.12 433 GLY A CA 1
ATOM 2976 C C . GLY A 1 433 ? -30.561 4.684 16.315 1.00 91.12 433 GLY A C 1
ATOM 2977 O O . GLY A 1 433 ? -30.339 5.199 17.412 1.00 91.12 433 GLY A O 1
ATOM 2978 N N . LEU A 1 434 ? -29.668 4.736 15.317 1.00 95.44 434 LEU A N 1
ATOM 2979 C CA . LEU A 1 434 ? -28.400 5.467 15.408 1.00 95.44 434 LEU A CA 1
ATOM 2980 C C . LEU A 1 434 ? -28.592 6.982 15.299 1.00 95.44 434 LEU A C 1
ATOM 2982 O O . LEU A 1 434 ? -27.987 7.717 16.075 1.00 95.44 434 LEU A O 1
ATOM 2986 N N . PHE A 1 435 ? -29.397 7.456 14.348 1.00 93.81 435 PHE A N 1
ATOM 2987 C CA . PHE A 1 435 ? -29.503 8.886 14.066 1.00 93.81 435 PHE A CA 1
ATOM 2988 C C . PHE A 1 435 ? -30.251 9.626 15.182 1.00 93.81 435 PHE A C 1
ATOM 2990 O O . PHE A 1 435 ? -31.294 9.184 15.654 1.00 93.81 435 PHE A O 1
ATOM 2997 N N . GLY A 1 436 ? -29.683 10.741 15.644 1.00 86.19 436 GLY A N 1
ATOM 2998 C CA . GLY A 1 436 ? -30.162 11.476 16.819 1.00 86.19 436 GLY A CA 1
ATOM 2999 C C . GLY A 1 436 ? -29.782 10.854 18.172 1.00 86.19 436 GLY A C 1
ATOM 3000 O O . GLY A 1 436 ? -30.042 11.463 19.208 1.00 86.19 436 GLY A O 1
ATOM 3001 N N . ARG A 1 437 ? -29.135 9.680 18.202 1.00 94.44 437 ARG A N 1
ATOM 3002 C CA . ARG A 1 437 ? -28.608 9.075 19.436 1.00 94.44 437 ARG A CA 1
ATOM 3003 C C . ARG A 1 437 ? -27.275 9.717 19.826 1.00 94.44 437 ARG A C 1
ATOM 3005 O O . ARG A 1 437 ? -26.494 10.107 18.962 1.00 94.44 437 ARG A O 1
ATOM 3012 N N . VAL A 1 438 ? -26.988 9.783 21.124 1.00 92.31 438 VAL A N 1
ATOM 3013 C CA . VAL A 1 438 ? -25.697 10.261 21.651 1.00 92.31 438 VAL A CA 1
ATOM 3014 C C . VAL A 1 438 ? -24.662 9.122 21.657 1.00 92.31 438 VAL A C 1
ATOM 3016 O O . VAL A 1 438 ? -25.011 7.942 21.775 1.00 92.31 438 VAL A O 1
ATOM 3019 N N . SER A 1 439 ? -23.376 9.444 21.516 1.00 91.94 439 SER A N 1
ATOM 3020 C CA . SER A 1 439 ? -22.266 8.506 21.700 1.00 91.94 439 SER A CA 1
ATOM 3021 C C . SER A 1 439 ? -22.292 7.875 23.102 1.00 91.94 439 SER A C 1
ATOM 3023 O O . SER A 1 439 ? -22.788 8.462 24.061 1.00 91.94 439 SER A O 1
ATOM 3025 N N . GLY A 1 440 ? -21.822 6.633 23.227 1.00 91.38 440 GLY A N 1
ATOM 3026 C CA . GLY A 1 440 ? -21.807 5.905 24.500 1.00 91.38 440 GLY A CA 1
ATOM 3027 C C . GLY A 1 440 ? -23.170 5.444 25.043 1.00 91.38 440 GLY A C 1
ATOM 3028 O O . GLY A 1 440 ? -23.194 4.753 26.058 1.00 91.38 440 GLY A O 1
ATOM 3029 N N . ALA A 1 441 ? -24.291 5.791 24.398 1.00 92.88 441 ALA A N 1
ATOM 3030 C CA . ALA A 1 441 ? -25.629 5.674 24.990 1.00 92.88 441 ALA A CA 1
ATOM 3031 C C . ALA A 1 441 ? -26.347 4.317 24.815 1.00 92.88 441 ALA A C 1
ATOM 3033 O O . ALA A 1 441 ? -27.452 4.155 25.327 1.00 92.88 441 ALA A O 1
ATOM 3034 N N . VAL A 1 442 ? -25.778 3.341 24.096 1.00 94.75 442 VAL A N 1
ATOM 3035 C CA . VAL A 1 442 ? -26.411 2.014 23.949 1.00 94.75 442 VAL A CA 1
ATOM 3036 C C . VAL A 1 442 ? -26.248 1.184 25.223 1.00 94.75 442 VAL A C 1
ATOM 3038 O O . VAL A 1 442 ? -25.132 0.847 25.626 1.00 94.75 442 VAL A O 1
ATOM 3041 N N . GLU A 1 443 ? -27.374 0.808 25.831 1.00 90.44 443 GLU A N 1
ATOM 3042 C CA . GLU A 1 443 ? -27.397 0.025 27.065 1.00 90.44 443 GLU A CA 1
ATOM 3043 C C . GLU A 1 443 ? -26.700 -1.340 26.901 1.00 90.44 443 GLU A C 1
ATOM 3045 O O . GLU A 1 443 ? -26.737 -1.986 25.849 1.00 90.44 443 GLU A O 1
ATOM 3050 N N . GLY A 1 444 ? -26.004 -1.774 27.954 1.00 90.50 444 GLY A N 1
ATOM 3051 C CA . GLY A 1 444 ? -25.286 -3.049 27.999 1.00 90.50 444 GLY A CA 1
ATOM 3052 C C . GLY A 1 444 ? -23.988 -3.117 27.180 1.00 90.50 444 GLY A C 1
ATOM 3053 O O . GLY A 1 444 ? -23.233 -4.076 27.357 1.00 90.50 444 GLY A O 1
ATOM 3054 N N . PHE A 1 445 ? -23.672 -2.135 26.324 1.00 94.81 445 PHE A N 1
ATOM 3055 C CA . PHE A 1 445 ? -22.421 -2.138 25.558 1.00 94.81 445 PHE A CA 1
ATOM 3056 C C . PHE A 1 445 ? -21.244 -1.520 26.337 1.00 94.81 445 PHE A C 1
ATOM 3058 O O . PHE A 1 445 ? -21.349 -0.457 26.947 1.00 94.81 445 PHE A O 1
ATOM 3065 N N . LYS A 1 446 ? -20.071 -2.171 26.296 1.00 93.12 446 LYS A N 1
ATOM 3066 C CA . LYS A 1 446 ? -18.858 -1.734 27.016 1.00 93.12 446 LYS A CA 1
ATOM 3067 C C . LYS A 1 446 ? -18.007 -0.767 26.187 1.00 93.12 446 LYS A C 1
ATOM 3069 O O . LYS A 1 446 ? -16.935 -1.117 25.691 1.00 93.12 446 LYS A O 1
ATOM 3074 N N . TYR A 1 447 ? -18.489 0.467 26.076 1.00 92.50 447 TYR A N 1
ATOM 3075 C CA . TYR A 1 447 ? -17.821 1.577 25.393 1.00 92.50 447 TYR A CA 1
ATOM 3076 C C . TYR A 1 447 ? -16.407 1.907 25.913 1.00 92.50 447 TYR A C 1
ATOM 3078 O O . TYR A 1 447 ? -15.946 1.410 26.946 1.00 92.50 447 TYR A O 1
ATOM 3086 N N . SER A 1 448 ? -15.680 2.742 25.166 1.00 92.31 448 SER A N 1
ATOM 3087 C CA . SER A 1 448 ? -14.506 3.454 25.685 1.00 92.31 448 SER A CA 1
ATOM 3088 C C . SER A 1 448 ? -14.928 4.689 26.469 1.00 92.31 448 SER A C 1
ATOM 3090 O O . SER A 1 448 ? -16.056 5.165 26.342 1.00 92.31 448 SER A O 1
ATOM 3092 N N . ASP A 1 449 ? -13.996 5.224 27.243 1.00 90.56 449 ASP A N 1
ATOM 3093 C CA . ASP A 1 449 ? -14.164 6.465 27.991 1.00 90.56 449 ASP A CA 1
ATOM 3094 C C . ASP A 1 449 ? -14.408 7.636 27.033 1.00 90.56 449 ASP A C 1
ATOM 3096 O O . ASP A 1 449 ? -15.492 8.214 27.063 1.00 90.56 449 ASP A O 1
ATOM 3100 N N . ALA A 1 450 ? -13.563 7.780 26.008 1.00 87.19 450 ALA A N 1
ATOM 3101 C CA . ALA A 1 450 ? -13.769 8.721 24.904 1.00 87.19 450 ALA A CA 1
ATOM 3102 C C . ALA A 1 450 ? -15.165 8.658 24.241 1.00 87.19 450 ALA A C 1
ATOM 3104 O O . ALA A 1 450 ? -15.726 9.697 23.918 1.00 87.19 450 ALA A O 1
ATOM 3105 N N . ASN A 1 451 ? -15.772 7.476 24.047 1.00 92.19 451 ASN A N 1
ATOM 3106 C CA . ASN A 1 451 ? -17.094 7.388 23.403 1.00 92.19 451 ASN A CA 1
ATOM 3107 C C . ASN A 1 451 ? -18.247 7.751 24.358 1.00 92.19 451 ASN A C 1
ATOM 3109 O O . ASN A 1 451 ? -19.270 8.254 23.899 1.00 92.19 451 ASN A O 1
ATOM 3113 N N . LYS A 1 452 ? -18.071 7.552 25.673 1.00 91.75 452 LYS A N 1
ATOM 3114 C CA . LYS A 1 452 ? -18.986 8.061 26.712 1.00 91.75 452 LYS A CA 1
ATOM 3115 C C . LYS A 1 452 ? -18.863 9.578 26.886 1.00 91.75 452 LYS A C 1
ATOM 3117 O O . LYS A 1 452 ? -19.861 10.246 27.116 1.00 91.75 452 LYS A O 1
ATOM 3122 N N . GLU A 1 453 ? -17.645 10.102 26.791 1.00 88.81 453 GLU A N 1
ATOM 3123 C CA . GLU A 1 453 ? -17.308 11.492 27.124 1.00 88.81 453 GLU A CA 1
ATOM 3124 C C . GLU A 1 453 ? -17.461 12.464 25.949 1.00 88.81 453 GLU A C 1
ATOM 3126 O O . GLU A 1 453 ? -17.707 13.644 26.177 1.00 88.81 453 GLU A O 1
ATOM 3131 N N . ALA A 1 454 ? -17.384 11.992 24.699 1.00 84.81 454 ALA A N 1
ATOM 3132 C CA . ALA A 1 454 ? -17.458 12.854 23.516 1.00 84.81 454 ALA A CA 1
ATOM 3133 C C . ALA A 1 454 ? -18.786 13.626 23.361 1.00 84.81 454 ALA A C 1
ATOM 3135 O O . ALA A 1 454 ? -18.811 14.639 22.668 1.00 84.81 454 ALA A O 1
ATOM 3136 N N . GLY A 1 455 ? -19.894 13.152 23.950 1.00 85.19 455 GLY A N 1
ATOM 3137 C CA . GLY A 1 455 ? -21.207 13.819 23.884 1.00 85.19 455 GLY A CA 1
ATOM 3138 C C . GLY A 1 455 ? -21.799 13.972 22.472 1.00 85.19 455 GLY A C 1
ATOM 3139 O O . GLY A 1 455 ? -22.771 14.701 22.281 1.00 85.19 455 GLY A O 1
ATOM 3140 N N . VAL A 1 456 ? -21.223 13.297 21.473 1.00 88.50 456 VAL A N 1
ATOM 3141 C CA . VAL A 1 456 ? -21.542 13.475 20.052 1.00 88.50 456 VAL A CA 1
ATOM 3142 C C . VAL A 1 456 ? -22.933 12.925 19.751 1.00 88.50 456 VAL A C 1
ATOM 3144 O O . VAL A 1 456 ? -23.199 11.750 19.987 1.00 88.50 456 VAL A O 1
ATOM 3147 N N . THR A 1 457 ? -23.809 13.752 19.179 1.00 90.00 457 THR A N 1
ATOM 3148 C CA . THR A 1 457 ? -25.087 13.291 18.615 1.00 90.00 457 THR A CA 1
ATOM 3149 C C . THR A 1 457 ? -24.876 12.857 17.167 1.00 90.00 457 THR A C 1
ATOM 3151 O O . THR A 1 457 ? -24.379 13.635 16.354 1.00 90.00 457 THR A O 1
ATOM 3154 N N . TRP A 1 458 ? -25.250 11.624 16.827 1.00 91.56 458 TRP A N 1
ATOM 3155 C CA . TRP A 1 458 ? -25.047 11.068 15.488 1.00 91.56 458 TRP A CA 1
ATOM 3156 C C . TRP A 1 458 ? -26.023 11.677 14.471 1.00 91.56 458 TRP A C 1
ATOM 3158 O O . TRP A 1 458 ? -27.175 11.257 14.364 1.00 91.56 458 TRP A O 1
ATOM 3168 N N . THR A 1 459 ? -25.558 12.655 13.698 1.00 92.06 459 THR A N 1
ATOM 3169 C CA . THR A 1 459 ? -26.213 13.107 12.459 1.00 92.06 459 THR A CA 1
ATOM 3170 C C . THR A 1 459 ? -25.591 12.415 11.239 1.00 92.06 459 THR A C 1
ATOM 3172 O O . THR A 1 459 ? -24.631 11.653 11.370 1.00 92.06 459 THR A O 1
ATOM 3175 N N . ALA A 1 460 ? -26.120 12.666 10.039 1.00 90.88 460 ALA A N 1
ATOM 3176 C CA . ALA A 1 460 ? -25.548 12.132 8.803 1.00 90.88 460 ALA A CA 1
ATOM 3177 C C . ALA A 1 460 ? -24.154 12.733 8.519 1.00 90.88 460 ALA A C 1
ATOM 3179 O O . ALA A 1 460 ? -23.224 12.012 8.169 1.00 90.88 460 ALA A O 1
ATOM 3180 N N . GLU A 1 461 ? -23.993 14.033 8.763 1.00 88.25 461 GLU A N 1
ATOM 3181 C CA . GLU A 1 461 ? -22.761 14.816 8.602 1.00 88.25 461 GLU A CA 1
ATOM 3182 C C . GLU A 1 461 ? -21.682 14.357 9.595 1.00 88.25 461 GLU A C 1
ATOM 3184 O O . GLU A 1 461 ? -20.533 14.109 9.229 1.00 88.25 461 GLU A O 1
ATOM 3189 N N . VAL A 1 462 ? -22.075 14.194 10.864 1.00 88.94 462 VAL A N 1
ATOM 3190 C CA . VAL A 1 462 ? -21.227 13.657 11.939 1.00 88.94 462 VAL A CA 1
ATOM 3191 C C . VAL A 1 462 ? -20.769 12.239 11.607 1.00 88.94 462 VAL A C 1
ATOM 3193 O O . VAL A 1 462 ? -19.612 11.892 11.844 1.00 88.94 462 VAL A O 1
ATOM 3196 N N . LEU A 1 463 ? -21.652 11.420 11.028 1.00 95.88 463 LEU A N 1
ATOM 3197 C CA . LEU A 1 463 ? -21.320 10.059 10.629 1.00 95.88 463 LEU A CA 1
ATOM 3198 C C . LEU A 1 463 ? -20.427 10.013 9.375 1.00 95.88 463 LEU A C 1
ATOM 3200 O O . LEU A 1 463 ? -19.580 9.129 9.307 1.00 95.88 463 LEU A O 1
ATOM 3204 N N . ASP A 1 464 ? -20.520 10.963 8.434 1.00 94.88 464 ASP A N 1
ATOM 3205 C CA . ASP A 1 464 ? -19.561 11.101 7.317 1.00 94.88 464 ASP A CA 1
ATOM 3206 C C . ASP A 1 464 ? -18.154 11.419 7.833 1.00 94.88 464 ASP A C 1
ATOM 3208 O O . ASP A 1 464 ? -17.188 10.767 7.439 1.00 94.88 464 ASP A O 1
ATOM 3212 N N . ALA A 1 465 ? -18.047 12.367 8.766 1.00 86.69 465 ALA A N 1
ATOM 3213 C CA . ALA A 1 465 ? -16.777 12.743 9.377 1.00 86.69 465 ALA A CA 1
ATOM 3214 C C . ALA A 1 465 ? -16.177 11.606 10.228 1.00 86.69 465 ALA A C 1
ATOM 3216 O O . ALA A 1 465 ? -14.998 11.286 10.083 1.00 86.69 465 ALA A O 1
ATOM 3217 N N . TYR A 1 466 ? -16.985 10.936 11.058 1.00 91.44 466 TYR A N 1
ATOM 3218 C CA . TYR A 1 466 ? -16.535 9.794 11.862 1.00 91.44 466 TYR A CA 1
ATOM 3219 C C . TYR A 1 466 ? -16.191 8.564 11.013 1.00 91.44 466 TYR A C 1
ATOM 3221 O O . TYR A 1 466 ? -15.242 7.851 11.324 1.00 91.44 466 TYR A O 1
ATOM 3229 N N . LEU A 1 467 ? -16.925 8.297 9.928 1.00 96.31 467 LEU A N 1
ATOM 3230 C CA . LEU A 1 467 ? -16.598 7.191 9.025 1.00 96.31 467 LEU A CA 1
ATOM 3231 C C . LEU A 1 467 ? -15.409 7.498 8.110 1.00 96.31 467 LEU A C 1
ATOM 3233 O O . LEU A 1 467 ? -14.893 6.552 7.524 1.00 96.31 467 LEU A O 1
ATOM 3237 N N . ALA A 1 468 ? -14.955 8.748 7.972 1.00 92.06 468 ALA A N 1
ATOM 3238 C CA . ALA A 1 468 ? -13.732 9.061 7.229 1.00 92.06 468 ALA A CA 1
ATOM 3239 C C . ALA A 1 468 ? -12.490 8.506 7.951 1.00 92.06 468 ALA A C 1
ATOM 3241 O O . ALA A 1 468 ? -11.771 7.698 7.367 1.00 92.06 468 ALA A O 1
ATOM 3242 N N . ASP A 1 469 ? -12.311 8.856 9.229 1.00 90.12 469 ASP A N 1
ATOM 3243 C CA . ASP A 1 469 ? -11.361 8.225 10.157 1.00 90.12 469 ASP A CA 1
ATOM 3244 C C . ASP A 1 469 ? -11.949 8.220 11.588 1.00 90.12 469 ASP A C 1
ATOM 3246 O O . ASP A 1 469 ? -11.949 9.255 12.266 1.00 90.12 469 ASP A O 1
ATOM 3250 N N . PRO A 1 470 ? -12.415 7.057 12.088 1.00 91.44 470 PRO A N 1
ATOM 3251 C CA . PRO A 1 470 ? -12.977 6.941 13.432 1.00 91.44 470 PRO A CA 1
ATOM 3252 C C . PRO A 1 470 ? -12.000 7.317 14.549 1.00 91.44 470 PRO A C 1
ATOM 3254 O O . PRO A 1 470 ? -12.419 7.836 15.585 1.00 91.44 470 PRO A O 1
ATOM 3257 N N . LYS A 1 471 ? -10.704 7.026 14.379 1.00 86.06 471 LYS A N 1
ATOM 3258 C CA . LYS A 1 471 ? -9.670 7.232 15.403 1.00 86.06 471 LYS A CA 1
ATOM 3259 C C . LYS A 1 471 ? -9.218 8.684 15.466 1.00 86.06 471 LYS A C 1
ATOM 3261 O O . LYS A 1 471 ? -8.995 9.172 16.571 1.00 86.06 471 LYS A O 1
ATOM 3266 N N . ALA A 1 472 ? -9.122 9.367 14.327 1.00 85.50 472 ALA A N 1
ATOM 3267 C CA . ALA A 1 472 ? -8.856 10.803 14.293 1.00 85.50 472 ALA A CA 1
ATOM 3268 C C . ALA A 1 472 ? -10.061 11.615 14.792 1.00 85.50 472 ALA A C 1
ATOM 3270 O O . ALA A 1 472 ? -9.881 12.539 15.582 1.00 85.50 472 ALA A O 1
ATOM 3271 N N . TYR A 1 473 ? -11.288 11.247 14.397 1.00 86.88 473 TYR A N 1
ATOM 3272 C CA . TYR A 1 473 ? -12.504 11.935 14.852 1.00 86.88 473 TYR A CA 1
ATOM 3273 C C . TYR A 1 473 ? -12.765 11.733 16.353 1.00 86.88 473 TYR A C 1
ATOM 3275 O O . TYR A 1 473 ? -13.237 12.641 17.034 1.00 86.88 473 TYR A O 1
ATOM 3283 N N . MET A 1 474 ? -12.465 10.545 16.888 1.00 88.31 474 MET A N 1
ATOM 3284 C CA . MET A 1 474 ? -12.639 10.236 18.308 1.00 88.31 474 MET A CA 1
ATOM 3285 C C . MET A 1 474 ? -11.417 9.486 18.867 1.00 88.31 474 MET A C 1
ATOM 3287 O O . MET A 1 474 ? -11.431 8.250 18.957 1.00 88.31 474 MET A O 1
ATOM 3291 N N . PRO A 1 475 ? -10.354 10.209 19.267 1.00 88.38 475 PRO A N 1
ATOM 3292 C CA . PRO A 1 475 ? -9.166 9.615 19.871 1.00 88.38 475 PRO A CA 1
ATOM 3293 C C . PRO A 1 475 ? -9.514 8.778 21.108 1.00 88.38 475 PRO A C 1
ATOM 3295 O O . PRO A 1 475 ? -10.343 9.163 21.926 1.00 88.38 475 PRO A O 1
ATOM 3298 N N . GLY A 1 476 ? -8.906 7.596 21.241 1.00 85.56 476 GLY A N 1
ATOM 3299 C CA . GLY A 1 476 ? -9.202 6.668 22.344 1.00 85.56 476 GLY A CA 1
ATOM 3300 C C . GLY A 1 476 ? -10.533 5.906 22.224 1.00 85.56 476 GLY A C 1
ATOM 3301 O O . GLY A 1 476 ? -10.941 5.226 23.172 1.00 85.56 476 GLY A O 1
ATOM 3302 N N . ASN A 1 477 ? -11.232 5.969 21.085 1.00 91.69 477 ASN A N 1
ATOM 3303 C CA . ASN A 1 477 ? -12.367 5.079 20.841 1.00 91.69 477 ASN A CA 1
ATOM 3304 C C . ASN A 1 477 ? -11.925 3.612 20.606 1.00 91.69 477 ASN A C 1
ATOM 3306 O O . ASN A 1 477 ? -10.831 3.341 20.115 1.00 91.69 477 ASN A O 1
ATOM 3310 N N . LYS A 1 478 ? -12.784 2.650 20.979 1.00 90.00 478 LYS A N 1
ATOM 3311 C CA . LYS A 1 478 ? -12.509 1.197 20.882 1.00 90.00 478 LYS A CA 1
ATOM 3312 C C . LYS A 1 478 ? -12.864 0.570 19.522 1.00 90.00 478 LYS A C 1
ATOM 3314 O O . LYS A 1 478 ? -12.650 -0.627 19.342 1.00 90.00 478 LYS A O 1
ATOM 3319 N N . MET A 1 479 ? -13.417 1.324 18.572 1.00 90.94 479 MET A N 1
ATOM 3320 C CA . MET A 1 479 ? -13.740 0.818 17.238 1.00 90.94 479 MET A CA 1
ATOM 3321 C C . MET A 1 479 ? -12.447 0.701 16.423 1.00 90.94 479 MET A C 1
ATOM 3323 O O . MET A 1 479 ? -11.840 1.690 16.027 1.00 90.94 479 MET A O 1
ATOM 3327 N N . THR A 1 480 ? -12.016 -0.528 16.146 1.00 84.69 480 THR A N 1
ATOM 3328 C CA . THR A 1 480 ? -10.782 -0.821 15.392 1.00 84.69 480 THR A CA 1
ATOM 3329 C C . THR A 1 480 ? -10.898 -0.574 13.882 1.00 84.69 480 THR A C 1
ATOM 3331 O O . THR A 1 480 ? -9.982 -0.905 13.133 1.00 84.69 480 THR A O 1
ATOM 3334 N N . PHE A 1 481 ? -12.010 0.004 13.425 1.00 90.62 481 PHE A N 1
ATOM 3335 C CA . PHE A 1 481 ? -12.281 0.281 12.020 1.00 90.62 481 PHE A CA 1
ATOM 3336 C C . PHE A 1 481 ? -11.393 1.418 11.493 1.00 90.62 481 PHE A C 1
ATOM 3338 O O . PHE A 1 481 ? -11.252 2.450 12.141 1.00 90.62 481 PHE A O 1
ATOM 3345 N N . VAL A 1 482 ? -10.820 1.225 10.303 1.00 80.69 482 VAL A N 1
ATOM 3346 C CA . VAL A 1 482 ? -9.887 2.172 9.658 1.00 80.69 482 VAL A CA 1
ATOM 3347 C C . VAL A 1 482 ? -10.575 3.318 8.908 1.00 80.69 482 VAL A C 1
ATOM 3349 O O . VAL A 1 482 ? -9.896 4.185 8.374 1.00 80.69 482 VAL A O 1
ATOM 3352 N N . GLY A 1 483 ? -11.909 3.314 8.845 1.00 91.12 483 GLY A N 1
ATOM 3353 C CA . GLY A 1 483 ? -12.689 4.287 8.085 1.00 91.12 483 GLY A CA 1
ATOM 3354 C C . GLY A 1 483 ? -12.986 3.875 6.638 1.00 91.12 483 GLY A C 1
ATOM 3355 O O . GLY A 1 483 ? -12.773 2.740 6.204 1.00 91.12 483 GLY A O 1
ATOM 3356 N N . LEU A 1 484 ? -13.552 4.825 5.903 1.00 93.25 484 LEU A N 1
ATOM 3357 C CA . LEU A 1 484 ? -14.004 4.749 4.520 1.00 93.25 484 LEU A CA 1
ATOM 3358 C C . LEU A 1 484 ? -13.485 6.007 3.802 1.00 93.25 484 LEU A C 1
ATOM 3360 O O . LEU A 1 484 ? -14.135 7.056 3.852 1.00 93.25 484 LEU A O 1
ATOM 3364 N N . PRO A 1 485 ? -12.321 5.940 3.129 1.00 84.81 485 PRO A N 1
ATOM 3365 C CA . PRO A 1 485 ? -11.698 7.131 2.551 1.00 84.81 485 PRO A CA 1
ATOM 3366 C C . PRO A 1 485 ? -12.540 7.749 1.424 1.00 84.81 485 PRO A C 1
ATOM 3368 O O . PRO A 1 485 ? -12.577 8.969 1.288 1.00 84.81 485 PRO A O 1
ATOM 3371 N N . LYS A 1 486 ? -13.269 6.921 0.661 1.00 91.62 486 LYS A N 1
ATOM 3372 C CA . LYS A 1 486 ? -14.171 7.360 -0.413 1.00 91.62 486 LYS A CA 1
ATOM 3373 C C . LYS A 1 486 ? -15.408 8.082 0.151 1.00 91.62 486 LYS A C 1
ATOM 3375 O O . LYS A 1 486 ? -16.182 7.438 0.867 1.00 91.62 486 LYS A O 1
ATOM 3380 N N . PRO A 1 487 ? -15.642 9.365 -0.184 1.00 91.50 487 PRO A N 1
ATOM 3381 C CA . PRO A 1 487 ? -16.826 10.108 0.257 1.00 91.50 487 PRO A CA 1
ATOM 3382 C C . PRO A 1 487 ? -18.162 9.503 -0.206 1.00 91.50 487 PRO A C 1
ATOM 3384 O O . PRO A 1 487 ? -19.194 9.717 0.433 1.00 91.50 487 PRO A O 1
ATOM 3387 N N . GLU A 1 488 ? -18.147 8.724 -1.287 1.00 94.12 488 GLU A N 1
ATOM 3388 C CA . GLU A 1 488 ? -19.315 8.067 -1.878 1.00 94.12 488 GLU A CA 1
ATOM 3389 C C . GLU A 1 488 ? -19.656 6.773 -1.127 1.00 94.12 488 GLU A C 1
ATOM 3391 O O . GLU A 1 488 ? -20.817 6.552 -0.799 1.00 94.12 488 GLU A O 1
ATOM 3396 N N . ASP A 1 489 ? -18.657 5.946 -0.769 1.00 95.94 489 ASP A N 1
ATOM 3397 C CA . ASP A 1 489 ? -18.860 4.768 0.099 1.00 95.94 489 ASP A CA 1
ATOM 3398 C C . ASP A 1 489 ? -19.537 5.183 1.419 1.00 95.94 489 ASP A C 1
ATOM 3400 O O . ASP A 1 489 ? -20.401 4.459 1.922 1.00 95.94 489 ASP A O 1
ATOM 3404 N N . ARG A 1 490 ? -19.155 6.348 1.968 1.00 97.94 490 ARG A N 1
ATOM 3405 C CA . ARG A 1 490 ? -19.750 6.912 3.187 1.00 97.94 490 ARG A CA 1
ATOM 3406 C C . ARG A 1 490 ? -21.191 7.354 2.970 1.00 97.94 490 ARG A C 1
ATOM 3408 O O . ARG A 1 490 ? -22.068 6.837 3.654 1.00 97.94 490 ARG A O 1
ATOM 3415 N N . ALA A 1 491 ? -21.460 8.227 1.998 1.00 96.69 491 ALA A N 1
ATOM 3416 C CA . ALA A 1 491 ? -22.825 8.676 1.707 1.00 96.69 491 ALA A CA 1
ATOM 3417 C C . ALA A 1 491 ? -23.775 7.492 1.426 1.00 96.69 491 ALA A C 1
ATOM 3419 O O . ALA A 1 491 ? -24.867 7.419 1.989 1.00 96.69 491 ALA A O 1
ATOM 3420 N N . ASN A 1 492 ? -23.311 6.500 0.661 1.00 96.88 492 ASN A N 1
ATOM 3421 C CA . ASN A 1 492 ? -24.052 5.274 0.370 1.00 96.88 492 ASN A CA 1
ATOM 3422 C C . ASN A 1 492 ? -24.380 4.469 1.643 1.00 96.88 492 ASN A C 1
ATOM 3424 O O . ASN A 1 492 ? -25.532 4.077 1.840 1.00 96.88 492 ASN A O 1
ATOM 3428 N N . VAL A 1 493 ? -23.409 4.215 2.535 1.00 97.94 493 VAL A N 1
ATOM 3429 C CA . VAL A 1 493 ? -23.679 3.449 3.771 1.00 97.94 493 VAL A CA 1
ATOM 3430 C C . VAL A 1 493 ? -24.508 4.239 4.788 1.00 97.94 493 VAL A C 1
ATOM 3432 O O . VAL A 1 493 ? -25.307 3.637 5.503 1.00 97.94 493 VAL A O 1
ATOM 3435 N N . ILE A 1 494 ? -24.384 5.569 4.820 1.00 97.69 494 ILE A N 1
ATOM 3436 C CA . ILE A 1 494 ? -25.214 6.453 5.651 1.00 97.69 494 ILE A CA 1
ATOM 3437 C C . ILE A 1 494 ? -26.668 6.408 5.166 1.00 97.69 494 ILE A C 1
ATOM 3439 O O . ILE A 1 494 ? -27.559 6.158 5.975 1.00 97.69 494 ILE A O 1
ATOM 3443 N N . ALA A 1 495 ? -26.914 6.533 3.858 1.00 96.62 495 ALA A N 1
ATOM 3444 C CA . ALA A 1 495 ? -28.251 6.401 3.274 1.00 96.62 495 ALA A CA 1
ATOM 3445 C C . ALA A 1 495 ? -28.852 4.999 3.500 1.00 96.62 495 ALA A C 1
ATOM 3447 O O . ALA A 1 495 ? -30.032 4.869 3.829 1.00 96.62 495 ALA A O 1
ATOM 3448 N N . TRP A 1 496 ? -28.044 3.934 3.404 1.00 97.31 496 TRP A N 1
ATOM 3449 C CA . TRP A 1 496 ? -28.504 2.584 3.747 1.00 97.31 496 TRP A CA 1
ATOM 3450 C C . TRP A 1 496 ? -28.859 2.447 5.231 1.00 97.31 496 TRP A C 1
ATOM 3452 O O . TRP A 1 496 ? -29.895 1.859 5.546 1.00 97.31 496 TRP A O 1
ATOM 3462 N N . LEU A 1 497 ? -28.063 3.021 6.139 1.00 96.81 497 LEU A N 1
ATOM 3463 C CA . LEU A 1 497 ? -28.373 3.051 7.570 1.00 96.81 497 LEU A CA 1
ATOM 3464 C C . LEU A 1 497 ? -29.641 3.865 7.865 1.00 96.81 497 LEU A C 1
ATOM 3466 O O . LEU A 1 497 ? -30.431 3.433 8.693 1.00 96.81 497 LEU A O 1
ATOM 3470 N N . GLN A 1 498 ? -29.892 4.977 7.171 1.00 94.50 498 GLN A N 1
ATOM 3471 C CA . GLN A 1 498 ? -31.144 5.737 7.313 1.00 94.50 498 GLN A CA 1
ATOM 3472 C C . GLN A 1 498 ? -32.365 4.933 6.836 1.00 94.50 498 GLN A C 1
ATOM 3474 O O . GLN A 1 498 ? -33.434 5.021 7.430 1.00 94.50 498 GLN A O 1
ATOM 3479 N N . ALA A 1 499 ? -32.212 4.110 5.795 1.00 93.12 499 ALA A N 1
ATOM 3480 C CA . ALA A 1 499 ? -33.297 3.287 5.259 1.00 93.12 499 ALA A CA 1
ATOM 3481 C C . ALA A 1 499 ? -33.523 1.949 6.002 1.00 93.12 499 ALA A C 1
ATOM 3483 O O . ALA A 1 499 ? -34.590 1.355 5.852 1.00 93.12 499 ALA A O 1
ATOM 3484 N N . ASN A 1 500 ? -32.538 1.444 6.760 1.00 87.12 500 ASN A N 1
ATOM 3485 C CA . ASN A 1 500 ? -32.565 0.091 7.351 1.00 87.12 500 ASN A CA 1
ATOM 3486 C C . ASN A 1 500 ? -32.254 0.043 8.861 1.00 87.12 500 ASN A C 1
ATOM 3488 O O . ASN A 1 500 ? -32.440 -1.003 9.478 1.00 87.12 500 ASN A O 1
ATOM 3492 N N . GLY A 1 501 ? -31.773 1.138 9.455 1.00 71.75 501 GLY A N 1
ATOM 3493 C CA . GLY A 1 501 ? -31.570 1.292 10.900 1.00 71.75 501 GLY A CA 1
ATOM 3494 C C . GLY A 1 501 ? -32.775 1.892 11.639 1.00 71.75 501 GLY A C 1
ATOM 3495 O O . GLY A 1 501 ? -32.863 1.733 12.855 1.00 71.75 501 GLY A O 1
ATOM 3496 N N . GLY A 1 502 ? -33.711 2.519 10.918 1.00 56.19 502 GLY A N 1
ATOM 3497 C CA . GLY A 1 502 ? -34.876 3.208 11.494 1.00 56.19 502 GLY A CA 1
ATOM 3498 C C . GLY A 1 502 ? -34.609 4.652 11.907 1.00 56.19 502 GLY A C 1
ATOM 3499 O O . GLY A 1 502 ? -33.434 4.990 12.180 1.00 56.19 502 GLY A O 1
#

Radius of gyration: 34.49 Å; chains: 1; bounding box: 86×118×96 Å

Foldseek 3Di:
DDDPVVVVVVVVVVVVVVVVVVVVVVVCVVVPPPDPDDDDDDDDDDDDDDDDDDDDDDDYDDDDDDDDDDDPPPPDDPQPQDDFDDDPDDLVVLLVVADLVLLVVLCVVVVVQEAQPLDHGVHHHQAAQAQDFFPPRPPDDWWVLSVPVRDGDHLVLQLRCQQDVCSNGPGGPDPRRHDPDSSNSSNNSLNCCCRRYPPPRHDDDDDDDDDDDDDDDDDDDDDDDDDDDDDCQDLLSLLLVADLVLLVVLCVLVVVQEALPLDHGVHGHLQQLQQDFFPDRPPDDWWPQSVVVRDGDHLVLQLVCQQPVCVSGPPTSPPDHHDVDNNNSSNNSSNCCVRSYHPDPVCCSSVVSVVVSVVVVVVVVPDDDDDDDDDDDDDDDDDDQPDDPPDDPPVLVVLLVVADQVLLVVLCVVVVVQEALPCDHGVHGHLQVQAQDFFPPRPPDDWWPQRVPNRDGDDLVLQLVCQCAVCVSGPRTPPPDGHDVDSNNSSHNSNNSVVRSD